Protein AF-A0A928IM70-F1 (afdb_monomer_lite)

Radius of gyration: 22.25 Å; chains: 1; bounding box: 72×56×54 Å

Structure (mmCIF, N/CA/C/O backbone):
data_AF-A0A928IM70-F1
#
_entry.id   AF-A0A928IM70-F1
#
loop_
_atom_site.group_PDB
_atom_site.id
_atom_site.type_symbol
_atom_site.label_atom_id
_atom_site.label_alt_id
_atom_site.label_comp_id
_atom_site.label_asym_id
_atom_site.label_entity_id
_atom_site.label_seq_id
_atom_site.pdbx_PDB_ins_code
_atom_site.Cartn_x
_atom_site.Cartn_y
_atom_site.Cartn_z
_atom_site.occupancy
_atom_site.B_iso_or_equiv
_atom_site.auth_seq_id
_atom_site.auth_comp_id
_atom_site.auth_asym_id
_atom_site.auth_atom_id
_atom_site.pdbx_PDB_model_num
ATOM 1 N N . MET A 1 1 ? -35.679 28.538 5.643 1.00 30.27 1 MET A N 1
ATOM 2 C CA . MET A 1 1 ? -35.697 27.102 5.989 1.00 30.27 1 MET A CA 1
ATOM 3 C C . MET A 1 1 ? -34.311 26.761 6.494 1.00 30.27 1 MET A C 1
ATOM 5 O O . MET A 1 1 ? -33.347 27.099 5.824 1.00 30.27 1 MET A O 1
ATOM 9 N N . ASN A 1 2 ? -34.247 26.247 7.717 1.00 27.86 2 ASN A N 1
ATOM 10 C CA . ASN A 1 2 ? -33.052 26.092 8.543 1.00 27.86 2 ASN A CA 1
ATOM 11 C C . ASN A 1 2 ? -32.069 25.070 7.953 1.00 27.86 2 ASN A C 1
ATOM 13 O O . ASN A 1 2 ? -32.433 23.909 7.793 1.00 27.86 2 ASN A O 1
ATOM 17 N N . THR A 1 3 ? -30.831 25.484 7.684 1.00 31.94 3 THR A N 1
ATOM 18 C CA . THR A 1 3 ? -29.690 24.596 7.419 1.00 31.94 3 THR A CA 1
ATOM 19 C C . THR A 1 3 ? -29.041 24.243 8.753 1.00 31.94 3 THR A C 1
ATOM 21 O O . THR A 1 3 ? -28.098 24.892 9.196 1.00 31.94 3 THR A O 1
ATOM 24 N N . ILE A 1 4 ? -29.623 23.268 9.443 1.00 38.72 4 ILE A N 1
ATOM 25 C CA . ILE A 1 4 ? -28.907 22.513 10.470 1.00 38.72 4 ILE A CA 1
ATOM 26 C C . ILE A 1 4 ? -28.136 21.431 9.695 1.00 38.72 4 ILE A C 1
ATOM 28 O O . ILE A 1 4 ? -28.721 20.829 8.796 1.00 38.72 4 ILE A O 1
ATOM 32 N N . TYR A 1 5 ? -26.862 21.229 10.047 1.00 39.22 5 TYR A N 1
ATOM 33 C CA . TYR A 1 5 ? -25.934 20.180 9.586 1.00 39.22 5 TYR A CA 1
ATOM 34 C C . TYR A 1 5 ? -25.003 20.525 8.410 1.00 39.22 5 TYR A C 1
ATOM 36 O O . TYR A 1 5 ? -25.273 20.204 7.261 1.00 39.22 5 TYR A O 1
ATOM 44 N N . ASP A 1 6 ? -23.885 21.159 8.774 1.00 45.22 6 ASP A N 1
ATOM 45 C CA . ASP A 1 6 ? -22.523 20.893 8.278 1.00 45.22 6 ASP A CA 1
ATOM 46 C C . ASP A 1 6 ? -21.587 21.240 9.456 1.00 45.22 6 ASP A C 1
ATOM 48 O O . ASP A 1 6 ? -20.946 22.289 9.507 1.00 45.22 6 ASP A O 1
ATOM 52 N N . VAL A 1 7 ? -21.641 20.424 10.513 1.00 50.62 7 VAL A N 1
ATOM 53 C CA . VAL A 1 7 ? -20.823 20.617 11.720 1.00 50.62 7 VAL A CA 1
ATOM 54 C C . VAL A 1 7 ? -19.464 19.982 11.437 1.00 50.62 7 VAL A C 1
ATOM 56 O O . VAL A 1 7 ? -19.356 18.761 11.356 1.00 50.62 7 VAL A O 1
ATOM 59 N N . CYS A 1 8 ? -18.429 20.806 11.264 1.00 55.56 8 CYS A N 1
ATOM 60 C CA . CYS A 1 8 ? -17.052 20.339 11.081 1.00 55.56 8 CYS A CA 1
ATOM 61 C C . CYS A 1 8 ? -16.620 19.449 12.268 1.00 55.56 8 CYS A C 1
ATOM 63 O O . CYS A 1 8 ? -17.068 19.666 13.397 1.00 55.56 8 CYS A O 1
ATOM 65 N N . ALA A 1 9 ? -15.705 18.493 12.059 1.00 53.28 9 ALA A N 1
ATOM 66 C CA . ALA A 1 9 ? -15.124 17.664 13.126 1.00 53.28 9 ALA A CA 1
ATOM 67 C C . ALA A 1 9 ? -14.612 18.505 14.315 1.00 53.28 9 ALA A C 1
ATOM 69 O O . ALA A 1 9 ? -14.701 18.076 15.460 1.00 53.28 9 ALA A O 1
ATOM 70 N N . ILE A 1 10 ? -14.178 19.747 14.062 1.00 53.50 10 ILE A N 1
ATOM 71 C CA . ILE A 1 10 ? -13.784 20.752 15.064 1.00 53.50 10 ILE A CA 1
ATOM 72 C C . ILE A 1 10 ? -14.963 21.213 15.945 1.00 53.50 10 ILE A C 1
ATOM 74 O O . ILE A 1 10 ? -14.792 21.500 17.129 1.00 53.50 10 ILE A O 1
ATOM 78 N N . GLU A 1 11 ? -16.176 21.316 15.411 1.00 59.09 11 GLU A N 1
ATOM 79 C CA . GLU A 1 11 ? -17.363 21.649 16.204 1.00 59.09 11 GLU A CA 1
ATOM 80 C C . GLU A 1 11 ? -17.896 20.441 16.987 1.00 59.09 11 GLU A C 1
ATOM 82 O O . GLU A 1 11 ? -18.350 20.618 18.121 1.00 59.09 11 GLU A O 1
ATOM 87 N N . LEU A 1 12 ? -17.753 19.217 16.458 1.00 59.53 12 LEU A N 1
ATOM 88 C CA . LEU A 1 12 ? -17.909 17.989 17.252 1.00 59.53 12 LEU A CA 1
ATOM 89 C C . LEU A 1 12 ? -16.850 17.915 18.371 1.00 59.53 12 LEU A C 1
ATOM 91 O O . LEU A 1 12 ? -17.194 17.634 19.517 1.00 59.53 12 LEU A O 1
ATOM 95 N N . ALA A 1 13 ? -15.594 18.275 18.076 1.00 54.09 13 ALA A N 1
ATOM 96 C CA . ALA A 1 13 ? -14.476 18.352 19.024 1.00 54.09 13 ALA A CA 1
ATOM 97 C C . ALA A 1 13 ? -14.800 19.218 20.237 1.00 54.09 13 ALA A C 1
ATOM 99 O O . ALA A 1 13 ? -14.597 18.825 21.384 1.00 54.09 13 ALA A O 1
ATOM 100 N N . ARG A 1 14 ? -15.323 20.421 19.971 1.00 59.44 14 ARG A N 1
ATOM 101 C CA . ARG A 1 14 ? -15.643 21.421 20.994 1.00 59.44 14 ARG A CA 1
ATOM 102 C C . ARG A 1 14 ? -16.715 20.935 21.966 1.00 59.44 14 ARG A C 1
ATOM 104 O O . ARG A 1 14 ? -16.721 21.382 23.108 1.00 59.44 14 ARG A O 1
ATOM 111 N N . LYS A 1 15 ? -17.593 20.018 21.544 1.00 58.72 15 LYS A N 1
ATOM 112 C CA . LYS A 1 15 ? -18.607 19.407 22.417 1.00 58.72 15 LYS A CA 1
ATOM 113 C C . LYS A 1 15 ? -18.029 18.347 23.365 1.00 58.72 15 LYS A C 1
ATOM 115 O O . LYS A 1 15 ? -18.625 18.117 24.410 1.00 58.72 15 LYS A O 1
ATOM 120 N N . LEU A 1 16 ? -16.878 17.742 23.045 1.00 58.94 16 LEU A N 1
ATOM 121 C CA . LEU A 1 16 ? -16.280 16.632 23.809 1.00 58.94 16 LEU A CA 1
ATOM 122 C C . LEU A 1 16 ? -15.350 17.064 24.965 1.00 58.94 16 LEU A C 1
ATOM 124 O O . LEU A 1 16 ? -14.901 16.217 25.730 1.00 58.94 16 LEU A O 1
ATOM 128 N N . ASN A 1 17 ? -15.104 18.369 25.149 1.00 54.19 17 ASN A N 1
ATOM 129 C CA . ASN A 1 17 ? -14.401 18.964 26.303 1.00 54.19 17 ASN A CA 1
ATOM 130 C C . ASN A 1 17 ? -13.014 18.351 26.635 1.00 54.19 17 ASN A C 1
ATOM 132 O O . ASN A 1 17 ? -12.580 18.366 27.788 1.00 54.19 17 ASN A O 1
ATOM 136 N N . SER A 1 18 ? -12.320 17.805 25.633 1.00 56.41 18 SER A N 1
ATOM 137 C CA . SER A 1 18 ? -11.076 17.041 25.782 1.00 56.41 18 SER A CA 1
ATOM 138 C C . SER A 1 18 ? -9.861 17.752 25.172 1.00 56.41 18 SER A C 1
ATOM 140 O O . SER A 1 18 ? -9.968 18.676 24.358 1.00 56.41 18 SER A O 1
ATOM 142 N N . PHE A 1 19 ? -8.665 17.332 25.599 1.00 52.84 19 PHE A N 1
ATOM 143 C CA . PHE A 1 19 ? -7.401 17.814 25.043 1.00 52.84 19 PHE A CA 1
ATOM 144 C C . PHE A 1 19 ? -7.369 17.536 23.537 1.00 52.84 19 PHE A C 1
ATOM 146 O O . PHE A 1 19 ? -7.465 16.386 23.121 1.00 52.84 19 PHE A O 1
ATOM 153 N N . THR A 1 20 ? -7.257 18.600 22.744 1.00 62.41 20 THR A N 1
ATOM 154 C CA . THR A 1 20 ? -7.363 18.550 21.286 1.00 62.41 20 THR A CA 1
ATOM 155 C C . THR A 1 20 ? -6.048 19.015 20.678 1.00 62.41 20 THR A C 1
ATOM 157 O O . THR A 1 20 ? -5.579 20.119 20.963 1.00 62.41 20 THR A O 1
ATOM 160 N N . LYS A 1 21 ? -5.462 18.187 19.817 1.00 63.62 21 LYS A N 1
ATOM 161 C CA . LYS A 1 21 ? -4.366 18.579 18.927 1.00 63.62 21 LYS A CA 1
ATOM 162 C C . LYS A 1 21 ? -4.854 18.498 17.488 1.00 63.62 21 LYS A C 1
ATOM 164 O O . LYS A 1 21 ? -5.477 17.503 17.138 1.00 63.62 21 LYS A O 1
ATOM 169 N N . VAL A 1 22 ? -4.575 19.534 16.700 1.00 64.19 22 VAL A N 1
ATOM 170 C CA . VAL A 1 22 ? -4.977 19.647 15.293 1.00 64.19 22 VAL A CA 1
ATOM 171 C C . VAL A 1 22 ? -3.730 19.886 14.457 1.00 64.19 22 VAL A C 1
ATOM 173 O O . VAL A 1 22 ? -3.010 20.851 14.721 1.00 64.19 22 VAL A O 1
ATOM 176 N N . PHE A 1 23 ? -3.472 19.026 13.473 1.00 64.62 23 PHE A N 1
ATOM 177 C CA . PHE A 1 23 ? -2.356 19.202 12.542 1.00 64.62 23 PHE A CA 1
ATOM 178 C C . PHE A 1 23 ? -2.742 18.757 11.127 1.00 64.62 23 PHE A C 1
ATOM 180 O O . PHE A 1 23 ? -3.503 17.801 10.983 1.00 64.62 23 PHE A O 1
ATOM 187 N N . PRO A 1 24 ? -2.219 19.403 10.075 1.00 62.62 24 PRO A N 1
ATOM 188 C CA . PRO A 1 24 ? -2.416 18.948 8.700 1.00 62.62 24 PRO A CA 1
ATOM 189 C C . PRO A 1 24 ? -1.733 17.589 8.472 1.00 62.62 24 PRO A C 1
ATOM 191 O O . PRO A 1 24 ? -0.537 17.463 8.721 1.00 62.62 24 PRO A O 1
ATOM 194 N N . CYS A 1 25 ? -2.474 16.588 7.982 1.00 62.06 25 CYS A N 1
ATOM 195 C CA . CYS A 1 25 ? -1.949 15.233 7.760 1.00 62.06 25 CYS A CA 1
ATOM 196 C C . CYS A 1 25 ? -1.484 14.963 6.316 1.00 62.06 25 CYS A C 1
ATOM 198 O O . CYS A 1 25 ? -0.612 14.127 6.112 1.00 62.06 25 CYS A O 1
ATOM 200 N N . SER A 1 26 ? -2.010 15.664 5.298 1.00 62.00 26 SER A N 1
ATOM 201 C CA . SER A 1 26 ? -1.509 15.588 3.908 1.00 62.00 26 SER A CA 1
ATOM 202 C C . SER A 1 26 ? -2.062 16.711 3.009 1.00 62.00 26 SER A C 1
ATOM 204 O O . SER A 1 26 ? -2.938 17.477 3.418 1.00 62.00 26 SER A O 1
ATOM 206 N N . LYS A 1 27 ? -1.584 16.810 1.756 1.00 58.75 27 LYS A N 1
ATOM 207 C CA . LYS A 1 27 ? -2.119 17.735 0.738 1.00 58.75 27 LYS A CA 1
ATOM 208 C C . LYS A 1 27 ? -3.564 17.335 0.391 1.00 58.75 27 LYS A C 1
ATOM 210 O O . LYS A 1 27 ? -3.809 16.409 -0.373 1.00 58.75 27 LYS A O 1
ATOM 215 N N . GLY A 1 28 ? -4.535 18.049 0.959 1.00 54.88 28 GLY A N 1
ATOM 216 C CA . GLY A 1 28 ? -5.961 17.904 0.648 1.00 54.88 28 GLY A CA 1
ATOM 217 C C . GLY A 1 28 ? -6.759 16.959 1.553 1.00 54.88 28 GLY A C 1
ATOM 218 O O . GLY A 1 28 ? -7.961 16.826 1.321 1.00 54.88 28 GLY A O 1
ATOM 219 N N . ALA A 1 29 ? -6.145 16.303 2.544 1.00 59.19 29 ALA A N 1
ATOM 220 C CA . ALA A 1 29 ? -6.876 15.771 3.698 1.00 59.19 29 ALA A CA 1
ATOM 221 C C . ALA A 1 29 ? -6.851 16.842 4.794 1.00 59.19 29 ALA A C 1
ATOM 223 O O . ALA A 1 29 ? -5.792 17.352 5.171 1.00 59.19 29 ALA A O 1
ATOM 224 N N . ASN A 1 30 ? -8.037 17.249 5.225 1.00 59.88 30 ASN A N 1
ATOM 225 C CA . ASN A 1 30 ? -8.221 18.356 6.139 1.00 59.88 30 ASN A CA 1
ATOM 226 C C . ASN A 1 30 ? -8.028 17.805 7.548 1.00 59.88 30 ASN A C 1
ATOM 228 O O . ASN A 1 30 ? -8.908 17.139 8.060 1.00 59.88 30 ASN A O 1
ATOM 232 N N . GLU A 1 31 ? -6.846 18.061 8.104 1.00 64.31 31 GLU A N 1
ATOM 233 C CA . GLU A 1 31 ? -6.504 18.010 9.528 1.00 64.31 31 GLU A CA 1
ATOM 234 C C . GLU A 1 31 ? -6.800 16.700 10.292 1.00 64.31 31 GLU A C 1
ATOM 236 O O . GLU A 1 31 ? -7.907 16.187 10.374 1.00 64.31 31 GLU A O 1
ATOM 241 N N . MET A 1 32 ? -5.789 16.175 10.976 1.00 67.69 32 MET A N 1
ATOM 242 C CA . MET A 1 32 ? -6.006 15.170 12.005 1.00 67.69 32 MET A CA 1
ATOM 243 C C . MET A 1 32 ? -6.336 15.855 13.323 1.00 67.69 32 MET A C 1
ATOM 245 O O . MET A 1 32 ? -5.569 16.702 13.789 1.00 67.69 32 MET A O 1
ATOM 249 N N . ILE A 1 33 ? -7.412 15.411 13.972 1.00 66.56 33 ILE A N 1
ATOM 250 C CA . ILE A 1 33 ? -7.712 15.774 15.355 1.00 66.56 33 ILE A CA 1
ATOM 251 C C . ILE A 1 33 ? -7.528 14.560 16.257 1.00 66.56 33 ILE A C 1
ATOM 253 O O . ILE A 1 33 ? -8.067 13.499 15.966 1.00 66.56 33 ILE A O 1
ATOM 257 N N . THR A 1 34 ? -6.779 14.717 17.349 1.00 66.50 34 THR A N 1
ATOM 258 C CA . THR A 1 34 ? -6.523 13.648 18.330 1.00 66.50 34 THR A CA 1
ATOM 259 C C . THR A 1 34 ? -7.086 14.000 19.705 1.00 66.50 34 THR A C 1
ATOM 261 O O . THR A 1 34 ? -6.861 15.118 20.183 1.00 66.50 34 THR A O 1
ATOM 264 N N . TYR A 1 35 ? -7.739 13.029 20.351 1.00 67.38 35 TYR A N 1
ATOM 265 C CA . TYR A 1 35 ? -8.263 13.123 21.715 1.00 67.38 35 TYR A CA 1
ATOM 266 C C . TYR A 1 35 ? -7.916 11.890 22.545 1.00 67.38 35 TYR A C 1
ATOM 268 O O . TYR A 1 35 ? -7.945 10.773 22.038 1.00 67.38 35 TYR A O 1
ATOM 276 N N . LEU A 1 36 ? -7.721 12.092 23.847 1.00 69.06 36 LEU A N 1
ATOM 277 C CA . LEU A 1 36 ? -7.758 11.014 24.836 1.00 69.06 36 LEU A CA 1
ATOM 278 C C . LEU A 1 36 ? -9.191 10.881 25.348 1.00 69.06 36 LEU A C 1
ATOM 280 O O . LEU A 1 36 ? -9.691 11.787 26.022 1.00 69.06 36 LEU A O 1
ATOM 284 N N . VAL A 1 37 ? -9.871 9.803 24.967 1.00 70.81 37 VAL A N 1
ATOM 285 C CA . VAL A 1 37 ? -11.292 9.586 25.247 1.00 70.81 37 VAL A CA 1
ATOM 286 C C . VAL A 1 37 ? -11.602 8.114 25.514 1.00 70.81 37 VAL A C 1
ATOM 288 O O . VAL A 1 37 ? -11.059 7.208 24.886 1.00 70.81 37 VAL A O 1
ATOM 291 N N . SER A 1 38 ? -12.542 7.872 26.426 1.00 70.75 38 SER A N 1
ATOM 292 C CA . SER A 1 38 ? -13.060 6.524 26.679 1.00 70.75 38 SER A CA 1
ATOM 293 C C . SER A 1 38 ? -13.900 6.009 25.504 1.00 70.75 38 SER A C 1
ATOM 295 O O . SER A 1 38 ? -14.447 6.798 24.731 1.00 70.75 38 SER A O 1
ATOM 297 N N . GLU A 1 39 ? -14.099 4.695 25.417 1.00 72.56 39 GLU A N 1
ATOM 298 C CA . GLU A 1 39 ? -14.941 4.079 24.380 1.00 72.56 39 GLU A CA 1
ATOM 299 C C . GLU A 1 39 ? -16.400 4.580 24.426 1.00 72.56 39 GLU A C 1
ATOM 301 O O . GLU A 1 39 ? -17.028 4.771 23.387 1.00 72.56 39 GLU A O 1
ATOM 306 N N . ASN A 1 40 ? -16.928 4.916 25.610 1.00 73.12 40 ASN A N 1
ATOM 307 C CA . ASN A 1 40 ? -18.264 5.519 25.739 1.00 73.12 40 ASN A CA 1
ATOM 308 C C . ASN A 1 40 ? -18.369 6.854 24.982 1.00 73.12 40 ASN A C 1
ATOM 310 O O . ASN A 1 40 ? -19.382 7.148 24.353 1.00 73.12 40 ASN A O 1
ATOM 314 N N . THR A 1 41 ? -17.292 7.637 24.993 1.00 74.44 41 THR A N 1
ATOM 315 C CA . THR A 1 41 ? -17.210 8.932 24.311 1.00 74.44 41 THR A CA 1
ATOM 316 C C . THR A 1 41 ? -17.196 8.778 22.785 1.00 74.44 41 THR A C 1
ATOM 318 O O . THR A 1 41 ? -17.692 9.653 22.076 1.00 74.44 41 THR A O 1
ATOM 321 N N . LEU A 1 42 ? -16.684 7.654 22.263 1.00 79.56 42 LEU A N 1
ATOM 322 C CA . LEU A 1 42 ? -16.789 7.317 20.840 1.00 79.56 42 LEU A CA 1
ATOM 323 C C . LEU A 1 42 ? -18.253 7.088 20.432 1.00 79.56 42 LEU A C 1
ATOM 325 O O . LEU A 1 42 ? -18.668 7.550 19.373 1.00 79.56 42 LEU A O 1
ATOM 329 N N . GLY A 1 43 ? -19.051 6.426 21.275 1.00 81.81 43 GLY A N 1
ATOM 330 C CA . GLY A 1 43 ? -20.484 6.236 21.028 1.00 81.81 43 GLY A CA 1
ATOM 331 C C . GLY A 1 43 ? -21.240 7.562 20.880 1.00 81.81 43 GLY A C 1
ATOM 332 O O . GLY A 1 43 ? -21.973 7.754 19.906 1.00 81.81 43 GLY A O 1
ATOM 333 N N . ASP A 1 44 ? -20.995 8.506 21.791 1.00 79.62 44 ASP A N 1
ATOM 334 C CA . ASP A 1 44 ? -21.584 9.853 21.747 1.00 79.62 44 ASP A CA 1
ATOM 335 C C . ASP A 1 44 ? -21.156 10.629 20.490 1.00 79.62 44 ASP A C 1
ATOM 337 O O . ASP A 1 44 ? -21.967 11.311 19.849 1.00 79.62 44 ASP A O 1
ATOM 341 N N . PHE A 1 45 ? -19.885 10.490 20.101 1.00 81.44 45 PHE A N 1
ATOM 342 C CA . PHE A 1 45 ? -19.354 11.072 18.873 1.00 81.44 45 PHE A CA 1
ATOM 343 C C . PHE A 1 45 ? -20.073 10.530 17.631 1.00 81.44 45 PHE A C 1
ATOM 345 O O . PHE A 1 45 ? -20.542 11.316 16.810 1.00 81.44 45 PHE A O 1
ATOM 352 N N . LEU A 1 46 ? -20.209 9.207 17.504 1.00 84.75 46 LEU A N 1
ATOM 353 C CA . LEU A 1 46 ? -20.859 8.576 16.350 1.00 84.75 46 LEU A CA 1
ATOM 354 C C . LEU A 1 46 ? -22.340 8.946 16.252 1.00 84.75 46 LEU A C 1
ATOM 356 O O . LEU A 1 46 ? -22.837 9.184 15.152 1.00 84.75 46 LEU A O 1
ATOM 360 N N . CYS A 1 47 ? -23.033 9.044 17.391 1.00 84.25 47 CYS A N 1
ATOM 361 C CA . CYS A 1 47 ? -24.410 9.532 17.440 1.00 84.25 47 CYS A CA 1
ATOM 362 C C . CYS A 1 47 ? -24.498 10.961 16.883 1.00 84.25 47 CYS A C 1
ATOM 364 O O . CYS A 1 47 ? -25.271 11.235 15.966 1.00 84.25 47 CYS A O 1
ATOM 366 N N . THR A 1 48 ? -23.618 11.847 17.359 1.00 80.62 48 THR A N 1
ATOM 367 C CA . THR A 1 48 ? -23.553 13.242 16.901 1.00 80.62 48 THR A CA 1
ATOM 368 C C . THR A 1 48 ? -23.187 13.343 15.414 1.00 80.62 48 THR A C 1
ATOM 370 O O . THR A 1 48 ? -23.756 14.164 14.696 1.00 80.62 48 THR A O 1
ATOM 373 N N . ALA A 1 49 ? -22.264 12.512 14.920 1.00 82.62 49 ALA A N 1
ATOM 374 C CA . ALA A 1 49 ? -21.901 12.467 13.503 1.00 82.62 49 ALA A CA 1
ATOM 375 C C . ALA A 1 49 ? -23.099 12.042 12.634 1.00 82.62 49 ALA A C 1
ATOM 377 O O . ALA A 1 49 ? -23.357 12.657 11.597 1.00 82.62 49 ALA A O 1
ATOM 378 N N . GLY A 1 50 ? -23.877 11.059 13.100 1.00 85.19 50 GLY A N 1
ATOM 379 C CA . GLY A 1 50 ? -25.129 10.633 12.474 1.00 85.19 50 GLY A CA 1
ATOM 380 C C . GLY A 1 50 ? -26.178 11.743 12.412 1.00 85.19 50 GLY A C 1
ATOM 381 O O . GLY A 1 50 ? -26.776 11.965 11.359 1.00 85.19 50 GLY A O 1
ATOM 382 N N . GLU A 1 51 ? -26.352 12.505 13.498 1.00 83.00 51 GLU A N 1
ATOM 383 C CA . GLU A 1 51 ? -27.203 13.705 13.493 1.00 83.00 51 GLU A CA 1
ATOM 384 C C . GLU A 1 51 ? -26.733 14.718 12.442 1.00 83.00 51 GLU A C 1
ATOM 386 O O . GLU A 1 51 ? -27.559 15.342 11.784 1.00 83.00 51 GLU A O 1
ATOM 391 N N . CYS A 1 52 ? -25.418 14.824 12.226 1.00 77.94 52 CYS A N 1
ATOM 392 C CA . CYS A 1 52 ? -24.802 15.702 11.230 1.00 77.94 52 CYS A CA 1
ATOM 393 C C . CYS A 1 52 ? -24.846 15.179 9.788 1.00 77.94 52 CYS A C 1
ATOM 395 O O . CYS A 1 52 ? -24.279 15.811 8.899 1.00 77.94 52 CYS A O 1
ATOM 397 N N . GLY A 1 53 ? -25.542 14.070 9.531 1.00 84.75 53 GLY A N 1
ATOM 398 C CA . GLY A 1 53 ? -25.745 13.542 8.183 1.00 84.75 53 GLY A CA 1
ATOM 399 C C . GLY A 1 53 ? -24.602 12.674 7.661 1.00 84.75 53 GLY A C 1
ATOM 400 O O . GLY A 1 53 ? -24.604 12.344 6.473 1.00 84.75 53 GLY A O 1
ATOM 401 N N . PHE A 1 54 ? -23.658 12.285 8.521 1.00 86.44 54 PHE A N 1
ATOM 402 C CA . PHE A 1 54 ? -22.697 11.238 8.196 1.00 86.44 54 PHE A CA 1
ATOM 403 C C . PHE A 1 54 ? -23.339 9.857 8.356 1.00 86.44 54 PHE A C 1
ATOM 405 O O . PHE A 1 54 ? -24.022 9.576 9.339 1.00 86.44 54 PHE A O 1
ATOM 412 N N . ILE A 1 55 ? -23.079 8.970 7.403 1.00 89.62 55 ILE A N 1
ATOM 413 C CA . ILE A 1 55 ? -23.453 7.559 7.457 1.00 89.62 55 ILE A CA 1
ATOM 414 C C . ILE A 1 55 ? -22.197 6.703 7.542 1.00 89.62 55 ILE A C 1
ATOM 416 O O . ILE A 1 55 ? -21.194 6.994 6.901 1.00 89.62 55 ILE A O 1
ATOM 420 N N . LYS A 1 56 ? -22.239 5.629 8.327 1.00 90.81 56 LYS A N 1
ATOM 421 C CA . LYS A 1 56 ? -21.143 4.661 8.374 1.00 90.81 56 LYS A CA 1
ATOM 422 C C . LYS A 1 56 ? -21.159 3.810 7.105 1.00 90.81 56 LYS A C 1
ATOM 424 O O . LYS A 1 56 ? -22.162 3.152 6.838 1.00 90.81 56 LYS A O 1
ATOM 429 N N . VAL A 1 57 ? -20.061 3.826 6.353 1.00 88.44 57 VAL A N 1
ATOM 430 C CA . VAL A 1 57 ? -19.910 3.071 5.095 1.00 88.44 57 VAL A CA 1
ATOM 431 C C . VAL A 1 57 ? -18.938 1.899 5.212 1.00 88.44 57 VAL A C 1
ATOM 433 O O . VAL A 1 57 ? -19.036 0.955 4.436 1.00 88.44 57 VAL A O 1
ATOM 436 N N . SER A 1 58 ? -18.030 1.933 6.191 1.00 86.94 58 SER A N 1
ATOM 437 C CA . SER A 1 58 ? -17.120 0.828 6.499 1.00 86.94 58 SER A CA 1
ATOM 438 C C . SER A 1 58 ? -16.815 0.777 7.995 1.00 86.94 58 SER A C 1
ATOM 440 O O . SER A 1 58 ? -16.817 1.813 8.671 1.00 86.94 58 SER A O 1
ATOM 442 N N . GLU A 1 59 ? -16.550 -0.425 8.499 1.00 90.56 59 GLU A N 1
ATOM 443 C CA . GLU A 1 59 ? -16.075 -0.671 9.856 1.00 90.56 59 GLU A CA 1
ATOM 444 C C . GLU A 1 59 ? -15.038 -1.786 9.903 1.00 90.56 59 GLU A C 1
ATOM 446 O O . GLU A 1 59 ? -15.095 -2.747 9.138 1.00 90.56 59 GLU A O 1
ATOM 451 N N . ASP A 1 60 ? -14.110 -1.647 10.838 1.00 87.75 60 ASP A N 1
ATOM 452 C CA . ASP A 1 60 ? -13.055 -2.602 11.126 1.00 87.75 60 ASP A CA 1
ATOM 453 C C . ASP A 1 60 ? -12.821 -2.574 12.636 1.00 87.75 60 ASP A C 1
ATOM 455 O O . ASP A 1 60 ? -12.382 -1.576 13.210 1.00 87.75 60 ASP A O 1
ATOM 459 N N . ILE A 1 61 ? -13.284 -3.630 13.297 1.00 88.19 61 ILE A N 1
ATOM 460 C CA . ILE A 1 61 ? -13.375 -3.705 14.751 1.00 88.19 61 ILE A CA 1
ATOM 461 C C . ILE A 1 61 ? -12.634 -4.951 15.203 1.00 88.19 61 ILE A C 1
ATOM 463 O O . ILE A 1 61 ? -12.963 -6.066 14.803 1.00 88.19 61 ILE A O 1
ATOM 467 N N . ASP A 1 62 ? -11.678 -4.745 16.097 1.00 83.25 62 ASP A N 1
ATOM 468 C CA . ASP A 1 62 ? -10.881 -5.793 16.724 1.00 83.25 62 ASP A CA 1
ATOM 469 C C . ASP A 1 62 ? -10.888 -5.566 18.253 1.00 83.25 62 ASP A C 1
ATOM 471 O O . ASP A 1 62 ? -11.409 -4.577 18.790 1.00 83.25 62 ASP A O 1
ATOM 475 N N . GLU A 1 63 ? -10.299 -6.485 19.005 1.00 85.19 63 GLU A N 1
ATOM 476 C CA . GLU A 1 63 ? -10.097 -6.379 20.446 1.00 85.19 63 GLU A CA 1
ATOM 477 C C . GLU A 1 63 ? -9.234 -5.162 20.824 1.00 85.19 63 GLU A C 1
ATOM 479 O O . GLU A 1 63 ? -9.368 -4.640 21.931 1.00 85.19 63 GLU A O 1
ATOM 484 N N . LYS A 1 64 ? -8.403 -4.668 19.893 1.00 88.12 64 LYS A N 1
ATOM 485 C CA . LYS A 1 64 ? -7.444 -3.571 20.108 1.00 88.12 64 LYS A CA 1
ATOM 486 C C . LYS A 1 64 ? -7.810 -2.237 19.449 1.00 88.12 64 LYS A C 1
ATOM 488 O O . LYS A 1 64 ? -7.318 -1.199 19.898 1.00 88.12 64 LYS A O 1
ATOM 493 N N . HIS A 1 65 ? -8.676 -2.225 18.438 1.00 88.88 65 HIS A N 1
ATOM 494 C CA . HIS A 1 65 ? -9.050 -0.996 17.734 1.00 88.88 65 HIS A CA 1
ATOM 495 C C . HIS A 1 65 ? -10.521 -0.971 17.313 1.00 88.88 65 HIS A C 1
ATOM 497 O O . HIS A 1 65 ? -11.197 -1.998 17.266 1.00 88.88 65 HIS A O 1
ATOM 503 N N . ILE A 1 66 ? -11.006 0.230 17.007 1.00 90.56 66 ILE A N 1
ATOM 504 C CA . ILE A 1 66 ? -12.291 0.468 16.353 1.00 90.56 66 ILE A CA 1
ATOM 505 C C . ILE A 1 66 ? -12.055 1.509 15.270 1.00 90.56 66 ILE A C 1
ATOM 507 O O . ILE A 1 66 ? -11.803 2.674 15.580 1.00 90.56 66 ILE A O 1
ATOM 511 N N . PHE A 1 67 ? -12.138 1.093 14.014 1.00 90.94 67 PHE A N 1
ATOM 512 C CA . PHE A 1 67 ? -11.999 1.967 12.863 1.00 90.94 67 PHE A CA 1
ATOM 513 C C . PHE A 1 67 ? -13.320 2.069 12.111 1.00 90.94 67 PHE A C 1
ATOM 515 O O . PHE A 1 67 ? -13.972 1.065 11.826 1.00 90.94 67 PHE A O 1
ATOM 522 N N . TYR A 1 68 ? -13.715 3.295 11.783 1.00 90.31 68 TYR A N 1
ATOM 523 C CA . TYR A 1 68 ? -14.880 3.563 10.950 1.00 90.31 68 TYR A CA 1
ATOM 524 C C . TYR A 1 68 ? -14.524 4.487 9.801 1.00 90.31 68 TYR A C 1
ATOM 526 O O . TYR A 1 68 ? -13.763 5.438 9.959 1.00 90.31 68 TYR A O 1
ATOM 534 N N . THR A 1 69 ? -15.169 4.250 8.665 1.00 88.62 69 THR A N 1
ATOM 535 C CA . THR A 1 69 ? -15.295 5.254 7.612 1.00 88.62 69 THR A CA 1
ATOM 536 C C . THR A 1 69 ? -16.729 5.754 7.602 1.00 88.62 69 THR A C 1
ATOM 538 O O . THR A 1 69 ? -17.672 4.969 7.462 1.00 88.62 69 THR A O 1
ATOM 541 N N . LEU A 1 70 ? -16.890 7.061 7.766 1.00 88.31 70 LEU A N 1
ATOM 542 C CA . LEU A 1 70 ? -18.165 7.755 7.697 1.00 88.31 70 LEU A CA 1
ATOM 543 C C . LEU A 1 70 ? -18.192 8.646 6.455 1.00 88.31 70 LEU A C 1
ATOM 545 O O . LEU A 1 70 ? -17.186 9.262 6.123 1.00 88.31 70 LEU A O 1
ATOM 549 N N . GLU A 1 71 ? -19.333 8.767 5.791 1.00 88.31 71 GLU A N 1
ATOM 550 C CA . GLU A 1 71 ? -19.499 9.629 4.620 1.00 88.31 71 GLU A CA 1
ATOM 551 C C . GLU A 1 71 ? -20.728 10.519 4.751 1.00 88.31 71 GLU A C 1
ATOM 553 O O . GLU A 1 71 ? -21.787 10.084 5.196 1.00 88.31 71 GLU A O 1
ATOM 558 N N . SER A 1 72 ? -20.588 11.772 4.336 1.00 85.62 72 SER A N 1
ATOM 559 C CA . SER A 1 72 ? -21.688 12.687 4.053 1.00 85.62 72 SER A CA 1
ATOM 560 C C . SER A 1 72 ? -21.853 12.825 2.532 1.00 85.62 72 SER A C 1
ATOM 562 O O . SER A 1 72 ? -21.252 12.099 1.743 1.00 85.62 72 SER A O 1
ATOM 564 N N . LYS A 1 73 ? -22.652 13.793 2.069 1.00 81.19 73 LYS A N 1
ATOM 565 C CA . LYS A 1 73 ? -22.803 14.062 0.625 1.00 81.19 73 LYS A CA 1
ATOM 566 C C . LYS A 1 73 ? -21.522 14.557 -0.057 1.00 81.19 73 LYS A C 1
ATOM 568 O O . LYS A 1 73 ? -21.476 14.569 -1.283 1.00 81.19 73 LYS A O 1
ATOM 573 N N . ARG A 1 74 ? -20.554 15.072 0.704 1.00 79.25 74 ARG A N 1
ATOM 574 C CA . ARG A 1 74 ? -19.354 15.744 0.169 1.00 79.25 74 ARG A CA 1
ATOM 575 C C . ARG A 1 74 ? -18.066 15.271 0.819 1.00 79.25 74 ARG A C 1
ATOM 577 O O . ARG A 1 74 ? -17.024 15.294 0.171 1.00 79.25 74 ARG A O 1
ATOM 584 N N . GLU A 1 75 ? -18.147 14.845 2.071 1.00 82.19 75 GLU A N 1
ATOM 585 C CA . GLU A 1 75 ? -16.986 14.558 2.898 1.00 82.19 75 GLU A CA 1
ATOM 586 C C . GLU A 1 75 ? -16.965 13.094 3.319 1.00 82.19 75 GLU A C 1
ATOM 588 O O . GLU A 1 75 ? -18.003 12.465 3.512 1.00 82.19 75 GLU A O 1
ATOM 593 N N . ARG A 1 76 ? -15.760 12.579 3.514 1.00 86.06 76 ARG A N 1
ATOM 594 C CA . ARG A 1 76 ? -15.480 11.326 4.193 1.00 86.06 76 ARG A CA 1
ATOM 595 C C . ARG A 1 76 ? -14.706 11.628 5.463 1.00 86.06 76 ARG A C 1
ATOM 597 O O . ARG A 1 76 ? -13.839 12.494 5.458 1.00 86.06 76 ARG A O 1
ATOM 604 N N . MET A 1 77 ? -15.001 10.891 6.522 1.00 86.06 77 MET A N 1
ATOM 605 C CA . MET A 1 77 ? -14.317 10.953 7.799 1.00 86.06 77 MET A CA 1
ATOM 606 C C . MET A 1 77 ? -13.837 9.562 8.208 1.00 86.06 77 MET A C 1
ATOM 608 O O . MET A 1 77 ? -14.632 8.630 8.314 1.00 86.06 77 MET A O 1
ATOM 612 N N . TYR A 1 78 ? -12.543 9.438 8.471 1.00 87.06 78 TYR A N 1
ATOM 613 C CA . TYR A 1 78 ? -11.921 8.267 9.068 1.00 87.06 78 TYR A CA 1
ATOM 614 C C . TYR A 1 78 ? -11.850 8.472 10.578 1.00 87.06 78 TYR A C 1
ATOM 616 O O . TYR A 1 78 ? -11.305 9.465 11.065 1.00 87.06 78 TYR A O 1
ATOM 624 N N . VAL A 1 79 ? -12.436 7.535 11.312 1.00 88.06 79 VAL A N 1
ATOM 625 C CA . VAL A 1 79 ? -12.511 7.530 12.771 1.00 88.06 79 VAL A CA 1
ATOM 626 C C . VAL A 1 79 ? -11.634 6.393 13.255 1.00 88.06 79 VAL A C 1
ATOM 628 O O . VAL A 1 79 ? -11.965 5.235 13.020 1.00 88.06 79 VAL A O 1
ATOM 631 N N . LEU A 1 80 ? -10.515 6.711 13.900 1.00 88.19 80 LEU A N 1
ATOM 632 C CA . LEU A 1 80 ? -9.559 5.724 14.377 1.00 88.19 80 LEU A CA 1
ATOM 633 C C . LEU A 1 80 ? -9.536 5.723 15.899 1.00 88.19 80 LEU A C 1
ATOM 635 O O . LEU A 1 80 ? -9.071 6.687 16.498 1.00 88.19 80 LEU A O 1
ATOM 639 N N . TYR A 1 81 ? -10.004 4.651 16.529 1.00 87.81 81 TYR A N 1
ATOM 640 C CA . TYR A 1 81 ? -9.924 4.490 17.975 1.00 87.81 81 TYR A CA 1
ATOM 641 C C . TYR A 1 81 ? -8.973 3.357 18.349 1.00 87.81 81 TYR A C 1
ATOM 643 O O . TYR A 1 81 ? -9.204 2.203 17.986 1.00 87.81 81 TYR A O 1
ATOM 651 N N . LEU A 1 82 ? -7.914 3.674 19.092 1.00 85.38 82 LEU A N 1
ATOM 652 C CA . LEU A 1 82 ? -6.975 2.693 19.635 1.00 85.38 82 LEU A CA 1
ATOM 653 C C . LEU A 1 82 ? -7.288 2.454 21.112 1.00 85.38 82 LEU A C 1
ATOM 655 O O . LEU A 1 82 ? -7.075 3.329 21.954 1.00 85.38 82 LEU A O 1
ATOM 659 N N . LYS A 1 83 ? -7.757 1.245 21.438 1.00 85.62 83 LYS A N 1
ATOM 660 C CA . LYS A 1 83 ? -8.186 0.882 22.799 1.00 85.62 83 LYS A CA 1
ATOM 661 C C . LYS A 1 83 ? -7.021 0.866 23.785 1.00 85.62 83 LYS A C 1
ATOM 663 O O . LYS A 1 83 ? -7.186 1.250 24.935 1.00 85.62 83 LYS A O 1
ATOM 668 N N . SER A 1 84 ? -5.825 0.474 23.337 1.00 78.81 84 SER A N 1
ATOM 669 C CA . SER A 1 84 ? -4.631 0.364 24.190 1.00 78.81 84 SER A CA 1
ATOM 670 C C . SER A 1 84 ? -4.196 1.684 24.829 1.00 78.81 84 SER A C 1
ATOM 672 O O . SER A 1 84 ? -3.535 1.672 25.865 1.00 78.81 84 SER A O 1
ATOM 674 N N . CYS A 1 85 ? -4.514 2.811 24.191 1.00 76.31 85 CYS A N 1
ATOM 675 C CA . CYS A 1 85 ? -4.155 4.148 24.658 1.00 76.31 85 CYS A CA 1
ATOM 676 C C . CYS A 1 85 ? -5.367 5.074 24.818 1.00 76.31 85 CYS A C 1
ATOM 678 O O . CYS A 1 85 ? -5.167 6.267 25.029 1.00 76.31 85 CYS A O 1
ATOM 680 N N . GLU A 1 86 ? -6.590 4.533 24.730 1.00 81.44 86 GLU A N 1
ATOM 681 C CA . GLU A 1 86 ? -7.852 5.284 24.792 1.00 81.44 86 GLU A CA 1
ATOM 682 C C . GLU A 1 86 ? -7.824 6.544 23.913 1.00 81.44 86 GLU A C 1
ATOM 684 O O . GLU A 1 86 ? -8.151 7.649 24.345 1.00 81.44 86 GLU A O 1
ATOM 689 N N . GLU A 1 87 ? -7.370 6.390 22.669 1.00 80.25 87 GLU A N 1
ATOM 690 C CA . GLU A 1 87 ? -7.130 7.526 21.785 1.00 80.25 87 GLU A CA 1
ATOM 691 C C . GLU A 1 87 ? -8.029 7.479 20.553 1.00 80.25 87 GLU A C 1
ATOM 693 O O . GLU A 1 87 ? -8.056 6.480 19.836 1.00 80.25 87 GLU A O 1
ATOM 698 N N . LEU A 1 88 ? -8.736 8.584 20.304 1.00 82.12 88 LEU A N 1
ATOM 699 C CA . LEU A 1 88 ? -9.569 8.807 19.127 1.00 82.12 88 LEU A CA 1
ATOM 700 C C . LEU A 1 88 ? -8.885 9.780 18.174 1.00 82.12 88 LEU A C 1
ATOM 702 O O . LEU A 1 88 ? -8.523 10.890 18.574 1.00 82.12 88 LEU A O 1
ATOM 706 N N . LYS A 1 89 ? -8.806 9.402 16.900 1.00 81.50 89 LYS A N 1
ATOM 707 C CA . LYS A 1 89 ? -8.382 10.271 15.809 1.00 81.50 89 LYS A CA 1
ATOM 708 C C . LYS A 1 89 ? -9.457 10.415 14.766 1.00 81.50 89 LYS A C 1
ATOM 710 O O . LYS A 1 89 ? -10.101 9.441 14.390 1.00 81.50 89 LYS A O 1
ATOM 715 N N . LEU A 1 90 ? -9.600 11.638 14.286 1.00 82.06 90 LEU A N 1
ATOM 716 C CA . LEU A 1 90 ? -10.510 11.989 13.213 1.00 82.06 90 LEU A CA 1
ATOM 717 C C . LEU A 1 90 ? -9.696 12.595 12.084 1.00 82.06 90 LEU A C 1
ATOM 719 O O . LEU A 1 90 ? -8.919 13.519 12.324 1.00 82.06 90 LEU A O 1
ATOM 723 N N . ILE A 1 91 ? -9.883 12.075 10.879 1.00 82.12 91 ILE A N 1
ATOM 724 C CA . ILE A 1 91 ? -9.299 12.598 9.644 1.00 82.12 91 ILE A CA 1
ATOM 725 C C . ILE A 1 91 ? -10.447 12.768 8.660 1.00 82.12 91 ILE A C 1
ATOM 727 O O . ILE A 1 91 ? -11.289 11.877 8.579 1.00 82.12 91 ILE A O 1
ATOM 731 N N . TRP A 1 92 ? -10.516 13.867 7.911 1.00 80.06 92 TRP A N 1
ATOM 732 C CA . TRP A 1 92 ? -11.570 14.031 6.911 1.00 80.06 92 TRP A CA 1
ATOM 733 C C . TRP A 1 92 ? -11.069 14.610 5.593 1.00 80.06 92 TRP A C 1
ATOM 735 O O . TRP A 1 92 ? -10.063 15.312 5.513 1.00 80.06 92 TRP A O 1
ATOM 745 N N . GLU A 1 93 ? -11.785 14.296 4.522 1.00 79.56 93 GLU A N 1
ATOM 746 C CA . GLU A 1 93 ? -11.464 14.733 3.169 1.00 79.56 93 GLU A CA 1
ATOM 747 C C . GLU A 1 93 ? -12.700 14.754 2.263 1.00 79.56 93 GLU A C 1
ATOM 749 O O . GLU A 1 93 ? -13.767 14.279 2.639 1.00 79.56 93 GLU A O 1
ATOM 754 N N . ASN A 1 94 ? -12.561 15.277 1.043 1.00 78.00 94 ASN A N 1
ATOM 755 C CA . ASN A 1 94 ? -13.624 15.222 0.037 1.00 78.00 94 ASN A CA 1
ATOM 756 C C . ASN A 1 94 ? -13.746 13.819 -0.585 1.00 78.00 94 ASN A C 1
ATOM 758 O O . ASN A 1 94 ? -12.741 13.174 -0.886 1.00 78.00 94 ASN A O 1
ATOM 762 N N . ILE A 1 95 ? -14.979 13.383 -0.856 1.00 73.38 95 ILE A N 1
ATOM 763 C CA . ILE A 1 95 ? -15.305 12.000 -1.256 1.00 73.38 95 ILE A CA 1
ATOM 764 C C . ILE A 1 95 ? -14.724 11.552 -2.618 1.00 73.38 95 ILE A C 1
ATOM 766 O O . ILE A 1 95 ? -14.539 10.359 -2.852 1.00 73.38 95 ILE A O 1
ATOM 770 N N . GLU A 1 96 ? -14.399 12.485 -3.518 1.00 69.38 96 GLU A N 1
ATOM 771 C CA . GLU A 1 96 ? -14.093 12.221 -4.941 1.00 69.38 96 GLU A CA 1
ATOM 772 C C . GLU A 1 96 ? -12.762 11.478 -5.207 1.00 69.38 96 GLU A C 1
ATOM 774 O O . GLU A 1 96 ? -12.482 11.051 -6.336 1.00 69.38 96 GLU A O 1
ATOM 779 N N . LYS A 1 97 ? -11.930 11.299 -4.176 1.00 64.88 97 LYS A N 1
ATOM 780 C CA . LYS A 1 97 ? -10.534 10.874 -4.336 1.00 64.88 97 LYS A CA 1
ATOM 781 C C . LYS A 1 97 ? -10.287 9.373 -4.473 1.00 64.88 97 LYS A C 1
ATOM 783 O O . LYS A 1 97 ? -9.210 9.013 -4.928 1.00 64.88 97 LYS A O 1
ATOM 788 N N . LEU A 1 98 ? -11.222 8.489 -4.118 1.00 67.12 98 LEU A N 1
ATOM 789 C CA . LEU A 1 98 ? -10.957 7.041 -4.195 1.00 67.12 98 LEU A CA 1
ATOM 790 C C . LEU A 1 98 ? -10.933 6.527 -5.639 1.00 67.12 98 LEU A C 1
ATOM 792 O O . LEU A 1 98 ? -11.622 7.088 -6.504 1.00 67.12 98 LEU A O 1
ATOM 796 N N . PRO A 1 99 ? -10.154 5.468 -5.925 1.00 65.38 99 PRO A N 1
ATOM 797 C CA . PRO A 1 99 ? -10.194 4.841 -7.231 1.00 65.38 99 PRO A CA 1
ATOM 798 C C . PRO A 1 99 ? -11.527 4.098 -7.393 1.00 65.38 99 PRO A C 1
ATOM 800 O O . PRO A 1 99 ? -12.219 3.792 -6.417 1.00 65.38 99 PRO A O 1
ATOM 803 N N . ALA A 1 100 ? -11.911 3.833 -8.641 1.00 65.31 100 ALA A N 1
ATOM 804 C CA . ALA A 1 100 ? -13.030 2.939 -8.898 1.00 65.31 100 ALA A CA 1
ATOM 805 C C . ALA A 1 100 ? -12.691 1.541 -8.359 1.00 65.31 100 ALA A C 1
ATOM 807 O O . ALA A 1 100 ? -11.545 1.108 -8.428 1.00 65.31 100 ALA A O 1
ATOM 808 N N . THR A 1 101 ? -13.689 0.851 -7.813 1.00 73.12 101 THR A N 1
ATOM 809 C CA . THR A 1 101 ? -13.545 -0.562 -7.4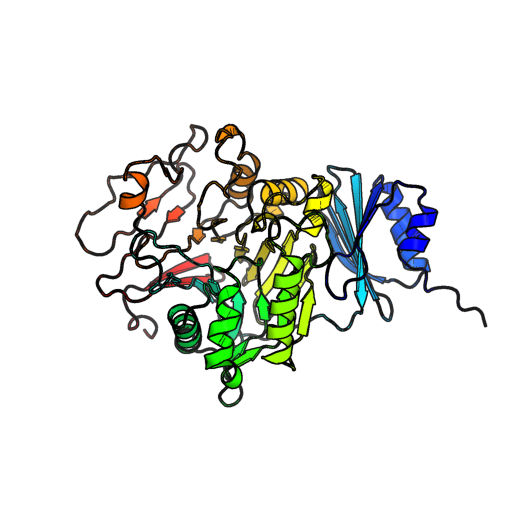60 1.00 73.12 101 THR A CA 1
ATOM 810 C C . THR A 1 101 ? -13.648 -1.393 -8.730 1.00 73.12 101 THR A C 1
ATOM 812 O O . THR A 1 101 ? -14.650 -1.291 -9.436 1.00 73.12 101 THR A O 1
ATOM 815 N N . ASP A 1 102 ? -12.635 -2.211 -8.995 1.00 72.75 102 ASP A N 1
ATOM 816 C CA . ASP A 1 102 ? -12.693 -3.273 -9.996 1.00 72.75 102 ASP A CA 1
ATOM 817 C C . ASP A 1 102 ? -12.604 -4.613 -9.265 1.00 72.75 102 ASP A C 1
ATOM 819 O O . ASP A 1 102 ? -11.763 -4.791 -8.390 1.00 72.75 102 ASP A O 1
ATOM 823 N N . THR A 1 103 ? -13.497 -5.542 -9.577 1.00 71.00 103 THR A N 1
ATOM 824 C CA . THR A 1 103 ? -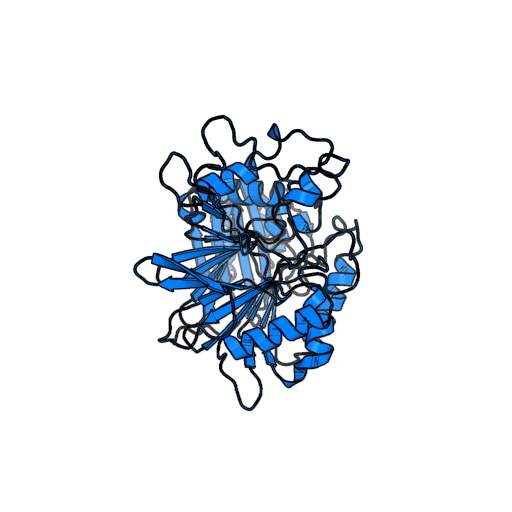13.493 -6.902 -9.017 1.00 71.00 103 THR A CA 1
ATOM 825 C C . THR A 1 103 ? -13.456 -7.968 -10.104 1.00 71.00 103 THR A C 1
ATOM 827 O O . THR A 1 103 ? -13.419 -9.157 -9.785 1.00 71.00 103 THR A O 1
ATOM 830 N N . ASP A 1 104 ? -13.461 -7.570 -11.377 1.00 68.12 104 ASP A N 1
ATOM 831 C CA . ASP A 1 104 ? -13.558 -8.489 -12.500 1.00 68.12 104 ASP A CA 1
ATOM 832 C C . ASP A 1 104 ? -12.168 -8.998 -12.888 1.00 68.12 104 ASP A C 1
ATOM 834 O O . ASP A 1 104 ? -11.295 -8.262 -13.335 1.00 68.12 104 ASP A O 1
ATOM 838 N N . GLY A 1 105 ? -11.951 -10.303 -12.744 1.00 67.44 105 GLY A N 1
ATOM 839 C CA . GLY A 1 105 ? -10.702 -10.941 -13.137 1.00 67.44 105 GLY A CA 1
ATOM 840 C C . GLY A 1 105 ? -10.800 -12.461 -13.104 1.00 67.44 105 GLY A C 1
ATOM 841 O O . GLY A 1 105 ? -11.581 -13.028 -12.341 1.00 67.44 105 GLY A O 1
ATOM 842 N N . GLN A 1 106 ? -10.033 -13.127 -13.967 1.00 66.50 106 GLN A N 1
ATOM 843 C CA . GLN A 1 106 ? -10.056 -14.592 -14.112 1.00 66.50 106 GLN A CA 1
ATOM 844 C C . GLN A 1 106 ? -8.677 -15.239 -13.938 1.00 66.50 106 GLN A C 1
ATOM 846 O O . GLN A 1 106 ? -8.596 -16.454 -13.758 1.00 66.50 106 GLN A O 1
ATOM 851 N N . SER A 1 107 ? -7.607 -14.442 -13.982 1.00 76.81 107 SER A N 1
ATOM 852 C CA . SER A 1 107 ? -6.232 -14.918 -13.850 1.00 76.81 107 SER A CA 1
ATOM 853 C C . SER A 1 107 ? -5.752 -14.915 -12.400 1.00 76.81 107 SER A C 1
ATOM 855 O O . SER A 1 107 ? -6.294 -14.232 -11.535 1.00 76.81 107 SER A O 1
ATOM 857 N N . GLU A 1 108 ? -4.700 -15.682 -12.134 1.00 84.25 108 GLU A N 1
ATOM 858 C CA . GLU A 1 108 ? -4.006 -15.662 -10.849 1.00 84.25 108 GLU A CA 1
ATOM 859 C C . GLU A 1 108 ? -3.254 -14.337 -10.645 1.00 84.25 108 GLU A C 1
ATOM 861 O O . GLU A 1 108 ? -2.611 -13.834 -11.571 1.00 84.25 108 GLU A O 1
ATOM 866 N N . VAL A 1 109 ? -3.305 -13.803 -9.421 1.00 90.44 109 VAL A N 1
ATOM 867 C CA . VAL A 1 109 ? -2.501 -12.648 -9.011 1.00 90.44 109 VAL A CA 1
ATOM 868 C C . VAL A 1 109 ? -1.066 -13.090 -8.733 1.00 90.44 109 VAL A C 1
ATOM 870 O O . VAL A 1 109 ? -0.825 -14.056 -8.002 1.00 90.44 109 VAL A O 1
ATOM 873 N N . LYS A 1 110 ? -0.101 -12.359 -9.296 1.00 90.25 110 LYS A N 1
ATOM 874 C CA . LYS A 1 110 ? 1.334 -12.619 -9.113 1.00 90.25 110 LYS A CA 1
ATOM 875 C C . LYS A 1 110 ? 2.035 -11.382 -8.583 1.00 90.25 110 LYS A C 1
ATOM 877 O O . LYS A 1 110 ? 1.785 -10.289 -9.075 1.00 90.25 110 LYS A O 1
ATOM 882 N N . VAL A 1 111 ? 2.948 -11.559 -7.635 1.00 90.81 111 VAL A N 1
ATOM 883 C CA . VAL A 1 111 ? 3.804 -10.488 -7.116 1.00 90.81 111 VAL A CA 1
ATOM 884 C C . VAL A 1 111 ? 5.237 -10.755 -7.548 1.00 90.81 111 VAL A C 1
ATOM 886 O O . VAL A 1 111 ? 5.841 -11.740 -7.136 1.00 90.81 111 VAL A O 1
ATOM 889 N N . LEU A 1 112 ? 5.780 -9.876 -8.378 1.00 87.75 112 LEU A N 1
ATOM 890 C CA . LEU A 1 112 ? 7.185 -9.841 -8.756 1.00 87.75 112 LEU A CA 1
ATOM 891 C C . LEU A 1 112 ? 7.916 -8.868 -7.834 1.00 87.75 112 LEU A C 1
ATOM 893 O O . LEU A 1 112 ? 7.604 -7.681 -7.825 1.00 87.75 112 LEU A O 1
ATOM 897 N N . GLN A 1 113 ? 8.914 -9.352 -7.109 1.00 83.00 113 GLN A N 1
ATOM 898 C CA . GLN A 1 113 ? 9.901 -8.508 -6.449 1.00 83.00 113 GLN A CA 1
ATOM 899 C C . GLN A 1 113 ? 10.993 -8.121 -7.449 1.00 83.00 113 GLN A C 1
ATOM 901 O O . GLN A 1 113 ? 11.603 -8.995 -8.069 1.00 83.00 113 GLN A O 1
ATOM 906 N N . LEU A 1 114 ? 11.238 -6.821 -7.603 1.00 78.00 114 LEU A N 1
ATOM 907 C CA . LEU A 1 114 ? 12.212 -6.293 -8.552 1.00 78.00 114 LEU A CA 1
ATOM 908 C C . LEU A 1 114 ? 13.639 -6.392 -7.991 1.00 78.00 114 LEU A C 1
ATOM 910 O O . LEU A 1 114 ? 13.905 -5.973 -6.866 1.00 78.00 114 LEU A O 1
ATOM 914 N N . GLY A 1 115 ? 14.576 -6.875 -8.808 1.00 69.00 115 GLY A N 1
ATOM 915 C CA . GLY A 1 115 ? 16.012 -6.757 -8.544 1.00 69.00 115 GLY A CA 1
ATOM 916 C C . GLY A 1 115 ? 16.501 -5.333 -8.807 1.00 69.00 115 GLY A C 1
ATOM 917 O O . GLY A 1 115 ? 16.789 -4.964 -9.949 1.00 69.00 115 GLY A O 1
ATOM 918 N N . ILE A 1 116 ? 16.570 -4.508 -7.765 1.00 64.56 116 ILE A N 1
ATOM 919 C CA . ILE A 1 116 ? 16.889 -3.079 -7.878 1.00 64.56 116 ILE A CA 1
ATOM 920 C C . ILE A 1 116 ? 18.247 -2.821 -7.228 1.00 64.56 116 ILE A C 1
ATOM 922 O O . ILE A 1 116 ? 18.357 -2.626 -6.020 1.00 64.56 116 ILE A O 1
ATOM 926 N N . GLY A 1 117 ? 19.303 -2.819 -8.039 1.00 61.62 117 GLY A N 1
ATOM 927 C CA . GLY A 1 117 ? 20.626 -2.366 -7.618 1.00 61.62 117 GLY A CA 1
ATOM 928 C C . GLY A 1 117 ? 20.828 -0.871 -7.865 1.00 61.62 117 GLY A C 1
ATOM 929 O O . GLY A 1 117 ? 20.262 -0.291 -8.791 1.00 61.62 117 GLY A O 1
ATOM 930 N N . ASN A 1 118 ? 21.704 -0.234 -7.089 1.00 53.81 118 ASN A N 1
ATOM 931 C CA . ASN A 1 118 ? 22.255 1.068 -7.463 1.00 53.81 118 ASN A CA 1
ATOM 932 C C . ASN A 1 118 ? 23.266 0.902 -8.618 1.00 53.81 118 ASN A C 1
ATOM 934 O O . ASN A 1 118 ? 24.483 0.879 -8.415 1.00 53.81 118 ASN A O 1
ATOM 938 N N . TYR A 1 119 ? 22.749 0.738 -9.839 1.00 50.72 119 TYR A N 1
ATOM 939 C CA . TYR A 1 119 ? 23.537 0.593 -11.061 1.00 50.72 119 TYR A CA 1
ATOM 940 C C . TYR A 1 119 ? 24.374 1.863 -11.310 1.00 50.72 119 TYR A C 1
ATOM 942 O O . TYR A 1 119 ? 23.896 2.853 -11.859 1.00 50.72 119 TYR A O 1
ATOM 950 N N . GLY A 1 120 ? 25.646 1.844 -10.895 1.00 43.88 120 GLY A N 1
ATOM 951 C CA . GLY A 1 120 ? 26.674 2.764 -11.397 1.00 43.88 120 GLY A CA 1
ATOM 952 C C . GLY A 1 120 ? 27.166 3.896 -10.485 1.00 43.88 120 GLY A C 1
ATOM 953 O O . GLY A 1 120 ? 28.058 4.618 -10.924 1.00 43.88 120 GLY A O 1
ATOM 954 N N . LYS A 1 121 ? 26.682 4.074 -9.243 1.00 40.72 121 LYS A N 1
ATOM 955 C CA . LYS A 1 121 ? 27.180 5.167 -8.362 1.00 40.72 121 LYS A CA 1
ATOM 956 C C . LYS A 1 121 ? 27.995 4.744 -7.138 1.00 40.72 121 LYS A C 1
ATOM 958 O O . LYS A 1 121 ? 28.783 5.554 -6.655 1.00 40.72 121 LYS A O 1
ATOM 963 N N . HIS A 1 122 ? 27.903 3.494 -6.686 1.00 41.50 122 HIS A N 1
ATOM 964 C CA . HIS A 1 122 ? 28.681 2.998 -5.545 1.00 41.50 122 HIS A CA 1
ATOM 965 C C . HIS A 1 122 ? 29.147 1.557 -5.780 1.00 41.50 122 HIS A C 1
ATOM 967 O O . HIS A 1 122 ? 28.529 0.610 -5.309 1.00 41.50 122 HIS A O 1
ATOM 973 N N . THR A 1 123 ? 30.268 1.378 -6.486 1.00 43.94 123 THR A N 1
ATOM 974 C CA . THR A 1 123 ? 30.914 0.057 -6.644 1.00 43.94 123 THR A CA 1
ATOM 975 C C . THR A 1 123 ? 31.429 -0.525 -5.324 1.00 43.94 123 THR A C 1
ATOM 977 O O . THR A 1 123 ? 31.743 -1.711 -5.262 1.00 43.94 123 THR A O 1
ATOM 980 N N . ASP A 1 124 ? 31.495 0.304 -4.278 1.00 40.97 124 ASP A N 1
ATOM 981 C CA . ASP A 1 124 ? 32.107 -0.031 -2.992 1.00 40.97 124 ASP A CA 1
ATOM 982 C C . ASP A 1 124 ? 31.075 -0.209 -1.861 1.00 40.97 124 ASP A C 1
ATOM 984 O O . ASP A 1 124 ? 31.432 -0.680 -0.786 1.00 40.97 124 ASP A O 1
ATOM 988 N N . ASN A 1 125 ? 29.808 0.168 -2.084 1.00 41.44 125 ASN A N 1
ATOM 989 C CA . ASN A 1 125 ? 28.704 -0.049 -1.143 1.00 41.44 125 ASN A CA 1
ATOM 990 C C . ASN A 1 125 ? 27.397 -0.237 -1.931 1.00 41.44 125 ASN A C 1
ATOM 992 O O . ASN A 1 125 ? 26.700 0.743 -2.217 1.00 41.44 125 ASN A O 1
ATOM 996 N N . PRO A 1 126 ? 27.101 -1.468 -2.358 1.00 49.09 126 PRO A N 1
ATOM 997 C CA . PRO A 1 126 ? 25.955 -1.747 -3.198 1.00 49.09 1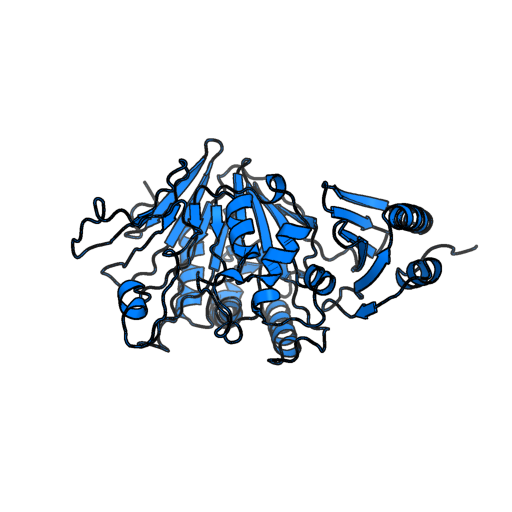26 PRO A CA 1
ATOM 998 C C . PRO A 1 126 ? 24.668 -1.617 -2.394 1.00 49.09 126 PRO A C 1
ATOM 1000 O O . PRO A 1 126 ? 24.319 -2.487 -1.601 1.00 49.09 126 PRO A O 1
ATOM 1003 N N . MET A 1 127 ? 23.976 -0.496 -2.582 1.00 55.34 127 MET A N 1
ATOM 1004 C CA . MET A 1 127 ? 22.670 -0.284 -1.973 1.00 55.34 127 MET A CA 1
ATOM 1005 C C . MET A 1 127 ? 21.582 -0.920 -2.841 1.00 55.34 127 MET A C 1
ATOM 1007 O O . MET A 1 127 ? 21.629 -0.838 -4.075 1.00 55.34 127 MET A O 1
ATOM 1011 N N . VAL A 1 128 ? 20.635 -1.575 -2.177 1.00 68.56 128 VAL A N 1
ATOM 1012 C CA . VAL A 1 128 ? 19.497 -2.262 -2.785 1.00 68.56 128 VAL A CA 1
ATOM 1013 C C . VAL A 1 128 ? 18.278 -1.365 -2.619 1.00 68.56 128 VAL A C 1
ATOM 1015 O O . VAL A 1 128 ? 18.090 -0.821 -1.540 1.00 68.56 128 VAL A O 1
ATOM 1018 N N . GLY A 1 129 ? 17.502 -1.170 -3.682 1.00 76.50 129 GLY A N 1
ATOM 1019 C CA . GLY A 1 129 ? 16.224 -0.466 -3.589 1.00 76.50 129 GLY A CA 1
ATOM 1020 C C . GLY A 1 129 ? 15.051 -1.421 -3.410 1.00 76.50 129 GLY A C 1
ATOM 1021 O O . GLY A 1 129 ? 15.188 -2.637 -3.564 1.00 76.50 129 GLY A O 1
ATOM 1022 N N . MET A 1 130 ? 13.877 -0.866 -3.120 1.00 85.12 130 MET A N 1
ATOM 1023 C CA . MET A 1 130 ? 12.651 -1.641 -2.945 1.00 85.12 130 MET A CA 1
ATOM 1024 C C . MET A 1 130 ? 11.680 -1.393 -4.092 1.00 85.12 130 MET A C 1
ATOM 1026 O O . MET A 1 130 ? 11.469 -0.259 -4.524 1.00 85.12 130 MET A O 1
ATOM 1030 N N . GLY A 1 131 ? 11.067 -2.465 -4.586 1.00 90.56 131 GLY A N 1
ATOM 1031 C CA . GLY A 1 131 ? 10.068 -2.357 -5.634 1.00 90.56 131 GLY A CA 1
ATOM 1032 C C . GLY A 1 131 ? 9.397 -3.681 -5.960 1.00 90.56 131 GLY A C 1
ATOM 1033 O O . GLY A 1 131 ? 10.042 -4.732 -5.975 1.00 90.56 131 GLY A O 1
ATOM 1034 N N . TYR A 1 132 ? 8.098 -3.620 -6.240 1.00 94.06 132 TYR A N 1
ATOM 1035 C CA . TYR A 1 132 ? 7.289 -4.777 -6.603 1.00 94.06 132 TYR A CA 1
ATOM 1036 C C . TYR A 1 132 ? 6.302 -4.437 -7.718 1.00 94.06 132 TYR A C 1
ATOM 1038 O O . TYR A 1 132 ? 5.784 -3.323 -7.781 1.00 94.06 132 TYR A O 1
ATOM 1046 N N . ILE A 1 133 ? 5.988 -5.427 -8.551 1.00 96.12 133 ILE A N 1
ATOM 1047 C CA . ILE A 1 133 ? 4.845 -5.392 -9.468 1.00 96.12 133 ILE A CA 1
ATOM 1048 C C . ILE A 1 133 ? 3.868 -6.482 -9.050 1.00 96.12 133 ILE A C 1
ATOM 1050 O O . ILE A 1 133 ? 4.223 -7.656 -8.992 1.00 96.12 133 ILE A O 1
ATOM 1054 N N . ILE A 1 134 ? 2.620 -6.107 -8.811 1.00 97.44 134 ILE A N 1
ATOM 1055 C CA . ILE A 1 134 ? 1.510 -7.025 -8.595 1.00 97.44 134 ILE A CA 1
ATOM 1056 C C . ILE A 1 134 ? 0.729 -7.095 -9.910 1.00 97.44 134 ILE A C 1
ATOM 1058 O O . ILE A 1 134 ? 0.037 -6.145 -10.273 1.00 97.44 134 ILE A O 1
ATOM 1062 N N . LYS A 1 135 ? 0.838 -8.206 -10.641 1.00 95.75 135 LYS A N 1
ATOM 1063 C CA . LYS A 1 135 ? -0.026 -8.491 -11.793 1.00 95.75 135 LYS A CA 1
ATOM 1064 C C . LYS A 1 135 ? -1.395 -8.921 -11.276 1.00 95.75 135 LYS A C 1
ATOM 1066 O O . LYS A 1 135 ? -1.500 -9.942 -10.599 1.00 95.75 135 LYS A O 1
ATOM 1071 N N . LEU A 1 136 ? -2.422 -8.151 -11.613 1.00 95.94 136 LEU A N 1
ATOM 1072 C CA . LEU A 1 136 ? -3.813 -8.389 -11.240 1.00 95.94 136 LEU A CA 1
ATOM 1073 C C . LEU A 1 136 ? -4.484 -9.440 -12.134 1.00 95.94 136 LEU A C 1
ATOM 1075 O O . LEU A 1 136 ? -3.986 -9.803 -13.203 1.00 95.94 136 LEU A O 1
ATOM 1079 N N . ALA A 1 137 ? -5.661 -9.907 -11.719 1.00 93.25 137 ALA A N 1
ATOM 1080 C CA . ALA A 1 137 ? -6.405 -10.959 -12.414 1.00 93.25 137 ALA A CA 1
ATOM 1081 C C . ALA A 1 137 ? -6.975 -10.535 -13.787 1.00 93.25 137 ALA A C 1
ATOM 1083 O O . ALA A 1 137 ? -7.337 -11.397 -14.593 1.00 93.25 137 ALA A O 1
ATOM 1084 N N . ASN A 1 138 ? -7.038 -9.229 -14.067 1.00 93.50 138 ASN A N 1
ATOM 1085 C CA . ASN A 1 138 ? -7.352 -8.625 -15.372 1.00 93.50 138 ASN A CA 1
ATOM 1086 C C . ASN A 1 138 ? -6.080 -8.316 -16.203 1.00 93.50 138 ASN A C 1
ATOM 1088 O O . ASN A 1 138 ? -6.157 -7.718 -17.272 1.00 93.50 138 ASN A O 1
ATOM 1092 N N . SER A 1 139 ? -4.904 -8.752 -15.734 1.00 94.56 139 SER A N 1
ATOM 1093 C CA . SER A 1 139 ? -3.574 -8.446 -16.283 1.00 94.56 139 SER A CA 1
ATOM 1094 C C . SER A 1 139 ? -3.156 -6.974 -16.214 1.00 94.56 139 SER A C 1
ATOM 1096 O O . SER A 1 139 ? -2.166 -6.613 -16.841 1.00 94.56 139 SER A O 1
ATOM 1098 N N . HIS A 1 140 ? -3.839 -6.120 -15.451 1.00 96.44 140 HIS A N 1
ATOM 1099 C CA . HIS A 1 140 ? -3.306 -4.805 -15.087 1.00 96.44 140 HIS A CA 1
ATOM 1100 C C . HIS A 1 140 ? -2.217 -4.947 -14.014 1.00 96.44 140 HIS A C 1
ATOM 1102 O O . HIS A 1 140 ? -2.014 -6.026 -13.448 1.00 96.44 140 HIS A O 1
ATOM 1108 N N . ALA A 1 141 ? -1.507 -3.857 -13.731 1.00 97.81 141 ALA A N 1
ATOM 1109 C CA . ALA A 1 141 ? -0.488 -3.817 -12.691 1.00 97.81 141 ALA A CA 1
ATOM 1110 C C . ALA A 1 141 ? -0.891 -2.924 -11.512 1.00 97.81 141 ALA A C 1
ATOM 1112 O O . ALA A 1 141 ? -1.465 -1.852 -11.694 1.00 97.81 141 ALA A O 1
ATOM 1113 N N . ILE A 1 142 ? -0.482 -3.326 -10.311 1.00 98.44 142 ILE A N 1
ATOM 1114 C CA . ILE A 1 142 ? -0.186 -2.402 -9.214 1.00 98.44 142 ILE A CA 1
ATOM 1115 C C . ILE A 1 142 ? 1.329 -2.372 -9.050 1.00 98.44 142 ILE A C 1
ATOM 1117 O O . ILE A 1 142 ? 1.970 -3.422 -9.066 1.00 98.44 142 ILE A O 1
ATOM 1121 N N . ILE A 1 143 ? 1.907 -1.189 -8.879 1.00 98.50 143 ILE A N 1
ATOM 1122 C CA . ILE A 1 143 ? 3.329 -1.041 -8.553 1.00 98.50 143 ILE A CA 1
ATOM 1123 C C . ILE A 1 143 ? 3.446 -0.600 -7.095 1.00 98.50 143 ILE A C 1
ATOM 1125 O O . ILE A 1 143 ? 2.663 0.230 -6.641 1.00 98.50 143 ILE A O 1
ATOM 1129 N N . VAL A 1 144 ? 4.401 -1.162 -6.359 1.00 98.38 144 VAL A N 1
ATOM 1130 C CA . VAL A 1 144 ? 4.762 -0.728 -5.002 1.00 98.38 144 VAL A CA 1
ATOM 1131 C C . VAL A 1 144 ? 6.210 -0.268 -5.041 1.00 98.38 144 VAL A C 1
ATOM 1133 O O . VAL A 1 144 ? 7.077 -1.071 -5.383 1.00 98.38 144 VAL A O 1
ATOM 1136 N N . ASP A 1 145 ? 6.464 0.997 -4.707 1.00 96.94 145 ASP A N 1
ATOM 1137 C CA . ASP A 1 145 ? 7.772 1.651 -4.829 1.00 96.94 145 ASP A CA 1
ATOM 1138 C C . ASP A 1 145 ? 8.375 1.445 -6.232 1.00 96.94 145 ASP A C 1
ATOM 1140 O O . ASP A 1 145 ? 7.658 1.546 -7.227 1.00 96.94 145 ASP A O 1
ATOM 1144 N N . GLY A 1 146 ? 9.670 1.171 -6.362 1.00 88.31 146 GLY A N 1
ATOM 1145 C CA . GLY A 1 146 ? 10.277 0.851 -7.657 1.00 88.31 146 GLY A CA 1
ATOM 1146 C C . GLY A 1 146 ? 11.752 1.205 -7.774 1.00 88.31 146 GLY A C 1
ATOM 1147 O O . GLY A 1 146 ? 12.353 0.922 -8.811 1.00 88.31 146 GLY A O 1
ATOM 1148 N N . GLY A 1 147 ? 12.357 1.772 -6.729 1.00 88.75 147 GLY A N 1
ATOM 1149 C CA . GLY A 1 147 ? 13.805 1.848 -6.617 1.00 88.75 147 GLY A CA 1
ATOM 1150 C C . GLY A 1 147 ? 14.400 3.243 -6.705 1.00 88.75 147 GLY A C 1
ATOM 1151 O O . GLY A 1 147 ? 13.735 4.264 -6.534 1.00 88.75 147 GLY A O 1
ATOM 1152 N N . TYR A 1 148 ? 15.696 3.263 -7.015 1.00 88.69 148 TYR A N 1
ATOM 1153 C CA . TYR A 1 148 ? 16.480 4.480 -7.187 1.00 88.69 148 TYR A CA 1
ATOM 1154 C C . TYR A 1 148 ? 16.128 5.263 -8.455 1.00 88.69 148 TYR A C 1
ATOM 1156 O O . TYR A 1 148 ? 15.667 4.715 -9.454 1.00 88.69 148 TYR A O 1
ATOM 1164 N N . ASP A 1 149 ? 16.465 6.555 -8.442 1.00 92.06 149 ASP A N 1
ATOM 1165 C CA . ASP A 1 149 ? 16.488 7.421 -9.626 1.00 92.06 149 ASP A CA 1
ATOM 1166 C C . ASP A 1 149 ? 17.668 7.060 -10.554 1.00 92.06 149 ASP A C 1
ATOM 1168 O O . ASP A 1 149 ? 18.703 7.737 -10.584 1.00 92.06 149 ASP A O 1
ATOM 1172 N N . THR A 1 150 ? 17.554 5.931 -11.258 1.00 86.12 150 THR A N 1
ATOM 1173 C CA . THR A 1 150 ? 18.534 5.469 -12.251 1.00 86.12 150 THR A CA 1
ATOM 1174 C C . THR A 1 150 ? 17.845 4.862 -13.469 1.00 86.12 150 THR A C 1
ATOM 1176 O O . THR A 1 150 ? 16.796 4.228 -13.365 1.00 86.12 150 THR A O 1
ATOM 1179 N N . GLU A 1 151 ? 18.476 4.994 -14.638 1.00 85.31 151 GLU A N 1
ATOM 1180 C CA . GLU A 1 151 ? 17.978 4.379 -15.876 1.00 85.31 151 GLU A CA 1
ATOM 1181 C C . GLU A 1 151 ? 17.845 2.857 -15.752 1.00 85.31 151 GLU A C 1
ATOM 1183 O O . GLU A 1 151 ? 16.874 2.295 -16.240 1.00 85.31 151 GLU A O 1
ATOM 1188 N N . GLY A 1 152 ? 18.765 2.194 -15.040 1.00 80.62 152 GLY A N 1
ATOM 1189 C CA . GLY A 1 152 ? 18.712 0.746 -14.827 1.00 80.62 152 GLY A CA 1
ATOM 1190 C C . GLY A 1 152 ? 17.473 0.299 -14.046 1.00 80.62 152 GLY A C 1
ATOM 1191 O O . GLY A 1 152 ? 16.852 -0.697 -14.411 1.00 80.62 152 GLY A O 1
ATOM 1192 N N . CYS A 1 153 ? 17.060 1.048 -13.016 1.00 83.44 153 CYS A N 1
ATOM 1193 C CA . CYS A 1 153 ? 15.817 0.743 -12.303 1.00 83.44 153 CYS A CA 1
ATOM 1194 C C . CYS A 1 153 ? 14.597 0.980 -13.205 1.00 83.44 153 CYS A C 1
ATOM 1196 O O . CYS A 1 153 ? 13.705 0.133 -13.255 1.00 83.44 153 CYS A O 1
ATOM 1198 N N . ALA A 1 154 ? 14.581 2.087 -13.959 1.00 90.12 154 ALA A N 1
ATOM 1199 C CA . ALA A 1 154 ? 13.493 2.405 -14.886 1.00 90.12 154 ALA A CA 1
ATOM 1200 C C . ALA A 1 154 ? 13.332 1.339 -15.981 1.00 90.12 154 ALA A C 1
ATOM 1202 O O . ALA A 1 154 ? 12.220 0.880 -16.245 1.00 90.12 154 ALA A O 1
ATOM 1203 N N . ASP A 1 155 ? 14.443 0.912 -16.577 1.00 86.00 155 ASP A N 1
ATOM 1204 C CA . ASP A 1 155 ? 14.478 -0.103 -17.629 1.00 86.00 155 ASP A CA 1
ATOM 1205 C C . ASP A 1 155 ? 14.080 -1.471 -17.093 1.00 86.00 155 ASP A C 1
ATOM 1207 O O . ASP A 1 155 ? 13.306 -2.182 -17.736 1.00 86.00 155 ASP A O 1
ATOM 1211 N N . ASN A 1 156 ? 14.537 -1.823 -15.889 1.00 83.06 156 ASN A N 1
ATOM 1212 C CA . ASN A 1 156 ? 14.142 -3.071 -15.256 1.00 83.06 156 ASN A CA 1
ATOM 1213 C C . ASN A 1 156 ? 12.638 -3.104 -14.956 1.00 83.06 156 ASN A C 1
ATOM 1215 O O . ASN A 1 156 ? 11.982 -4.107 -15.244 1.00 83.06 156 ASN A O 1
ATOM 1219 N N . LEU A 1 157 ? 12.072 -2.012 -14.428 1.00 90.50 157 LEU A N 1
ATOM 1220 C CA . LEU A 1 157 ? 10.634 -1.910 -14.183 1.00 90.50 157 LEU A CA 1
ATOM 1221 C C . LEU A 1 157 ? 9.844 -2.044 -15.493 1.00 90.50 157 LEU A C 1
ATOM 1223 O O . LEU A 1 157 ? 8.924 -2.857 -15.570 1.00 90.50 157 LEU A O 1
ATOM 1227 N N . PHE A 1 158 ? 10.235 -1.315 -16.543 1.00 93.94 158 PHE A N 1
ATOM 1228 C CA . PHE A 1 158 ? 9.566 -1.373 -17.845 1.00 93.94 158 PHE A CA 1
ATOM 1229 C C . PHE A 1 158 ? 9.624 -2.775 -18.471 1.00 93.94 158 PHE A C 1
ATOM 1231 O O . PHE A 1 158 ? 8.591 -3.342 -18.833 1.00 93.94 158 PHE A O 1
ATOM 1238 N N . ALA A 1 159 ? 10.814 -3.377 -18.522 1.00 88.06 159 ALA A N 1
ATOM 1239 C CA . ALA A 1 159 ? 11.005 -4.734 -19.029 1.00 88.06 159 ALA A CA 1
ATOM 1240 C C . ALA A 1 159 ? 10.266 -5.779 -18.177 1.00 88.06 159 ALA A C 1
ATOM 1242 O O . ALA A 1 159 ? 9.903 -6.847 -18.666 1.00 88.06 159 ALA A O 1
ATOM 1243 N N . SER A 1 160 ? 10.045 -5.510 -16.890 1.00 88.19 160 SER A N 1
ATOM 1244 C CA . SER A 1 160 ? 9.265 -6.387 -16.015 1.00 88.19 160 SER A CA 1
ATOM 1245 C C . SER A 1 160 ? 7.763 -6.315 -16.308 1.00 88.19 160 SER A C 1
ATOM 1247 O O . SER A 1 160 ? 7.099 -7.349 -16.262 1.00 88.19 160 SER A O 1
ATOM 1249 N N . LEU A 1 161 ? 7.228 -5.148 -16.692 1.00 94.38 161 LEU A N 1
ATOM 1250 C CA . LEU A 1 161 ? 5.847 -5.027 -17.187 1.00 94.38 161 LEU A CA 1
ATOM 1251 C C . LEU A 1 161 ? 5.644 -5.825 -18.489 1.00 94.38 161 LEU A C 1
ATOM 1253 O O . LEU A 1 161 ? 4.619 -6.488 -18.650 1.00 94.38 161 LEU A O 1
ATOM 1257 N N . GLU A 1 162 ? 6.633 -5.818 -19.391 1.00 91.56 162 GLU A N 1
ATOM 1258 C CA . GLU A 1 162 ? 6.629 -6.650 -20.607 1.00 91.56 162 GLU A CA 1
ATOM 1259 C C . GLU A 1 162 ? 6.664 -8.141 -20.275 1.00 91.56 162 GLU A C 1
ATOM 1261 O O . GLU A 1 162 ? 5.828 -8.898 -20.763 1.00 91.56 162 GLU A O 1
ATOM 1266 N N . ARG A 1 163 ? 7.588 -8.555 -19.400 1.00 84.75 163 ARG A N 1
ATOM 1267 C CA . ARG A 1 163 ? 7.747 -9.954 -18.970 1.00 84.75 163 ARG A CA 1
ATOM 1268 C C . ARG A 1 163 ? 6.518 -10.510 -18.262 1.00 84.75 163 ARG A C 1
ATOM 1270 O O . ARG A 1 163 ? 6.203 -11.685 -18.410 1.00 84.75 163 ARG A O 1
ATOM 1277 N N . LEU A 1 164 ? 5.830 -9.675 -17.490 1.00 87.12 164 LEU A N 1
ATOM 1278 C CA . LEU A 1 164 ? 4.579 -10.043 -16.842 1.00 87.12 164 LEU A CA 1
ATOM 1279 C C . LEU A 1 164 ? 3.384 -9.980 -17.793 1.00 87.12 164 LEU A C 1
ATOM 1281 O O . LEU A 1 164 ? 2.284 -10.301 -17.357 1.00 87.12 164 LEU A O 1
ATOM 1285 N N . GLU A 1 165 ? 3.561 -9.604 -19.061 1.00 92.25 165 GLU A N 1
ATOM 1286 C CA . GLU A 1 165 ? 2.478 -9.456 -20.038 1.00 92.25 165 GLU A CA 1
ATOM 1287 C C . GLU A 1 165 ? 1.348 -8.570 -19.492 1.00 92.25 165 GLU A C 1
ATOM 1289 O O . GLU A 1 165 ? 0.168 -8.935 -19.527 1.00 92.25 165 GLU A O 1
ATOM 1294 N N . ILE A 1 166 ? 1.717 -7.427 -18.904 1.00 95.50 166 ILE A N 1
ATOM 1295 C CA . ILE A 1 166 ? 0.732 -6.465 -18.415 1.00 95.50 166 ILE A CA 1
ATOM 1296 C C . ILE A 1 166 ? -0.088 -5.953 -19.602 1.00 95.50 166 ILE A C 1
ATOM 1298 O O . ILE A 1 166 ? 0.446 -5.636 -20.669 1.00 95.50 166 ILE A O 1
ATOM 1302 N N . ALA A 1 167 ? -1.404 -5.895 -19.421 1.00 94.81 167 ALA A N 1
ATOM 1303 C CA . ALA A 1 167 ? -2.332 -5.458 -20.445 1.00 94.81 167 ALA A CA 1
ATOM 1304 C C . ALA A 1 167 ? -2.013 -4.027 -20.881 1.00 94.81 167 ALA A C 1
ATOM 1306 O O . ALA A 1 167 ? -1.594 -3.176 -20.089 1.00 94.81 167 ALA A O 1
ATOM 1307 N N . ARG A 1 168 ? -2.254 -3.759 -22.163 1.00 95.12 168 ARG A N 1
ATOM 1308 C CA . ARG A 1 168 ? -2.081 -2.436 -22.748 1.00 95.12 168 ARG A CA 1
ATOM 1309 C C . ARG A 1 168 ? -3.409 -1.887 -23.245 1.00 95.12 168 ARG A C 1
ATOM 1311 O O . ARG A 1 168 ? -4.210 -2.609 -23.835 1.00 95.12 168 ARG A O 1
ATOM 1318 N N . ASN A 1 169 ? -3.608 -0.586 -23.068 1.00 91.88 169 ASN A N 1
ATOM 1319 C CA . ASN A 1 169 ? -4.593 0.178 -23.822 1.00 91.88 169 ASN A CA 1
ATOM 1320 C C . ASN A 1 169 ? -3.840 1.010 -24.861 1.00 91.88 169 ASN A C 1
ATOM 1322 O O . ASN A 1 169 ? -3.073 1.911 -24.510 1.00 91.88 169 ASN A O 1
ATOM 1326 N N . LYS A 1 170 ? -4.044 0.690 -26.145 1.00 89.75 170 LYS A N 1
ATOM 1327 C CA . LYS A 1 170 ? -3.148 1.108 -27.235 1.00 89.75 170 LYS A CA 1
ATOM 1328 C C . LYS A 1 170 ? -1.731 0.595 -26.931 1.00 89.75 170 LYS A C 1
ATOM 1330 O O . LYS A 1 170 ? -1.567 -0.591 -26.685 1.00 89.75 170 LYS A O 1
ATOM 1335 N N . GLU A 1 171 ? -0.744 1.482 -26.865 1.00 92.38 171 GLU A N 1
ATOM 1336 C CA . GLU A 1 171 ? 0.652 1.144 -26.558 1.00 92.38 171 GLU A CA 1
ATOM 1337 C C . GLU A 1 171 ? 1.011 1.330 -25.073 1.00 92.38 171 GLU A C 1
ATOM 1339 O O . GLU A 1 171 ? 2.159 1.121 -24.679 1.00 92.38 171 GLU A O 1
ATOM 1344 N N . ARG A 1 172 ? 0.048 1.718 -24.226 1.00 97.38 172 ARG A N 1
ATOM 1345 C CA . ARG A 1 172 ? 0.296 2.058 -22.819 1.00 97.38 172 ARG A CA 1
ATOM 1346 C C . ARG A 1 172 ? -0.038 0.896 -21.902 1.00 97.38 172 ARG A C 1
ATOM 1348 O O . ARG A 1 172 ? -1.185 0.457 -21.901 1.00 97.38 172 ARG A O 1
ATOM 1355 N N . PHE A 1 173 ? 0.921 0.440 -21.100 1.00 98.25 173 PHE A N 1
ATOM 1356 C CA . PHE A 1 173 ? 0.639 -0.488 -20.003 1.00 98.25 173 PHE A CA 1
ATOM 1357 C C . PHE A 1 173 ? -0.356 0.115 -19.022 1.00 98.25 173 PHE A C 1
ATOM 1359 O O . PHE A 1 173 ? -0.247 1.295 -18.689 1.00 98.25 173 PHE A O 1
ATOM 1366 N N . ILE A 1 174 ? -1.309 -0.685 -18.555 1.00 97.62 174 ILE A N 1
ATOM 1367 C CA . ILE A 1 174 ? -2.323 -0.233 -17.605 1.00 97.62 174 ILE A CA 1
ATOM 1368 C C . ILE A 1 174 ? -1.839 -0.522 -16.182 1.00 97.62 174 ILE A C 1
ATOM 1370 O O . ILE A 1 174 ? -1.663 -1.679 -15.793 1.00 97.62 174 ILE A O 1
ATOM 1374 N N . ILE A 1 175 ? -1.616 0.547 -15.418 1.00 98.00 175 ILE A N 1
ATOM 1375 C CA . ILE A 1 175 ? -1.250 0.507 -14.002 1.00 98.00 175 ILE A CA 1
ATOM 1376 C C . ILE A 1 175 ? -2.439 1.068 -13.220 1.00 98.00 175 ILE A C 1
ATOM 1378 O O . ILE A 1 175 ? -2.675 2.275 -13.239 1.00 98.00 175 ILE A O 1
ATOM 1382 N N . ASP A 1 176 ? -3.196 0.215 -12.534 1.00 97.31 176 ASP A N 1
ATOM 1383 C CA . ASP A 1 176 ? -4.378 0.645 -11.773 1.00 97.31 176 ASP A CA 1
ATOM 1384 C C . ASP A 1 176 ? -3.976 1.552 -10.600 1.00 97.31 176 ASP A C 1
ATOM 1386 O O . ASP A 1 176 ? -4.620 2.574 -10.330 1.00 97.31 176 ASP A O 1
ATOM 1390 N N . ALA A 1 177 ? -2.865 1.217 -9.939 1.00 97.69 177 ALA A N 1
ATOM 1391 C CA . ALA A 1 177 ? -2.325 1.998 -8.839 1.00 97.69 177 ALA A CA 1
ATOM 1392 C C . ALA A 1 177 ? -0.800 1.893 -8.721 1.00 97.69 177 ALA A C 1
ATOM 1394 O O . ALA A 1 177 ? -0.209 0.842 -8.963 1.00 97.69 177 ALA A O 1
ATOM 1395 N N . TRP A 1 178 ? -0.171 2.977 -8.280 1.00 98.50 178 TRP A N 1
ATOM 1396 C CA . TRP A 1 178 ? 1.225 3.009 -7.860 1.00 98.50 178 TRP A CA 1
ATOM 1397 C C . TRP A 1 178 ? 1.299 3.449 -6.395 1.00 98.50 178 TRP A C 1
ATOM 1399 O O . TRP A 1 178 ? 1.065 4.611 -6.063 1.00 98.50 178 TRP A O 1
ATOM 1409 N N . TYR A 1 179 ? 1.574 2.498 -5.509 1.00 98.38 179 TYR A N 1
ATOM 1410 C CA . TYR A 1 179 ? 1.731 2.711 -4.076 1.00 98.38 179 TYR A CA 1
ATOM 1411 C C . TYR A 1 179 ? 3.153 3.158 -3.776 1.00 98.38 179 TYR A C 1
ATOM 1413 O O . TYR A 1 179 ? 4.103 2.514 -4.215 1.00 98.38 179 TYR A O 1
ATOM 1421 N N . ILE A 1 180 ? 3.290 4.226 -2.998 1.00 97.19 180 ILE A N 1
ATOM 1422 C CA . ILE A 1 180 ? 4.582 4.707 -2.520 1.00 97.19 180 ILE A CA 1
ATOM 1423 C C . ILE A 1 180 ? 4.608 4.605 -1.001 1.00 97.19 180 ILE A C 1
ATOM 1425 O O . ILE A 1 180 ? 3.758 5.190 -0.322 1.00 97.19 180 ILE A O 1
ATOM 1429 N N . THR A 1 181 ? 5.575 3.855 -0.474 1.00 95.31 181 THR A N 1
ATOM 1430 C CA . THR A 1 181 ? 5.685 3.606 0.963 1.00 95.31 181 THR A CA 1
ATOM 1431 C C . THR A 1 181 ? 6.148 4.854 1.698 1.00 95.31 181 THR A C 1
ATOM 1433 O O . THR A 1 181 ? 5.476 5.287 2.629 1.00 95.31 181 THR A O 1
ATOM 1436 N N . HIS A 1 182 ? 7.251 5.462 1.267 1.00 91.38 182 HIS A N 1
ATOM 1437 C CA . HIS A 1 182 ? 7.806 6.681 1.852 1.00 91.38 182 HIS A CA 1
ATOM 1438 C C . HIS A 1 182 ? 8.749 7.396 0.868 1.00 91.38 182 HIS A C 1
ATOM 1440 O O . HIS A 1 182 ? 8.800 7.064 -0.316 1.00 91.38 182 HIS A O 1
ATOM 1446 N N . LEU A 1 183 ? 9.431 8.447 1.334 1.00 89.94 183 LEU A N 1
ATOM 1447 C CA . LEU A 1 183 ? 10.128 9.409 0.475 1.00 89.94 183 LEU A CA 1
ATOM 1448 C C . LEU A 1 183 ? 11.619 9.109 0.245 1.00 89.94 183 LEU A C 1
ATOM 1450 O O . LEU A 1 183 ? 12.290 9.913 -0.413 1.00 89.94 183 LEU A O 1
ATOM 1454 N N . ASP A 1 184 ? 12.134 7.978 0.727 1.00 87.69 184 ASP A N 1
ATOM 1455 C CA . ASP A 1 184 ? 13.548 7.651 0.556 1.00 87.69 184 ASP A CA 1
ATOM 1456 C C . ASP A 1 184 ? 13.855 7.289 -0.897 1.00 87.69 184 ASP A C 1
ATOM 1458 O O . ASP A 1 184 ? 13.054 6.712 -1.643 1.00 87.69 184 ASP A O 1
ATOM 1462 N N . GLY A 1 185 ? 15.034 7.723 -1.340 1.00 89.00 185 GLY A N 1
ATOM 1463 C CA . GLY A 1 185 ? 15.394 7.744 -2.754 1.00 89.00 185 GLY A CA 1
ATOM 1464 C C . GLY A 1 185 ? 15.465 6.364 -3.399 1.00 89.00 185 GLY A C 1
ATOM 1465 O O . GLY A 1 185 ? 15.367 6.281 -4.615 1.00 89.00 185 GLY A O 1
ATOM 1466 N N . ASP A 1 186 ? 15.625 5.311 -2.612 1.00 86.06 186 ASP A N 1
ATOM 1467 C CA . ASP A 1 186 ? 15.659 3.903 -3.003 1.00 86.06 186 ASP A CA 1
ATOM 1468 C C . ASP A 1 186 ? 14.276 3.247 -3.103 1.00 86.06 186 ASP A C 1
ATOM 1470 O O . ASP A 1 186 ? 14.178 2.079 -3.481 1.00 86.06 186 ASP A O 1
ATOM 1474 N N . HIS A 1 187 ? 13.222 4.020 -2.836 1.00 92.88 187 HIS A N 1
ATOM 1475 C CA . HIS A 1 187 ? 11.822 3.648 -3.010 1.00 92.88 187 HIS A CA 1
ATOM 1476 C C . HIS A 1 187 ? 11.171 4.503 -4.098 1.00 92.88 187 HIS A C 1
ATOM 1478 O O . HIS A 1 187 ? 10.760 3.993 -5.142 1.00 92.88 187 HIS A O 1
ATOM 1484 N N . ILE A 1 188 ? 11.105 5.819 -3.863 1.00 94.56 188 ILE A N 1
ATOM 1485 C CA . ILE A 1 188 ? 10.376 6.771 -4.714 1.00 94.56 188 ILE A CA 1
ATOM 1486 C C . ILE A 1 188 ? 11.228 7.332 -5.861 1.00 94.56 188 ILE A C 1
ATOM 1488 O O . ILE A 1 188 ? 10.688 7.876 -6.829 1.00 94.56 188 ILE A O 1
ATOM 1492 N N . GLY A 1 189 ? 12.561 7.222 -5.780 1.00 94.06 189 GLY A N 1
ATOM 1493 C CA . GLY A 1 189 ? 13.481 7.829 -6.749 1.00 94.06 189 GLY A CA 1
ATOM 1494 C C . GLY A 1 189 ? 13.185 7.429 -8.192 1.00 94.06 189 GLY A C 1
ATOM 1495 O O . GLY A 1 189 ? 13.286 8.259 -9.099 1.00 94.06 189 GLY A O 1
ATOM 1496 N N . ILE A 1 190 ? 12.725 6.194 -8.386 1.00 94.62 190 ILE A N 1
ATOM 1497 C CA . ILE A 1 190 ? 12.299 5.630 -9.664 1.00 94.62 190 ILE A CA 1
ATOM 1498 C C . ILE A 1 190 ? 11.353 6.532 -10.455 1.00 94.62 190 ILE A C 1
ATOM 1500 O O . ILE A 1 190 ? 11.474 6.592 -11.674 1.00 94.62 190 ILE A O 1
ATOM 1504 N N . LEU A 1 191 ? 10.448 7.276 -9.803 1.00 97.88 191 LEU A N 1
ATOM 1505 C CA . LEU A 1 191 ? 9.433 8.066 -10.505 1.00 97.88 191 LEU A CA 1
ATOM 1506 C C . LEU A 1 191 ? 10.066 9.110 -11.435 1.00 97.88 191 LEU A C 1
ATOM 1508 O O . LEU A 1 191 ? 9.531 9.381 -12.508 1.00 97.88 191 LEU A O 1
ATOM 1512 N N . LYS A 1 192 ? 11.227 9.667 -11.062 1.00 97.25 192 LYS A N 1
ATOM 1513 C CA . LYS A 1 192 ? 11.957 10.649 -11.879 1.00 97.25 192 LYS A CA 1
ATOM 1514 C C . LYS A 1 192 ? 12.482 10.016 -13.164 1.00 97.25 192 LYS A C 1
ATOM 1516 O O . LYS A 1 192 ? 12.074 10.411 -14.256 1.00 97.25 192 LYS A O 1
ATOM 1521 N N . SER A 1 193 ? 13.362 9.025 -13.035 1.00 95.38 193 SER A N 1
ATOM 1522 C CA . SER A 1 193 ? 13.935 8.304 -14.177 1.00 95.38 193 SER A CA 1
ATOM 1523 C C . SER A 1 193 ? 12.874 7.612 -15.040 1.00 95.38 193 SER A C 1
ATOM 1525 O O . SER A 1 193 ? 12.925 7.717 -16.267 1.00 95.38 193 SER A O 1
ATOM 1527 N N . PHE A 1 194 ? 11.874 6.971 -14.427 1.00 97.62 194 PHE A N 1
ATOM 1528 C CA . PHE A 1 194 ? 10.834 6.244 -15.146 1.00 97.62 194 PHE A CA 1
ATOM 1529 C C . PHE A 1 194 ? 9.940 7.179 -15.957 1.00 97.62 194 PHE A C 1
ATOM 1531 O O . PHE A 1 194 ? 9.790 6.960 -17.154 1.00 97.62 194 PHE A O 1
ATOM 1538 N N . PHE A 1 195 ? 9.391 8.253 -15.379 1.00 98.19 195 PHE A N 1
ATOM 1539 C CA . PHE A 1 195 ? 8.520 9.154 -16.146 1.00 98.19 195 PHE A CA 1
ATOM 1540 C C . PHE A 1 195 ? 9.273 10.048 -17.131 1.00 98.19 195 PHE A C 1
ATOM 1542 O O . PHE A 1 195 ? 8.694 10.446 -18.142 1.00 98.19 195 PHE A O 1
ATOM 1549 N N . SER A 1 196 ? 10.565 10.297 -16.907 1.00 97.31 196 SER A N 1
ATOM 1550 C CA . SER A 1 196 ? 11.428 10.920 -17.916 1.00 97.31 196 SER A CA 1
ATOM 1551 C C . SER A 1 196 ? 11.533 10.070 -19.193 1.00 97.31 196 SER A C 1
ATOM 1553 O O . SER A 1 196 ? 11.623 10.618 -20.290 1.00 97.31 196 SER A O 1
ATOM 1555 N N . LYS A 1 197 ? 11.495 8.733 -19.068 1.00 97.06 197 LYS A N 1
ATOM 1556 C CA . LYS A 1 197 ? 11.729 7.798 -20.182 1.00 97.06 197 LYS A CA 1
ATOM 1557 C C . LYS A 1 197 ? 10.463 7.136 -20.742 1.00 97.06 197 LYS A C 1
ATOM 1559 O O . LYS A 1 197 ? 10.386 6.923 -21.946 1.00 97.06 197 LYS A O 1
ATOM 1564 N N . TYR A 1 198 ? 9.491 6.818 -19.888 1.00 97.50 198 TYR A N 1
ATOM 1565 C CA . TYR A 1 198 ? 8.376 5.907 -20.183 1.00 97.50 198 TYR A CA 1
ATOM 1566 C C . TYR A 1 198 ? 6.985 6.472 -19.851 1.00 97.50 198 TYR A C 1
ATOM 1568 O O . TYR A 1 198 ? 6.009 5.720 -19.842 1.00 97.50 198 TYR A O 1
ATOM 1576 N N . SER A 1 199 ? 6.852 7.777 -19.583 1.00 95.69 199 SER A N 1
ATOM 1577 C CA . SER A 1 199 ? 5.549 8.404 -19.276 1.00 95.69 199 SER A CA 1
ATOM 1578 C C . SER A 1 199 ? 4.493 8.165 -20.363 1.00 95.69 199 SER A C 1
ATOM 1580 O O . SER A 1 199 ? 3.355 7.816 -20.049 1.00 95.69 199 SER A O 1
ATOM 1582 N N . ASP A 1 200 ? 4.882 8.229 -21.637 1.00 95.94 200 ASP A N 1
ATOM 1583 C CA . ASP A 1 200 ? 3.993 7.960 -22.777 1.00 95.94 200 ASP A CA 1
ATOM 1584 C C . ASP A 1 200 ? 3.662 6.469 -22.974 1.00 95.94 200 ASP A C 1
ATOM 1586 O O . ASP A 1 200 ? 2.785 6.127 -23.772 1.00 95.94 200 ASP A O 1
ATOM 1590 N N . ASN A 1 201 ? 4.332 5.564 -22.253 1.00 97.75 201 ASN A N 1
ATOM 1591 C CA . ASN A 1 201 ? 4.181 4.114 -22.388 1.00 97.75 201 ASN A CA 1
ATOM 1592 C C . ASN A 1 201 ? 3.371 3.468 -21.260 1.00 97.75 201 ASN A C 1
ATOM 1594 O O . ASN A 1 201 ? 3.161 2.253 -21.279 1.00 97.75 201 ASN A O 1
ATOM 1598 N N . VAL A 1 202 ? 2.896 4.250 -20.293 1.00 97.88 202 VAL A N 1
ATOM 1599 C CA . VAL A 1 202 ? 2.064 3.755 -19.193 1.00 97.88 202 VAL A CA 1
ATOM 1600 C C . VAL A 1 202 ? 0.856 4.650 -18.981 1.00 97.88 202 VAL A C 1
ATOM 1602 O O . VAL A 1 202 ? 0.920 5.853 -19.212 1.00 97.88 202 VAL A O 1
ATOM 1605 N N . ALA A 1 203 ? -0.259 4.073 -18.555 1.00 97.12 203 ALA A N 1
ATOM 1606 C CA . ALA A 1 203 ? -1.438 4.778 -18.083 1.00 97.12 203 ALA A CA 1
ATOM 1607 C C . ALA A 1 203 ? -1.630 4.427 -16.608 1.00 97.12 203 ALA A C 1
ATOM 1609 O O . ALA A 1 203 ? -1.972 3.290 -16.289 1.00 97.12 203 ALA A O 1
ATOM 1610 N N . VAL A 1 204 ? -1.374 5.397 -15.728 1.00 97.50 204 VAL A N 1
ATOM 1611 C CA . VAL A 1 204 ? -1.538 5.242 -14.279 1.00 97.50 204 VAL A CA 1
ATOM 1612 C C . VAL A 1 204 ? -2.928 5.734 -13.883 1.00 97.50 204 VAL A C 1
ATOM 1614 O O . VAL A 1 204 ? -3.284 6.870 -14.189 1.00 97.50 204 VAL A O 1
ATOM 1617 N N . GLY A 1 205 ? -3.716 4.890 -13.219 1.00 95.75 205 GLY A N 1
ATOM 1618 C CA . GLY A 1 205 ? -5.038 5.250 -12.705 1.00 95.75 205 GLY A CA 1
ATOM 1619 C C . GLY A 1 205 ? -4.960 6.050 -11.405 1.00 95.75 205 GLY A C 1
ATOM 1620 O O . GLY A 1 205 ? -5.675 7.041 -11.226 1.00 95.75 205 GLY A O 1
ATOM 1621 N N . SER A 1 206 ? -4.070 5.648 -10.497 1.00 95.75 206 SER A N 1
ATOM 1622 C CA . SER A 1 206 ? -3.866 6.344 -9.228 1.00 95.75 206 SER A CA 1
ATOM 1623 C C . SER A 1 206 ? -2.448 6.210 -8.674 1.00 95.75 206 SER A C 1
ATOM 1625 O O . SER A 1 206 ? -1.772 5.210 -8.890 1.00 95.75 206 SER A O 1
ATOM 1627 N N . PHE A 1 207 ? -2.018 7.213 -7.918 1.00 96.38 207 PHE A N 1
ATOM 1628 C CA . PHE A 1 207 ? -0.899 7.124 -6.989 1.00 96.38 207 PHE A CA 1
ATOM 1629 C C . PHE A 1 207 ? -1.452 7.095 -5.573 1.00 96.38 207 PHE A C 1
ATOM 1631 O O . PHE A 1 207 ? -2.301 7.918 -5.226 1.00 96.38 207 PHE A O 1
ATOM 1638 N N . VAL A 1 208 ? -0.970 6.170 -4.751 1.00 94.69 208 VAL A N 1
ATOM 1639 C CA . VAL A 1 208 ? -1.430 5.996 -3.372 1.00 94.69 208 VAL A CA 1
ATOM 1640 C C . VAL A 1 208 ? -0.260 6.239 -2.431 1.00 94.69 208 VAL A C 1
ATOM 1642 O O . VAL A 1 208 ? 0.762 5.564 -2.513 1.00 94.69 208 VAL A O 1
ATOM 1645 N N . GLN A 1 209 ? -0.399 7.222 -1.548 1.00 93.00 209 GLN A N 1
ATOM 1646 C CA . GLN A 1 209 ? 0.670 7.667 -0.653 1.00 93.00 209 GLN A CA 1
ATOM 1647 C C . GLN A 1 209 ? 0.108 8.181 0.677 1.00 93.00 209 GLN A C 1
ATOM 1649 O O . GLN A 1 209 ? -1.094 8.392 0.807 1.00 93.00 209 GLN A O 1
ATOM 1654 N N . ASN A 1 210 ? 0.965 8.403 1.673 1.00 88.19 210 ASN A N 1
ATOM 1655 C CA . ASN A 1 210 ? 0.636 9.202 2.859 1.00 88.19 210 ASN A CA 1
ATOM 1656 C C . ASN A 1 210 ? 1.859 10.045 3.264 1.00 88.19 210 ASN A C 1
ATOM 1658 O O . ASN A 1 210 ? 2.479 9.860 4.308 1.00 88.19 210 ASN A O 1
ATOM 1662 N N . PHE A 1 211 ? 2.255 10.959 2.383 1.00 81.56 211 PHE A N 1
ATOM 1663 C CA . PHE A 1 211 ? 3.312 11.922 2.637 1.00 81.56 211 PHE A CA 1
ATOM 1664 C C . PHE A 1 211 ? 2.767 12.959 3.616 1.00 81.56 211 PHE A C 1
ATOM 1666 O O . PHE A 1 211 ? 1.886 13.757 3.285 1.00 81.56 211 PHE A O 1
ATOM 1673 N N . GLN A 1 212 ? 3.294 12.948 4.836 1.00 67.06 212 GLN A N 1
ATOM 1674 C CA . GLN A 1 212 ? 2.944 13.888 5.900 1.00 67.06 212 GLN A CA 1
ATOM 1675 C C . GLN A 1 212 ? 3.524 15.286 5.619 1.00 67.06 212 GLN A C 1
ATOM 1677 O O . GLN A 1 212 ? 4.326 15.831 6.372 1.00 67.06 212 GLN A O 1
ATOM 1682 N N . VAL A 1 213 ? 3.116 15.904 4.510 1.00 54.94 213 VAL A N 1
ATOM 1683 C CA . VAL A 1 213 ? 3.601 17.211 4.037 1.00 54.94 213 VAL A CA 1
ATOM 1684 C C . VAL A 1 213 ? 3.244 18.371 4.980 1.00 54.94 213 VAL A C 1
ATOM 1686 O O . VAL A 1 213 ? 3.600 19.511 4.714 1.00 54.94 213 VAL A O 1
ATOM 1689 N N . GLY A 1 214 ? 2.526 18.132 6.076 1.00 50.00 214 GLY A N 1
ATOM 1690 C CA . GLY A 1 214 ? 2.042 19.168 6.986 1.00 50.00 214 GLY A CA 1
ATOM 1691 C C . GLY A 1 214 ? 2.789 19.305 8.315 1.00 50.00 214 GLY A C 1
ATOM 1692 O O . GLY A 1 214 ? 2.657 20.346 8.961 1.00 50.00 214 GLY A O 1
ATOM 1693 N N . ASP A 1 215 ? 3.561 18.302 8.743 1.00 54.72 215 ASP A N 1
ATOM 1694 C CA . ASP A 1 215 ? 4.049 18.256 10.124 1.00 54.72 215 ASP A CA 1
ATOM 1695 C C . ASP A 1 215 ? 5.450 18.888 10.300 1.00 54.72 215 ASP A C 1
ATOM 1697 O O . ASP A 1 215 ? 6.448 18.365 9.791 1.00 54.72 215 ASP A O 1
ATOM 1701 N N . PRO A 1 216 ? 5.574 19.984 11.078 1.00 49.19 216 PRO A N 1
ATOM 1702 C CA . PRO A 1 216 ? 6.858 20.611 11.388 1.00 49.19 216 PRO A CA 1
ATOM 1703 C C . PRO A 1 216 ? 7.802 19.742 12.238 1.00 49.19 216 PRO A C 1
ATOM 1705 O O . PRO A 1 216 ? 8.953 20.134 12.435 1.00 49.19 216 PRO A O 1
ATOM 1708 N N . ALA A 1 217 ? 7.366 18.593 12.765 1.00 49.72 217 ALA A N 1
ATOM 1709 C CA . ALA A 1 217 ? 8.241 17.637 13.442 1.00 49.72 217 ALA A CA 1
ATOM 1710 C C . ALA A 1 217 ? 9.045 16.742 12.478 1.00 49.72 217 ALA A C 1
ATOM 1712 O O . ALA A 1 217 ? 10.068 16.214 12.900 1.00 49.72 217 ALA A O 1
ATOM 1713 N N . ILE A 1 218 ? 8.668 16.646 11.195 1.00 54.56 218 ILE A N 1
ATOM 1714 C CA . ILE A 1 218 ? 9.363 15.852 10.148 1.00 54.56 218 ILE A CA 1
ATOM 1715 C C . ILE A 1 218 ? 10.521 16.653 9.516 1.00 54.56 218 ILE A C 1
ATOM 1717 O O . ILE A 1 218 ? 10.979 16.423 8.397 1.00 54.56 218 ILE A O 1
ATOM 1721 N N . ASN A 1 219 ? 11.012 17.663 10.231 1.00 51.75 219 ASN A N 1
ATOM 1722 C CA . ASN A 1 219 ? 11.916 18.673 9.690 1.00 51.75 219 ASN A CA 1
ATOM 1723 C C . ASN A 1 219 ? 13.380 18.212 9.593 1.00 51.75 219 ASN A C 1
ATOM 1725 O O . ASN A 1 219 ? 14.260 19.035 9.357 1.00 51.75 219 ASN A O 1
ATOM 1729 N N . GLU A 1 220 ? 13.663 16.922 9.790 1.00 52.62 220 GLU A N 1
ATOM 1730 C CA . GLU A 1 220 ? 15.040 16.427 9.791 1.00 52.62 220 GLU A CA 1
ATOM 1731 C C . GLU A 1 220 ? 15.664 16.448 8.377 1.00 52.62 220 GLU A C 1
ATOM 1733 O O . GLU A 1 220 ? 16.876 16.603 8.267 1.00 52.62 220 GLU A O 1
ATOM 1738 N N . TYR A 1 221 ? 14.860 16.444 7.293 1.00 56.72 221 TYR A N 1
ATOM 1739 C CA . TYR A 1 221 ? 15.380 16.462 5.906 1.00 56.72 221 TYR A CA 1
ATOM 1740 C C . TYR A 1 221 ? 14.496 17.153 4.844 1.00 56.72 221 TYR A C 1
ATOM 1742 O O . TYR A 1 221 ? 14.546 16.796 3.670 1.00 56.72 221 TYR A O 1
ATOM 1750 N N . ASN A 1 222 ? 13.680 18.150 5.203 1.00 67.81 222 ASN A N 1
ATOM 1751 C CA . ASN A 1 222 ? 12.802 18.847 4.240 1.00 67.81 222 ASN A CA 1
ATOM 1752 C C . ASN A 1 222 ? 11.788 17.916 3.521 1.00 67.81 222 ASN A C 1
ATOM 1754 O O . ASN A 1 222 ? 11.380 18.185 2.390 1.00 67.81 222 ASN A O 1
ATOM 1758 N N . TYR A 1 223 ? 11.356 16.836 4.190 1.00 73.94 223 TYR A N 1
ATOM 1759 C CA . TYR A 1 223 ? 10.412 15.829 3.671 1.00 73.94 223 TYR A CA 1
ATOM 1760 C C . TYR A 1 223 ? 9.134 16.444 3.099 1.00 73.94 223 TYR A C 1
ATOM 1762 O O . TYR A 1 223 ? 8.614 15.957 2.101 1.00 73.94 223 TYR A O 1
ATOM 1770 N N . LYS A 1 224 ? 8.654 17.550 3.683 1.00 76.50 224 LYS A N 1
ATOM 1771 C CA . LYS A 1 224 ? 7.525 18.306 3.134 1.00 76.50 224 LYS A CA 1
ATOM 1772 C C . LYS A 1 224 ? 7.768 18.721 1.682 1.00 76.50 224 LYS A C 1
ATOM 1774 O O . LYS A 1 224 ? 6.944 18.420 0.826 1.00 76.50 224 LYS A O 1
ATOM 1779 N N . GLN A 1 225 ? 8.875 19.415 1.413 1.00 81.38 225 GLN A N 1
ATOM 1780 C CA . GLN A 1 225 ? 9.179 19.892 0.065 1.00 81.38 225 GLN A CA 1
ATOM 1781 C C . GLN A 1 225 ? 9.399 18.720 -0.886 1.00 81.38 225 GLN A C 1
ATOM 1783 O O . GLN A 1 225 ? 8.877 18.735 -1.991 1.00 81.38 225 GLN A O 1
ATOM 1788 N N . VAL A 1 226 ? 10.120 17.687 -0.440 1.00 85.88 226 VAL A N 1
ATOM 1789 C CA . VAL A 1 226 ? 10.359 16.483 -1.245 1.00 85.88 226 VAL A CA 1
ATOM 1790 C C . VAL A 1 226 ? 9.034 15.818 -1.630 1.00 85.88 226 VAL A C 1
ATOM 1792 O O . VAL A 1 226 ? 8.823 15.505 -2.799 1.00 85.88 226 VAL A O 1
ATOM 1795 N N . GLY A 1 227 ? 8.117 15.653 -0.674 1.00 87.38 227 GLY A N 1
ATOM 1796 C CA . GLY A 1 227 ? 6.781 15.119 -0.926 1.00 87.38 227 GLY A CA 1
ATOM 1797 C C . GLY A 1 227 ? 5.976 15.982 -1.898 1.00 87.38 227 GLY A C 1
ATOM 1798 O O . GLY A 1 227 ? 5.411 15.451 -2.850 1.00 87.38 227 GLY A O 1
ATOM 1799 N N . ASP A 1 228 ? 5.967 17.305 -1.711 1.00 86.75 228 ASP A N 1
ATOM 1800 C CA . ASP A 1 228 ? 5.286 18.244 -2.614 1.00 86.75 228 ASP A CA 1
ATOM 1801 C C . ASP A 1 228 ? 5.867 18.203 -4.045 1.00 86.75 228 ASP A C 1
ATOM 1803 O O . ASP A 1 228 ? 5.113 18.247 -5.025 1.00 86.75 228 ASP A O 1
ATOM 1807 N N . ASP A 1 229 ? 7.189 18.064 -4.181 1.00 91.19 229 ASP A N 1
ATOM 1808 C CA . ASP A 1 229 ? 7.882 17.945 -5.469 1.00 91.19 229 ASP A CA 1
ATOM 1809 C C . ASP A 1 229 ? 7.495 16.646 -6.189 1.00 91.19 229 ASP A C 1
ATOM 1811 O O . ASP A 1 229 ? 7.185 16.668 -7.382 1.00 91.19 229 ASP A O 1
ATOM 1815 N N . TYR A 1 230 ? 7.452 15.516 -5.474 1.00 93.81 230 TYR A N 1
ATOM 1816 C CA . TYR A 1 230 ? 7.008 14.247 -6.057 1.00 93.81 230 TYR A CA 1
ATOM 1817 C C . TYR A 1 230 ? 5.517 14.244 -6.384 1.00 93.81 230 TYR A C 1
ATOM 1819 O O . TYR A 1 230 ? 5.136 13.704 -7.419 1.00 93.81 230 TYR A O 1
ATOM 1827 N N . ILE A 1 231 ? 4.668 14.882 -5.573 1.00 92.25 231 ILE A N 1
ATOM 1828 C CA . ILE A 1 231 ? 3.253 15.064 -5.923 1.00 92.25 231 ILE A CA 1
ATOM 1829 C C . ILE A 1 231 ? 3.125 15.866 -7.218 1.00 92.25 231 ILE A C 1
ATOM 1831 O O . ILE A 1 231 ? 2.393 15.459 -8.116 1.00 92.25 231 ILE A O 1
ATOM 1835 N N . THR A 1 232 ? 3.882 16.953 -7.354 1.00 94.19 232 THR A N 1
ATOM 1836 C CA . THR A 1 232 ? 3.899 17.760 -8.583 1.00 94.19 232 THR A CA 1
ATOM 1837 C C . THR A 1 232 ? 4.397 16.946 -9.784 1.00 94.19 232 THR A C 1
ATOM 1839 O O . THR A 1 232 ? 3.850 17.057 -10.883 1.00 94.19 232 THR A O 1
ATOM 1842 N N . LEU A 1 233 ? 5.405 16.089 -9.594 1.00 96.25 233 LEU A N 1
ATOM 1843 C CA . LEU A 1 233 ? 5.870 15.161 -10.627 1.00 96.25 233 LEU A CA 1
ATOM 1844 C C . LEU A 1 233 ? 4.765 14.177 -11.043 1.00 96.25 233 LEU A C 1
ATOM 1846 O O . LEU A 1 233 ? 4.529 14.017 -12.234 1.00 96.25 233 LEU A O 1
ATOM 1850 N N . MET A 1 234 ? 4.067 13.559 -10.087 1.00 95.69 234 MET A N 1
ATOM 1851 C CA . MET A 1 234 ? 2.968 12.622 -10.358 1.00 95.69 234 MET A CA 1
ATOM 1852 C C . MET A 1 234 ? 1.821 13.302 -11.122 1.00 95.69 234 MET A C 1
ATOM 1854 O O . MET A 1 234 ? 1.392 12.800 -12.159 1.00 95.69 234 MET A O 1
ATOM 1858 N N . GLU A 1 235 ? 1.383 14.477 -10.657 1.00 94.00 235 GLU A N 1
ATOM 1859 C CA . GLU A 1 235 ? 0.321 15.280 -11.285 1.00 94.00 235 GLU A CA 1
ATOM 1860 C C . GLU A 1 235 ? 0.708 15.744 -12.705 1.00 94.00 235 GLU A C 1
ATOM 1862 O O . GLU A 1 235 ? -0.141 15.801 -13.592 1.00 94.00 235 GLU A O 1
ATOM 1867 N N . SER A 1 236 ? 1.984 16.067 -12.947 1.00 95.75 236 SER A N 1
ATOM 1868 C CA . SER A 1 236 ? 2.453 16.531 -14.263 1.00 95.75 236 SER A CA 1
ATOM 1869 C C . SER A 1 236 ? 2.721 15.398 -15.255 1.00 95.75 236 SER A C 1
ATOM 1871 O O . SER A 1 236 ? 2.384 15.534 -16.430 1.00 95.75 236 SER A O 1
ATOM 1873 N N . ALA A 1 237 ? 3.300 14.283 -14.804 1.00 96.19 237 ALA A N 1
ATOM 1874 C CA . ALA A 1 237 ? 3.597 13.130 -15.651 1.00 96.19 237 ALA A CA 1
ATOM 1875 C C . ALA A 1 237 ? 2.340 12.322 -16.006 1.00 96.19 237 ALA A C 1
ATOM 1877 O O . ALA A 1 237 ? 2.285 11.694 -17.061 1.00 96.19 237 ALA A O 1
ATOM 1878 N N . CYS A 1 238 ? 1.339 12.316 -15.124 1.00 95.69 238 CYS A N 1
ATOM 1879 C CA . CYS A 1 238 ? 0.107 11.545 -15.268 1.00 95.69 238 CYS A CA 1
ATOM 1880 C C . CYS A 1 238 ? -1.113 12.406 -14.878 1.00 95.69 238 CYS A C 1
ATOM 1882 O O . CYS A 1 238 ? -1.720 12.165 -13.836 1.00 95.69 238 CYS A O 1
ATOM 1884 N N . PRO A 1 239 ? -1.513 13.391 -15.704 1.00 93.12 239 PRO A N 1
ATOM 1885 C CA . PRO A 1 239 ? -2.564 14.357 -15.355 1.00 93.12 239 PRO A CA 1
ATOM 1886 C C . PRO A 1 239 ? -3.958 13.743 -15.161 1.00 93.12 239 PRO A C 1
ATOM 1888 O O . PRO A 1 239 ? -4.798 14.335 -14.489 1.00 93.12 239 PRO A O 1
ATOM 1891 N N . ASP A 1 240 ? -4.203 12.562 -15.734 1.00 91.56 240 ASP A N 1
ATOM 1892 C CA . ASP A 1 240 ? -5.458 11.822 -15.566 1.00 91.56 240 ASP A CA 1
ATOM 1893 C C . ASP A 1 240 ? -5.467 10.939 -14.299 1.00 91.56 240 ASP A C 1
ATOM 1895 O O . ASP A 1 240 ? -6.517 10.412 -13.924 1.00 91.56 240 ASP A O 1
ATOM 1899 N N . ALA A 1 241 ? -4.313 10.752 -13.642 1.00 93.38 241 ALA A N 1
ATOM 1900 C CA . ALA A 1 241 ? -4.197 9.914 -12.454 1.00 93.38 241 ALA A CA 1
ATOM 1901 C C . ALA A 1 241 ? -4.712 10.640 -11.207 1.00 93.38 241 ALA A C 1
ATOM 1903 O O . ALA A 1 241 ? -4.469 11.830 -10.998 1.00 93.38 241 ALA A O 1
ATOM 1904 N N . LYS A 1 242 ? -5.365 9.898 -10.310 1.00 91.75 242 LYS A N 1
ATOM 1905 C CA . LYS A 1 242 ? -5.711 10.412 -8.978 1.00 91.75 242 LYS A CA 1
ATOM 1906 C C . LYS A 1 242 ? -4.508 10.316 -8.044 1.00 91.75 242 LYS A C 1
ATOM 1908 O O . LYS A 1 242 ? -3.913 9.251 -7.940 1.00 91.75 242 LYS A O 1
ATOM 1913 N N . VAL A 1 243 ? -4.199 11.371 -7.294 1.00 90.69 243 VAL A N 1
ATOM 1914 C CA . VAL A 1 243 ? -3.252 11.296 -6.167 1.00 90.69 243 VAL A CA 1
ATOM 1915 C C . VAL A 1 243 ? -4.046 11.145 -4.874 1.00 90.69 243 VAL A C 1
ATOM 1917 O O . VAL A 1 243 ? -4.802 12.035 -4.483 1.00 90.69 243 VAL A O 1
ATOM 1920 N N . ILE A 1 244 ? -3.903 9.990 -4.234 1.00 88.81 244 ILE A N 1
ATOM 1921 C CA . ILE A 1 244 ? -4.727 9.547 -3.111 1.00 88.81 244 ILE A CA 1
ATOM 1922 C C . ILE A 1 244 ? -3.885 9.553 -1.845 1.00 88.81 244 ILE A C 1
ATOM 1924 O O . ILE A 1 244 ? -2.783 9.001 -1.826 1.00 88.81 244 ILE A O 1
ATOM 1928 N N . THR A 1 245 ? -4.419 10.155 -0.782 1.00 88.19 245 THR A N 1
ATOM 1929 C CA . THR A 1 245 ? -3.887 9.963 0.566 1.00 88.19 245 THR A CA 1
ATOM 1930 C C . THR A 1 245 ? -4.557 8.736 1.178 1.00 88.19 245 THR A C 1
ATOM 1932 O O . THR A 1 245 ? -5.766 8.722 1.386 1.00 88.19 245 THR A O 1
ATOM 1935 N N . ALA A 1 246 ? -3.788 7.681 1.430 1.00 89.12 246 ALA A N 1
ATOM 1936 C CA . ALA A 1 246 ? -4.272 6.475 2.092 1.00 89.12 246 ALA A CA 1
ATOM 1937 C C . ALA A 1 246 ? -4.301 6.662 3.611 1.00 89.12 246 ALA A C 1
ATOM 1939 O O . ALA A 1 246 ? -3.356 7.208 4.166 1.00 89.12 246 ALA A O 1
ATOM 1940 N N . HIS A 1 247 ? -5.334 6.156 4.281 1.00 87.38 247 HIS A N 1
ATOM 1941 C CA . HIS A 1 247 ? -5.493 6.209 5.737 1.00 87.38 247 HIS A CA 1
ATOM 1942 C C . HIS A 1 247 ? -5.641 4.787 6.304 1.00 87.38 247 HIS A C 1
ATOM 1944 O O . HIS A 1 247 ? -6.052 3.886 5.566 1.00 87.38 247 HIS A O 1
ATOM 1950 N N . PRO A 1 248 ? -5.324 4.535 7.586 1.00 86.50 248 PRO A N 1
ATOM 1951 C CA . PRO A 1 248 ? -5.553 3.234 8.208 1.00 86.50 248 PRO A CA 1
ATOM 1952 C C . PRO A 1 248 ? -7.017 2.815 8.065 1.00 86.50 248 PRO A C 1
ATOM 1954 O O . PRO A 1 248 ? -7.908 3.662 8.125 1.00 86.50 248 PRO A O 1
ATOM 1957 N N . SER A 1 249 ? -7.254 1.515 7.879 1.00 79.25 249 SER A N 1
ATOM 1958 C CA . SER A 1 249 ? -8.551 0.895 7.547 1.00 79.25 249 SER A CA 1
ATOM 1959 C C . SER A 1 249 ? -9.078 1.129 6.126 1.00 79.25 249 SER A C 1
ATOM 1961 O O . SER A 1 249 ? -10.046 0.470 5.743 1.00 79.25 249 SER A O 1
ATOM 1963 N N . CYS A 1 250 ? -8.446 1.981 5.304 1.00 86.31 250 CYS A N 1
ATOM 1964 C CA . CYS A 1 250 ? -8.796 2.050 3.884 1.00 86.31 250 CYS A CA 1
ATOM 1965 C C . CYS A 1 250 ? -8.610 0.676 3.230 1.00 86.31 250 CYS A C 1
ATOM 1967 O O . CYS A 1 250 ? -7.553 0.055 3.367 1.00 86.31 250 CYS A O 1
ATOM 1969 N N . VAL A 1 251 ? -9.621 0.234 2.481 1.00 89.44 251 VAL A N 1
ATOM 1970 C CA . VAL A 1 251 ? -9.564 -0.975 1.655 1.00 89.44 251 VAL A CA 1
ATOM 1971 C C . VAL A 1 251 ? -9.759 -0.577 0.200 1.00 89.44 251 VAL A C 1
ATOM 1973 O O . VAL A 1 251 ? -10.789 -0.012 -0.168 1.00 89.44 251 VAL A O 1
ATOM 1976 N N . PHE A 1 252 ? -8.761 -0.876 -0.624 1.00 91.69 252 PHE A N 1
ATOM 1977 C CA . PHE A 1 252 ? -8.790 -0.679 -2.067 1.00 91.69 252 PHE A CA 1
ATOM 1978 C C . PHE A 1 252 ? -8.979 -2.033 -2.745 1.00 91.69 252 PHE A C 1
ATOM 1980 O O . PHE A 1 252 ? -8.200 -2.955 -2.506 1.00 91.69 252 PHE A O 1
ATOM 1987 N N . ASN A 1 253 ? -10.016 -2.156 -3.568 1.00 92.62 253 ASN A N 1
ATOM 1988 C CA . ASN A 1 253 ? -10.370 -3.401 -4.244 1.00 92.62 253 ASN A CA 1
ATOM 1989 C C . ASN A 1 253 ? -10.018 -3.313 -5.730 1.00 92.62 253 ASN A C 1
ATOM 1991 O O . ASN A 1 253 ? -10.389 -2.348 -6.403 1.00 92.62 253 ASN A O 1
ATOM 1995 N N . TYR A 1 254 ? -9.322 -4.341 -6.201 1.00 94.06 254 TYR A N 1
ATOM 1996 C CA . TYR A 1 254 ? -8.819 -4.507 -7.557 1.00 94.06 254 TYR A CA 1
ATOM 1997 C C . TYR A 1 254 ? -9.187 -5.899 -8.086 1.00 94.06 254 TYR A C 1
ATOM 1999 O O . TYR A 1 254 ? -9.587 -6.794 -7.334 1.00 94.06 254 TYR A O 1
ATOM 2007 N N . ALA A 1 255 ? -9.009 -6.117 -9.389 1.00 93.88 255 ALA A N 1
ATOM 2008 C CA . ALA A 1 255 ? -9.294 -7.397 -10.025 1.00 93.88 255 ALA A CA 1
ATOM 2009 C C . ALA A 1 255 ? -8.533 -8.559 -9.353 1.00 93.88 255 ALA A C 1
ATOM 2011 O O . ALA A 1 255 ? -7.324 -8.733 -9.532 1.00 93.88 255 ALA A O 1
ATOM 2012 N N . GLY A 1 256 ? -9.263 -9.377 -8.587 1.00 92.62 256 GLY A N 1
ATOM 2013 C CA . GLY A 1 256 ? -8.734 -10.537 -7.864 1.00 92.62 256 GLY A CA 1
ATOM 2014 C C . GLY A 1 256 ? -7.870 -10.220 -6.635 1.00 92.62 256 GLY A C 1
ATOM 2015 O O . GLY A 1 256 ? -7.272 -11.146 -6.082 1.00 92.62 256 GLY A O 1
ATOM 2016 N N . ALA A 1 257 ? -7.788 -8.961 -6.196 1.00 94.31 257 ALA A N 1
ATOM 2017 C CA . ALA A 1 257 ? -6.965 -8.549 -5.060 1.00 94.31 257 ALA A CA 1
ATOM 2018 C C . ALA A 1 257 ? -7.609 -7.417 -4.250 1.00 94.31 257 ALA A C 1
ATOM 2020 O O . ALA A 1 257 ? -8.274 -6.540 -4.791 1.00 94.31 257 ALA A O 1
ATOM 2021 N N . SER A 1 258 ? -7.339 -7.379 -2.951 1.00 94.88 258 SER A N 1
ATOM 2022 C CA . SER A 1 258 ? -7.666 -6.242 -2.090 1.00 94.88 258 SER A CA 1
ATOM 2023 C C . SER A 1 258 ? -6.434 -5.795 -1.318 1.00 94.88 258 SER A C 1
ATOM 2025 O O . SER A 1 258 ? -5.679 -6.633 -0.831 1.00 94.88 258 SER A O 1
ATOM 2027 N N . ILE A 1 259 ? -6.244 -4.487 -1.174 1.00 96.62 259 ILE A N 1
ATOM 2028 C CA . ILE A 1 259 ? -5.187 -3.900 -0.354 1.00 96.62 259 ILE A CA 1
ATOM 2029 C C . ILE A 1 259 ? -5.827 -3.160 0.815 1.00 96.62 259 ILE A C 1
ATOM 2031 O O . ILE A 1 259 ? -6.536 -2.173 0.616 1.00 96.62 259 ILE A O 1
ATOM 2035 N N . ARG A 1 260 ? -5.547 -3.619 2.037 1.00 94.31 260 ARG A N 1
ATOM 2036 C CA . ARG A 1 260 ? -5.955 -2.961 3.283 1.00 94.31 260 ARG A CA 1
ATOM 2037 C C . ARG A 1 260 ? -4.780 -2.205 3.885 1.00 94.31 260 ARG A C 1
ATOM 2039 O O . ARG A 1 260 ? -3.752 -2.802 4.199 1.00 94.31 260 ARG A O 1
ATOM 2046 N N . ILE A 1 261 ? -4.951 -0.908 4.102 1.00 94.12 261 ILE A N 1
ATOM 2047 C CA . ILE A 1 261 ? -3.958 -0.063 4.766 1.00 94.12 261 ILE A CA 1
ATOM 2048 C C . ILE A 1 261 ? -3.995 -0.341 6.266 1.00 94.12 261 ILE A C 1
ATOM 2050 O O . ILE A 1 261 ? -5.021 -0.142 6.921 1.00 94.12 261 ILE A O 1
ATOM 2054 N N . LEU A 1 262 ? -2.873 -0.810 6.806 1.00 93.38 262 LEU A N 1
ATOM 2055 C CA . LEU A 1 262 ? -2.747 -1.153 8.219 1.00 93.38 262 LEU A CA 1
ATOM 2056 C C . LEU A 1 262 ? -2.108 -0.029 9.017 1.00 93.38 262 LEU A C 1
ATOM 2058 O O . LEU A 1 262 ? -2.527 0.222 10.143 1.00 93.38 262 LEU A O 1
ATOM 2062 N N . TYR A 1 263 ? -1.105 0.642 8.459 1.00 91.19 263 TYR A N 1
ATOM 2063 C CA . TYR A 1 263 ? -0.426 1.729 9.142 1.00 91.19 263 TYR A CA 1
ATOM 2064 C C . TYR A 1 263 ? -0.024 2.843 8.183 1.00 91.19 263 TYR A C 1
ATOM 2066 O O . TYR A 1 263 ? 0.376 2.622 7.041 1.00 91.19 263 TYR A O 1
ATOM 2074 N N . THR A 1 264 ? -0.134 4.052 8.713 1.00 88.25 264 THR A N 1
ATOM 2075 C CA . THR A 1 264 ? 0.417 5.294 8.185 1.00 88.25 264 THR A CA 1
ATOM 2076 C C . THR A 1 264 ? 1.060 6.027 9.358 1.00 88.25 264 THR A C 1
ATOM 2078 O O . THR A 1 264 ? 0.751 5.751 10.526 1.00 88.25 264 THR A O 1
ATOM 2081 N N . ALA A 1 265 ? 1.872 7.043 9.067 1.00 79.81 265 ALA A N 1
ATOM 2082 C CA . ALA A 1 265 ? 2.363 7.978 10.079 1.00 79.81 265 ALA A CA 1
ATOM 2083 C C . ALA A 1 265 ? 1.239 8.604 10.930 1.00 79.81 265 ALA A C 1
ATOM 2085 O O . ALA A 1 265 ? 1.481 9.124 12.012 1.00 79.81 265 ALA A O 1
ATOM 2086 N N . GLU A 1 266 ? -0.021 8.517 10.515 1.00 79.56 266 GLU A N 1
ATOM 2087 C CA . GLU A 1 266 ? -1.134 9.024 11.301 1.00 79.56 266 GLU A CA 1
ATOM 2088 C C . GLU A 1 266 ? -1.338 8.268 12.620 1.00 79.56 266 GLU A C 1
ATOM 2090 O O . GLU A 1 266 ? -1.737 8.857 13.627 1.00 79.56 266 GLU A O 1
ATOM 2095 N N . MET A 1 267 ? -1.010 6.975 12.651 1.00 79.06 267 MET A N 1
ATOM 2096 C CA . MET A 1 267 ? -1.044 6.159 13.870 1.00 79.06 267 MET A CA 1
ATOM 2097 C C . MET A 1 267 ? 0.160 6.430 14.774 1.00 79.06 267 MET A C 1
ATOM 2099 O O . MET A 1 267 ? 0.071 6.283 15.989 1.00 79.06 267 MET A O 1
ATOM 2103 N N . TYR A 1 268 ? 1.274 6.887 14.202 1.00 71.88 268 TYR A N 1
ATOM 2104 C CA . TYR A 1 268 ? 2.499 7.219 14.929 1.00 71.88 268 TYR A CA 1
ATOM 2105 C C . TYR A 1 268 ? 2.259 8.232 16.055 1.00 71.88 268 TYR A C 1
ATOM 2107 O O . TYR A 1 268 ? 2.716 8.050 17.189 1.00 71.88 268 TYR A O 1
ATOM 2115 N N . TYR A 1 269 ? 1.495 9.290 15.755 1.00 59.78 269 TYR A N 1
ATOM 2116 C CA . TYR A 1 269 ? 1.237 10.399 16.681 1.00 59.78 269 TYR A CA 1
ATOM 2117 C C . TYR A 1 269 ? 0.541 9.977 17.982 1.00 59.78 269 TYR A C 1
ATOM 2119 O O . TYR A 1 269 ? 0.483 10.771 18.917 1.00 59.78 269 TYR A O 1
ATOM 2127 N N . SER A 1 270 ? 0.033 8.741 18.047 1.00 53.31 270 SER A N 1
ATOM 2128 C CA . SER A 1 270 ? -0.589 8.156 19.238 1.00 53.31 270 SER A CA 1
ATOM 2129 C C . SER A 1 270 ? 0.396 7.880 20.363 1.00 53.31 270 SER A C 1
ATOM 2131 O O . SER A 1 270 ? 0.039 7.848 21.537 1.00 53.31 270 SER A O 1
ATOM 2133 N N . LEU A 1 271 ? 1.653 7.613 20.008 1.00 50.84 271 LEU A N 1
ATOM 2134 C CA . LEU A 1 271 ? 2.600 6.975 20.915 1.00 50.84 271 LEU A CA 1
ATOM 2135 C C . LEU A 1 271 ? 3.895 7.777 21.097 1.00 50.84 271 LEU A C 1
ATOM 2137 O O . LEU A 1 271 ? 4.696 7.448 21.978 1.00 50.84 271 LEU A O 1
ATOM 2141 N N . PHE A 1 272 ? 4.122 8.809 20.281 1.00 52.22 272 PHE A N 1
ATOM 2142 C CA . PHE A 1 272 ? 5.380 9.553 20.237 1.00 52.22 272 PHE A CA 1
ATOM 2143 C C . PHE A 1 272 ? 5.164 11.031 19.890 1.00 52.22 272 PHE A C 1
ATOM 2145 O O . PHE A 1 272 ? 4.186 11.412 19.255 1.00 52.22 272 PHE A O 1
ATOM 2152 N N . SER A 1 273 ? 6.090 11.889 20.327 1.00 48.66 273 SER A N 1
ATOM 2153 C CA . SER A 1 273 ? 5.968 13.347 20.209 1.00 48.66 273 SER A CA 1
ATOM 2154 C C . SER A 1 273 ? 6.552 13.948 18.925 1.00 48.66 273 SER A C 1
ATOM 2156 O O . SER A 1 273 ? 6.308 15.132 18.691 1.00 48.66 273 SER A O 1
ATOM 2158 N N . ARG A 1 274 ? 7.314 13.185 18.125 1.00 50.72 274 ARG A N 1
ATOM 2159 C CA . ARG A 1 274 ? 7.896 13.567 16.819 1.00 50.72 274 ARG A CA 1
ATOM 2160 C C . ARG A 1 274 ? 8.274 12.313 16.040 1.00 50.72 274 ARG A C 1
ATOM 2162 O O . ARG A 1 274 ? 8.774 11.406 16.692 1.00 50.72 274 ARG A O 1
ATOM 2169 N N . LEU A 1 275 ? 8.099 12.287 14.716 1.00 53.69 275 LEU A N 1
ATOM 2170 C CA . LEU A 1 275 ? 8.690 11.252 13.855 1.00 53.69 275 LEU A CA 1
ATOM 2171 C C . LEU A 1 275 ? 10.216 11.262 14.014 1.00 53.69 275 LEU A C 1
ATOM 2173 O O . LEU A 1 275 ? 10.819 12.334 14.070 1.00 53.69 275 LEU A O 1
ATOM 2177 N N . MET A 1 276 ? 10.808 10.079 14.181 1.00 56.62 276 MET A N 1
ATOM 2178 C CA . MET A 1 276 ? 12.233 9.916 14.502 1.00 56.62 276 MET A CA 1
ATOM 2179 C C . MET A 1 276 ? 13.083 9.588 13.273 1.00 56.62 276 MET A C 1
ATOM 2181 O O . MET A 1 276 ? 14.296 9.763 13.323 1.00 56.62 276 MET A O 1
ATOM 2185 N N . ASP A 1 277 ? 12.453 9.091 12.208 1.00 71.00 277 ASP A N 1
ATOM 2186 C CA . ASP A 1 277 ? 13.088 8.626 10.977 1.00 71.00 277 ASP A CA 1
ATOM 2187 C C . ASP A 1 277 ? 12.050 8.685 9.834 1.00 71.00 277 ASP A C 1
ATOM 2189 O O . ASP A 1 277 ? 10.858 8.474 10.077 1.00 71.00 277 ASP A O 1
ATOM 2193 N N . GLY A 1 278 ? 12.467 8.975 8.598 1.00 74.50 278 GLY A N 1
ATOM 2194 C CA . GLY A 1 278 ? 11.579 8.951 7.425 1.00 74.50 278 GLY A CA 1
ATOM 2195 C C . GLY A 1 278 ? 10.980 7.571 7.159 1.00 74.50 278 GLY A C 1
ATOM 2196 O O . GLY A 1 278 ? 9.838 7.462 6.714 1.00 74.50 278 GLY A O 1
ATOM 2197 N N . ASN A 1 279 ? 11.699 6.527 7.564 1.00 81.94 279 ASN A N 1
ATOM 2198 C CA . ASN A 1 279 ? 11.264 5.137 7.516 1.00 81.94 279 ASN A CA 1
ATOM 2199 C C . ASN A 1 279 ? 10.000 4.870 8.346 1.00 81.94 279 AS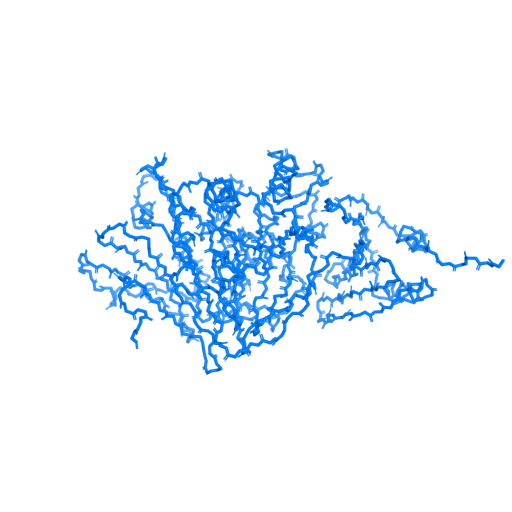N A C 1
ATOM 2201 O O . ASN A 1 279 ? 9.146 4.068 7.955 1.00 81.94 279 ASN A O 1
ATOM 2205 N N . ASP A 1 280 ? 9.822 5.588 9.463 1.00 79.62 280 ASP A N 1
ATOM 2206 C CA . ASP A 1 280 ? 8.623 5.480 10.305 1.00 79.62 280 ASP A CA 1
ATOM 2207 C C . ASP A 1 280 ? 7.367 6.016 9.599 1.00 79.62 280 ASP A C 1
ATOM 2209 O O . ASP A 1 280 ? 6.250 5.743 10.047 1.00 79.62 280 ASP A O 1
ATOM 2213 N N . ALA A 1 281 ? 7.521 6.754 8.495 1.00 82.19 281 ALA A N 1
ATOM 2214 C CA . ALA A 1 281 ? 6.414 7.210 7.664 1.00 82.19 281 ALA A CA 1
ATOM 2215 C C . ALA A 1 281 ? 5.981 6.191 6.596 1.00 82.19 281 ALA A C 1
ATOM 2217 O O . ALA A 1 281 ? 5.052 6.487 5.847 1.00 82.19 281 ALA A O 1
ATOM 2218 N N . SER A 1 282 ? 6.604 5.006 6.549 1.00 89.62 282 SER A N 1
ATOM 2219 C CA . SER A 1 282 ? 6.236 3.938 5.615 1.00 89.62 282 SER A CA 1
ATOM 2220 C C . SER A 1 282 ? 4.739 3.632 5.661 1.00 89.62 282 SER A C 1
ATOM 2222 O O . SER A 1 282 ? 4.177 3.333 6.717 1.00 89.62 282 SER A O 1
ATOM 2224 N N . LEU A 1 283 ? 4.096 3.669 4.497 1.00 93.75 283 LEU A N 1
ATOM 2225 C CA . LEU A 1 283 ? 2.772 3.102 4.287 1.00 93.75 283 LEU A CA 1
ATOM 2226 C C . LEU A 1 283 ? 2.872 1.576 4.387 1.00 93.75 283 LEU A C 1
ATOM 2228 O O . LEU A 1 283 ? 3.522 0.939 3.560 1.00 93.75 283 LEU A O 1
ATOM 2232 N N . ILE A 1 284 ? 2.207 0.992 5.382 1.00 96.00 284 ILE A N 1
ATOM 2233 C CA . ILE A 1 284 ? 2.198 -0.456 5.621 1.00 96.00 284 ILE A CA 1
ATOM 2234 C C . ILE A 1 284 ? 0.808 -0.989 5.318 1.00 96.00 284 ILE A C 1
ATOM 2236 O O . ILE A 1 284 ? -0.199 -0.475 5.820 1.00 96.00 284 ILE A O 1
ATOM 2240 N N . PHE A 1 285 ? 0.744 -2.045 4.518 1.00 97.75 285 PHE A N 1
ATOM 2241 C CA . PHE A 1 285 ? -0.520 -2.582 4.040 1.00 97.75 285 PHE A CA 1
ATOM 2242 C C . PHE A 1 285 ? -0.470 -4.087 3.801 1.00 97.75 285 PHE A C 1
ATOM 2244 O O . PHE A 1 285 ? 0.578 -4.679 3.546 1.00 97.75 285 PHE A O 1
ATOM 2251 N N . MET A 1 286 ? -1.646 -4.701 3.880 1.00 97.50 286 MET A N 1
ATOM 2252 C CA . MET A 1 286 ? -1.864 -6.106 3.574 1.00 97.50 286 MET A CA 1
ATOM 2253 C C . MET A 1 286 ? -2.468 -6.229 2.179 1.00 97.50 286 MET A C 1
ATOM 2255 O O . MET A 1 286 ? -3.554 -5.705 1.934 1.00 97.50 286 MET A O 1
ATOM 2259 N N . LEU A 1 287 ? -1.786 -6.944 1.289 1.00 97.69 287 LEU A N 1
ATOM 2260 C CA . LEU A 1 287 ? -2.371 -7.485 0.068 1.00 97.69 287 LEU A CA 1
ATOM 2261 C C . LEU A 1 287 ? -3.073 -8.799 0.413 1.00 97.69 287 LEU A C 1
ATOM 2263 O O . LEU A 1 287 ? -2.446 -9.693 0.973 1.00 97.69 287 LEU A O 1
ATOM 2267 N N . GLU A 1 288 ? -4.337 -8.940 0.035 1.00 95.81 288 GLU A N 1
ATOM 2268 C CA . GLU A 1 288 ? -5.076 -10.197 0.098 1.00 95.81 288 GLU A CA 1
ATOM 2269 C C . GLU A 1 288 ? -5.564 -10.597 -1.296 1.00 95.81 288 GLU A C 1
ATOM 2271 O O . GLU A 1 288 ? -6.131 -9.790 -2.033 1.00 95.81 288 GLU A O 1
ATOM 2276 N N . THR A 1 289 ? -5.337 -11.852 -1.670 1.00 93.06 289 THR A N 1
ATOM 2277 C CA . THR A 1 289 ? -5.793 -12.435 -2.935 1.00 93.06 289 THR A CA 1
ATOM 2278 C C . THR A 1 289 ? -5.955 -13.944 -2.775 1.00 93.06 289 THR A C 1
ATOM 2280 O O . THR A 1 289 ? -5.145 -14.592 -2.120 1.00 93.06 289 THR A O 1
ATOM 2283 N N . ASN A 1 290 ? -7.033 -14.524 -3.314 1.00 89.69 290 ASN A N 1
ATOM 2284 C CA . ASN A 1 290 ? -7.329 -15.962 -3.204 1.00 89.69 290 ASN A CA 1
ATOM 2285 C C . ASN A 1 290 ? -7.272 -16.530 -1.763 1.00 89.69 290 ASN A C 1
ATOM 2287 O O . ASN A 1 290 ? -6.929 -17.695 -1.565 1.00 89.69 290 ASN A O 1
ATOM 2291 N N . GLY A 1 291 ? -7.616 -15.717 -0.753 1.00 90.94 291 GLY A N 1
ATOM 2292 C CA . GLY A 1 291 ? -7.545 -16.095 0.666 1.00 90.94 291 GLY A CA 1
ATOM 2293 C C . GLY A 1 291 ? -6.121 -16.173 1.234 1.00 90.94 291 GLY A C 1
ATOM 2294 O O . GLY A 1 291 ? -5.922 -16.731 2.311 1.00 90.94 291 GLY A O 1
ATOM 2295 N N . ARG A 1 292 ? -5.139 -15.638 0.504 1.00 89.69 292 ARG A N 1
ATOM 2296 C CA . ARG A 1 292 ? -3.720 -15.564 0.856 1.00 89.69 292 ARG A CA 1
ATOM 2297 C C . ARG A 1 292 ? -3.295 -14.121 1.040 1.00 89.69 292 ARG A C 1
ATOM 2299 O O . ARG A 1 292 ? -3.882 -13.222 0.442 1.00 89.69 292 ARG A O 1
ATOM 2306 N N . LYS A 1 293 ? -2.273 -13.909 1.860 1.00 94.56 293 LYS A N 1
ATOM 2307 C CA . LYS A 1 293 ? -1.895 -12.591 2.361 1.00 94.56 293 LYS A CA 1
ATOM 2308 C C . LYS A 1 293 ? -0.409 -12.307 2.189 1.00 94.56 293 LYS A C 1
ATOM 2310 O O . LYS A 1 293 ? 0.428 -13.144 2.529 1.00 94.56 293 LYS A O 1
ATOM 2315 N N . MET A 1 294 ? -0.089 -11.100 1.732 1.00 94.56 294 MET A N 1
ATOM 2316 C CA . MET A 1 294 ? 1.261 -10.545 1.764 1.00 94.56 294 MET A CA 1
ATOM 2317 C C . MET A 1 294 ? 1.284 -9.216 2.517 1.00 94.56 294 MET A C 1
ATOM 2319 O O . MET A 1 294 ? 0.567 -8.285 2.153 1.00 94.56 294 MET A O 1
ATOM 2323 N N . LEU A 1 295 ? 2.125 -9.126 3.548 1.00 95.12 295 LEU A N 1
ATOM 2324 C CA . LEU A 1 295 ? 2.318 -7.912 4.336 1.00 95.12 295 LEU A CA 1
ATOM 2325 C C . LEU A 1 295 ? 3.500 -7.105 3.785 1.00 95.12 295 LEU A C 1
ATOM 2327 O O . LEU A 1 295 ? 4.639 -7.572 3.811 1.00 95.12 295 LEU A O 1
ATOM 2331 N N . PHE A 1 296 ? 3.221 -5.891 3.312 1.00 96.56 296 PHE A N 1
ATOM 2332 C CA . PHE A 1 296 ? 4.220 -4.908 2.895 1.00 96.56 296 PHE A CA 1
ATOM 2333 C C . PHE A 1 296 ? 4.506 -3.949 4.045 1.00 96.56 296 PHE A C 1
ATOM 2335 O O . PHE A 1 296 ? 3.592 -3.298 4.547 1.00 96.56 296 PHE A O 1
ATOM 2342 N N . MET A 1 297 ? 5.771 -3.870 4.450 1.00 91.12 297 MET A N 1
ATOM 2343 C CA . MET A 1 297 ? 6.253 -3.079 5.584 1.00 91.12 297 MET A CA 1
ATOM 2344 C C . MET A 1 297 ? 6.991 -1.797 5.160 1.00 91.12 297 MET A C 1
ATOM 2346 O O . MET A 1 297 ? 7.229 -0.937 6.006 1.00 91.12 297 MET A O 1
ATOM 2350 N N . GLY A 1 298 ? 7.369 -1.664 3.884 1.00 91.62 298 GLY A N 1
ATOM 2351 C CA . GLY A 1 298 ? 8.336 -0.670 3.424 1.00 91.62 298 GLY A CA 1
ATOM 2352 C C . GLY A 1 298 ? 9.611 -0.751 4.260 1.00 91.62 298 GLY A C 1
ATOM 2353 O O . GLY A 1 298 ? 10.108 -1.846 4.557 1.00 91.62 298 GLY A O 1
ATOM 2354 N N . ASP A 1 299 ? 10.043 0.404 4.750 1.00 86.75 299 ASP A N 1
ATOM 2355 C CA . ASP A 1 299 ? 11.164 0.514 5.684 1.00 86.75 299 ASP A CA 1
ATOM 2356 C C . ASP A 1 299 ? 10.708 0.677 7.138 1.00 86.75 299 ASP A C 1
ATOM 2358 O O . ASP A 1 299 ? 11.486 1.010 8.033 1.00 86.75 299 ASP A O 1
ATOM 2362 N N . GLY A 1 300 ? 9.437 0.360 7.404 1.00 83.38 300 GLY A N 1
ATOM 2363 C CA . GLY A 1 300 ? 8.816 0.426 8.716 1.00 83.38 300 GLY A CA 1
ATOM 2364 C C . GLY A 1 300 ? 9.640 -0.273 9.799 1.00 83.38 300 GLY A C 1
ATOM 2365 O O . GLY A 1 300 ? 9.752 -1.498 9.847 1.00 83.38 300 GLY A O 1
ATOM 2366 N N . GLY A 1 301 ? 10.192 0.528 10.710 1.00 77.06 301 GLY A N 1
ATOM 2367 C CA . GLY A 1 301 ? 11.029 0.056 11.806 1.00 77.06 301 GLY A CA 1
ATOM 2368 C C . GLY A 1 301 ? 10.256 -0.248 13.090 1.00 77.06 301 GLY A C 1
ATOM 2369 O O . GLY A 1 301 ? 9.036 -0.434 13.105 1.00 77.06 301 GLY A O 1
ATOM 2370 N N . GLU A 1 302 ? 10.984 -0.238 14.207 1.00 78.06 302 GLU A N 1
ATOM 2371 C CA . GLU A 1 302 ? 10.476 -0.542 15.553 1.00 78.06 302 GLU A CA 1
ATOM 2372 C C . GLU A 1 302 ? 9.240 0.276 15.942 1.00 78.06 302 GLU A C 1
ATOM 2374 O O . GLU A 1 302 ? 8.342 -0.222 16.624 1.00 78.06 302 GLU A O 1
ATOM 2379 N N . VAL A 1 303 ? 9.162 1.530 15.500 1.00 78.75 303 VAL A N 1
ATOM 2380 C CA . VAL A 1 303 ? 8.038 2.386 15.859 1.00 78.75 303 VAL A CA 1
ATOM 2381 C C . VAL A 1 303 ? 6.760 1.981 15.129 1.00 78.75 303 VAL A C 1
ATOM 2383 O O . VAL A 1 303 ? 5.720 1.798 15.771 1.00 78.75 303 VAL A O 1
ATOM 2386 N N . SER A 1 304 ? 6.826 1.819 13.808 1.00 84.50 304 SER A N 1
ATOM 2387 C CA . SER A 1 304 ? 5.681 1.343 13.028 1.00 84.50 304 SER A CA 1
ATOM 2388 C C . SER A 1 304 ? 5.221 -0.038 13.520 1.00 84.50 304 SER A C 1
ATOM 2390 O O . SER A 1 304 ? 4.032 -0.247 13.767 1.00 84.50 304 SER A O 1
ATOM 2392 N N . ALA A 1 305 ? 6.170 -0.928 13.836 1.00 83.94 305 ALA A N 1
ATOM 2393 C CA . ALA A 1 305 ? 5.914 -2.230 14.436 1.00 83.94 305 ALA A CA 1
ATOM 2394 C C . ALA A 1 305 ? 5.194 -2.122 15.790 1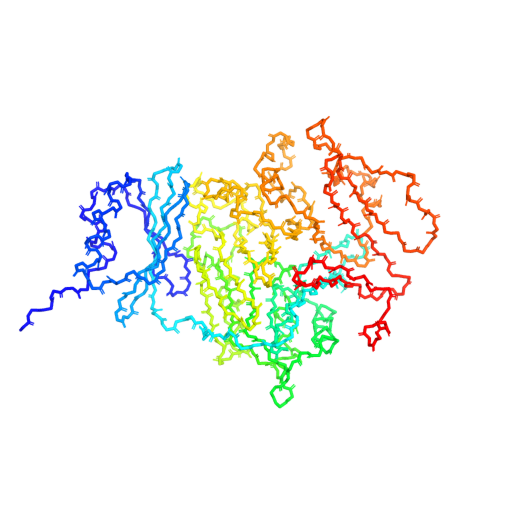.00 83.94 305 ALA A C 1
ATOM 2396 O O . ALA A 1 305 ? 4.238 -2.855 16.051 1.00 83.94 305 ALA A O 1
ATOM 2397 N N . ARG A 1 306 ? 5.585 -1.170 16.647 1.00 84.38 306 ARG A N 1
ATOM 2398 C CA . ARG A 1 306 ? 4.890 -0.907 17.915 1.00 84.38 306 ARG A CA 1
ATOM 2399 C C . ARG A 1 306 ? 3.449 -0.462 17.700 1.00 84.38 306 ARG A C 1
ATOM 2401 O O . ARG A 1 306 ? 2.563 -0.912 18.429 1.00 84.38 306 ARG A O 1
ATOM 2408 N N . CYS A 1 307 ? 3.215 0.412 16.724 1.00 86.19 307 CYS A N 1
ATOM 2409 C CA . CYS A 1 307 ? 1.874 0.887 16.395 1.00 86.19 307 CYS A CA 1
ATOM 2410 C C . CYS A 1 307 ? 1.002 -0.272 15.900 1.00 86.19 307 CYS A C 1
ATOM 2412 O O . CYS A 1 307 ? -0.086 -0.478 16.431 1.00 86.19 307 CYS A O 1
ATOM 2414 N N . LEU A 1 308 ? 1.514 -1.084 14.970 1.00 89.38 308 LEU A N 1
ATOM 2415 C CA . LEU A 1 308 ? 0.824 -2.272 14.462 1.00 89.38 308 LEU A CA 1
ATOM 2416 C C . LEU A 1 308 ? 0.496 -3.266 15.581 1.00 89.38 308 LEU A C 1
ATOM 2418 O O . LEU A 1 308 ? -0.645 -3.695 15.704 1.00 89.38 308 LEU A O 1
ATOM 2422 N N . TYR A 1 309 ? 1.466 -3.592 16.438 1.00 86.19 309 TYR A N 1
ATOM 2423 C CA . TYR A 1 309 ? 1.258 -4.508 17.562 1.00 86.19 309 TYR A CA 1
ATOM 2424 C C . TYR A 1 309 ? 0.217 -3.991 18.568 1.00 86.19 309 TYR A C 1
ATOM 2426 O O . TYR A 1 309 ? -0.530 -4.774 19.163 1.00 86.19 309 TYR A O 1
ATOM 2434 N N . SER A 1 310 ? 0.170 -2.673 18.773 1.00 84.19 310 SER A N 1
ATOM 2435 C CA . SER A 1 310 ? -0.798 -2.037 19.674 1.00 84.19 310 SER A CA 1
ATOM 2436 C C . SER A 1 310 ? -2.195 -1.973 19.063 1.00 84.19 310 SER A C 1
ATOM 2438 O O . SER A 1 310 ? -3.172 -2.063 19.797 1.00 84.19 310 SER A O 1
ATOM 2440 N N . ALA A 1 311 ? -2.292 -1.847 17.738 1.00 87.31 311 ALA A N 1
ATOM 2441 C CA . ALA A 1 311 ? -3.558 -1.715 17.029 1.00 87.31 311 ALA A CA 1
ATOM 2442 C C . ALA A 1 311 ? -4.179 -3.055 16.625 1.00 87.31 311 ALA A C 1
ATOM 2444 O O . ALA A 1 311 ? -5.400 -3.149 16.561 1.00 87.31 311 ALA A O 1
ATOM 2445 N N . TYR A 1 312 ? -3.380 -4.093 16.370 1.00 89.69 312 TYR A N 1
ATOM 2446 C CA . TYR A 1 312 ? -3.861 -5.316 15.726 1.00 89.69 312 TYR A CA 1
ATOM 2447 C C . TYR A 1 312 ? -3.526 -6.591 16.502 1.00 89.69 312 TYR A C 1
ATOM 2449 O O . TYR A 1 312 ? -2.468 -6.729 17.133 1.00 89.69 312 TYR A O 1
ATOM 2457 N N . GLY A 1 313 ? -4.468 -7.535 16.475 1.00 88.31 313 GLY A N 1
ATOM 2458 C CA . GLY A 1 313 ? -4.270 -8.900 16.948 1.00 88.31 313 GLY A CA 1
ATOM 2459 C C . GLY A 1 313 ? -3.440 -9.742 15.974 1.00 88.31 313 GLY A C 1
ATOM 2460 O O . GLY A 1 313 ? -3.134 -9.333 14.850 1.00 88.31 313 GLY A O 1
ATOM 2461 N N . LYS A 1 314 ? -3.086 -10.955 16.409 1.00 86.62 314 LYS A N 1
ATOM 2462 C CA . LYS A 1 314 ? -2.328 -11.915 15.592 1.00 86.62 314 LYS A CA 1
ATOM 2463 C C . LYS A 1 314 ? -3.070 -12.287 14.306 1.00 86.62 314 LYS A C 1
ATOM 2465 O O . LYS A 1 314 ? -2.453 -12.337 13.249 1.00 86.62 314 LYS A O 1
ATOM 2470 N N . ASP A 1 315 ? -4.381 -12.491 14.382 1.00 88.12 315 ASP A N 1
ATOM 2471 C CA . ASP A 1 315 ? -5.191 -12.924 13.236 1.00 88.12 315 ASP A CA 1
ATOM 2472 C C . ASP A 1 315 ? -5.237 -11.879 12.111 1.00 88.12 315 ASP A C 1
ATOM 2474 O O . ASP A 1 315 ? -5.257 -12.233 10.930 1.00 88.12 315 ASP A O 1
ATOM 2478 N N . THR A 1 316 ? -5.182 -10.595 12.473 1.00 88.50 316 THR A N 1
ATOM 2479 C CA . THR A 1 316 ? -5.156 -9.482 11.518 1.00 88.50 316 THR A CA 1
ATOM 2480 C C . THR A 1 316 ? -3.803 -9.372 10.809 1.00 88.50 316 THR A C 1
ATOM 2482 O O . THR A 1 316 ? -3.766 -9.147 9.600 1.00 88.50 316 THR A O 1
ATOM 2485 N N . LEU A 1 317 ? -2.692 -9.564 11.531 1.00 90.12 317 LEU A N 1
ATOM 2486 C CA . LEU A 1 317 ? -1.339 -9.430 10.972 1.00 90.12 317 LEU A CA 1
ATOM 2487 C C . LEU A 1 317 ? -0.811 -10.701 10.297 1.00 90.12 317 LEU A C 1
ATOM 2489 O O . LEU A 1 317 ? 0.149 -10.608 9.532 1.00 90.12 317 LEU A O 1
ATOM 2493 N N . LYS A 1 318 ? -1.416 -11.868 10.557 1.00 89.56 318 LYS A N 1
ATOM 2494 C CA . LYS A 1 318 ? -1.003 -13.142 9.960 1.00 89.56 318 LYS A CA 1
ATOM 2495 C C . LYS A 1 318 ? -0.985 -13.059 8.429 1.00 89.56 318 LYS A C 1
ATOM 2497 O O . LYS A 1 318 ? -1.981 -12.669 7.816 1.00 89.56 318 LYS A O 1
ATOM 2502 N N . CYS A 1 319 ? 0.119 -13.482 7.819 1.00 85.75 319 CYS A N 1
ATOM 2503 C CA . CYS A 1 319 ? 0.298 -13.498 6.368 1.00 85.75 319 CYS A CA 1
ATOM 2504 C C . CYS A 1 319 ? 1.046 -14.751 5.896 1.00 85.75 319 CYS A C 1
ATOM 2506 O O . CYS A 1 319 ? 1.667 -15.441 6.696 1.00 85.75 319 CYS A O 1
ATOM 2508 N N . ASP A 1 320 ? 0.970 -15.051 4.599 1.00 84.62 320 ASP A N 1
ATOM 2509 C CA . ASP A 1 320 ? 1.760 -16.111 3.967 1.00 84.62 320 ASP A CA 1
ATOM 2510 C C . ASP A 1 320 ? 3.147 -15.569 3.565 1.00 84.62 320 ASP A C 1
ATOM 2512 O O . ASP A 1 320 ? 4.150 -16.268 3.688 1.00 84.62 320 ASP A O 1
ATOM 2516 N N . VAL A 1 321 ? 3.219 -14.305 3.124 1.00 80.44 321 VAL A N 1
ATOM 2517 C CA . VAL A 1 321 ? 4.466 -13.632 2.722 1.00 80.44 321 VAL A CA 1
ATOM 2518 C C . VAL A 1 321 ? 4.645 -12.326 3.495 1.00 80.44 321 VAL A C 1
ATOM 2520 O O . VAL A 1 321 ? 3.742 -11.497 3.539 1.00 80.44 321 VAL A O 1
ATOM 2523 N N . LEU A 1 322 ? 5.828 -12.094 4.055 1.00 81.94 322 LEU A N 1
ATOM 2524 C CA . LEU A 1 322 ? 6.198 -10.825 4.684 1.00 81.94 322 LEU A CA 1
ATOM 2525 C C . LEU A 1 322 ? 7.328 -10.167 3.897 1.00 81.94 322 LEU A C 1
ATOM 2527 O O . LEU A 1 322 ? 8.398 -10.757 3.761 1.00 81.94 322 LEU A O 1
ATOM 2531 N N . GLN A 1 323 ? 7.139 -8.940 3.421 1.00 86.31 323 GLN A N 1
ATOM 2532 C CA . GLN A 1 323 ? 8.265 -8.138 2.953 1.00 86.31 323 GLN A CA 1
ATOM 2533 C C . GLN A 1 323 ? 9.139 -7.753 4.148 1.00 86.31 323 GLN A C 1
ATOM 2535 O O . GLN A 1 323 ? 8.661 -7.153 5.111 1.00 86.31 323 GLN A O 1
ATOM 2540 N N . VAL A 1 324 ? 10.417 -8.132 4.084 1.00 76.38 324 VAL A N 1
ATOM 2541 C CA . VAL A 1 324 ? 11.386 -7.873 5.151 1.00 76.38 324 VAL A CA 1
ATOM 2542 C C . VAL A 1 324 ? 11.580 -6.363 5.271 1.00 76.38 324 VAL A C 1
ATOM 2544 O O . VAL A 1 324 ? 12.061 -5.767 4.303 1.00 76.38 324 VAL A O 1
ATOM 2547 N N . PRO A 1 325 ? 11.240 -5.743 6.416 1.00 78.00 325 PRO A N 1
ATOM 2548 C CA . PRO A 1 325 ? 11.338 -4.302 6.585 1.00 78.00 325 PRO A CA 1
ATOM 2549 C C . PRO A 1 325 ? 12.759 -3.784 6.365 1.00 78.00 325 PRO A C 1
ATOM 2551 O O . PRO A 1 325 ? 13.724 -4.441 6.768 1.00 78.00 325 PRO A O 1
ATOM 2554 N N . HIS A 1 326 ? 12.873 -2.591 5.783 1.00 77.12 326 HIS A N 1
ATOM 2555 C CA . HIS A 1 326 ? 14.108 -1.800 5.733 1.00 77.12 326 HIS A CA 1
ATOM 2556 C C . HIS A 1 326 ? 15.288 -2.547 5.117 1.00 77.12 326 HIS A C 1
ATOM 2558 O O . HIS A 1 326 ? 16.408 -2.515 5.626 1.00 77.12 326 HIS A O 1
ATOM 2564 N N . HIS A 1 327 ? 15.027 -3.310 4.053 1.00 73.12 327 HIS A N 1
ATOM 2565 C CA . HIS A 1 327 ? 16.032 -4.150 3.385 1.00 73.12 327 HIS A CA 1
ATOM 2566 C C . HIS A 1 327 ? 16.756 -5.114 4.339 1.00 73.12 327 HIS A C 1
ATOM 2568 O O . HIS A 1 327 ? 17.917 -5.462 4.130 1.00 73.12 327 HIS A O 1
ATOM 2574 N N . GLY A 1 328 ? 16.103 -5.489 5.443 1.00 60.25 328 GLY A N 1
ATOM 2575 C CA . GLY A 1 328 ? 16.675 -6.275 6.537 1.00 60.25 328 GLY A CA 1
ATOM 2576 C C . GLY A 1 328 ? 17.777 -5.572 7.337 1.00 60.25 328 GLY A C 1
ATOM 2577 O O . GLY A 1 328 ? 18.424 -6.217 8.165 1.00 60.25 328 GLY A O 1
ATOM 2578 N N . LEU A 1 329 ? 18.009 -4.274 7.122 1.00 57.69 329 LEU A N 1
ATOM 2579 C CA . LEU A 1 329 ? 18.899 -3.463 7.943 1.00 57.69 329 LEU A CA 1
ATOM 2580 C C . LEU A 1 329 ? 18.283 -3.292 9.328 1.00 57.69 329 LEU A C 1
ATOM 2582 O O . LEU A 1 329 ? 17.148 -2.858 9.492 1.00 57.69 329 LEU A O 1
ATOM 2586 N N . THR A 1 330 ? 19.064 -3.591 10.362 1.00 46.19 330 THR A N 1
ATOM 2587 C CA . THR A 1 330 ? 18.583 -3.463 11.739 1.00 46.19 330 THR A CA 1
ATOM 2588 C C . THR A 1 330 ? 18.602 -2.035 12.281 1.00 46.19 330 THR A C 1
ATOM 2590 O O . THR A 1 330 ? 18.256 -1.886 13.443 1.00 46.19 330 THR A O 1
ATOM 2593 N N . THR A 1 331 ? 18.990 -0.992 11.530 1.00 42.69 331 THR A N 1
ATOM 2594 C CA . THR A 1 331 ? 18.991 0.395 12.050 1.00 42.69 331 THR A CA 1
ATOM 2595 C C . THR A 1 331 ? 19.144 1.469 10.960 1.00 42.69 331 THR A C 1
ATOM 2597 O O . THR A 1 331 ? 20.191 1.535 10.309 1.00 42.69 331 THR A O 1
ATOM 2600 N N . GLY A 1 332 ? 18.197 2.411 10.902 1.00 29.92 332 GLY A N 1
ATOM 2601 C CA . GLY A 1 332 ? 18.461 3.792 10.487 1.00 29.92 332 GLY A CA 1
ATOM 2602 C C . GLY A 1 332 ? 19.448 4.473 11.450 1.00 29.92 332 GLY A C 1
ATOM 2603 O O . GLY A 1 332 ? 19.619 4.072 12.608 1.00 29.92 332 GLY A O 1
ATOM 2604 N N . HIS A 1 333 ? 20.153 5.489 10.958 1.00 28.80 333 HIS A N 1
ATOM 2605 C CA . HIS A 1 333 ? 21.400 6.050 11.498 1.00 28.80 333 HIS A CA 1
ATOM 2606 C C . HIS A 1 333 ? 21.394 6.574 12.958 1.00 28.80 333 HIS A C 1
ATOM 2608 O O . HIS A 1 333 ? 22.454 6.950 13.463 1.00 28.80 333 HIS A O 1
ATOM 2614 N N . MET A 1 334 ? 20.273 6.547 13.686 1.00 27.30 334 MET A N 1
ATOM 2615 C CA . MET A 1 334 ? 20.181 7.005 15.083 1.00 27.30 334 MET A CA 1
ATOM 2616 C C . MET A 1 334 ? 19.976 5.900 16.134 1.00 27.30 334 MET A C 1
ATOM 2618 O O . MET A 1 334 ? 20.019 6.178 17.334 1.00 27.30 334 MET A O 1
ATOM 2622 N N . VAL A 1 335 ? 19.844 4.633 15.727 1.00 32.16 335 VAL A N 1
ATOM 2623 C CA . VAL A 1 335 ? 19.586 3.508 16.654 1.00 32.16 335 VAL A CA 1
ATOM 2624 C C . VAL A 1 335 ? 20.868 2.752 17.057 1.00 32.16 335 VAL A C 1
ATOM 2626 O O . VAL A 1 335 ? 20.864 1.962 17.998 1.00 32.16 335 VAL A O 1
ATOM 2629 N N . PHE A 1 336 ? 22.023 3.088 16.468 1.00 30.52 336 PHE A N 1
ATOM 2630 C CA . PHE A 1 336 ? 23.340 2.465 16.719 1.00 30.52 336 PHE A CA 1
ATOM 2631 C C . PHE A 1 336 ? 23.890 2.561 18.159 1.00 30.52 336 PHE A C 1
ATOM 2633 O O . PHE A 1 336 ? 25.014 2.133 18.424 1.00 30.52 336 PHE A O 1
ATOM 2640 N N . LYS A 1 337 ? 23.132 3.107 19.114 1.00 28.56 337 LYS A N 1
ATOM 2641 C CA . LYS A 1 337 ? 23.496 3.105 20.540 1.00 28.56 337 LYS A CA 1
ATOM 2642 C C . LYS A 1 337 ? 22.666 2.158 21.399 1.00 28.56 337 LYS A C 1
ATOM 2644 O O . LYS A 1 337 ? 22.912 2.106 22.603 1.00 28.56 337 LYS A O 1
ATOM 2649 N N . ARG A 1 338 ? 21.693 1.442 20.829 1.00 33.81 338 ARG A N 1
ATOM 2650 C CA . ARG A 1 338 ? 20.720 0.692 21.622 1.00 33.81 338 ARG A CA 1
ATOM 2651 C C . ARG A 1 338 ? 20.829 -0.820 21.376 1.00 33.81 338 ARG A C 1
ATOM 2653 O O . ARG A 1 338 ? 20.886 -1.245 20.225 1.00 33.81 338 ARG A O 1
ATOM 2660 N N . PRO A 1 339 ? 20.941 -1.645 22.431 1.00 36.19 339 PRO A N 1
ATOM 2661 C CA . PRO A 1 339 ? 21.065 -3.094 22.295 1.00 36.19 339 PRO A CA 1
ATOM 2662 C C . PRO A 1 339 ? 19.816 -3.720 21.652 1.00 36.19 339 PRO A C 1
ATOM 2664 O O . PRO A 1 339 ? 18.708 -3.236 21.843 1.00 36.19 339 PRO A O 1
ATOM 2667 N N . MET A 1 340 ? 19.985 -4.850 20.952 1.00 39.72 340 MET A N 1
ATOM 2668 C CA . MET A 1 340 ? 18.919 -5.643 20.300 1.00 39.72 340 MET A CA 1
ATOM 2669 C C . MET A 1 340 ? 17.707 -5.979 21.189 1.00 39.72 340 MET A C 1
ATOM 2671 O O . MET A 1 340 ? 16.623 -6.226 20.671 1.00 39.72 340 MET A O 1
ATOM 2675 N N . SER A 1 341 ? 17.863 -5.949 22.516 1.00 39.91 341 SER A N 1
ATOM 2676 C CA . SER A 1 341 ? 16.759 -6.015 23.483 1.00 39.91 341 SER A CA 1
ATOM 2677 C C . SER A 1 341 ? 15.733 -4.878 23.341 1.00 39.91 341 SER A C 1
ATOM 2679 O O . SER A 1 341 ? 14.689 -4.931 23.982 1.00 39.91 341 SER A O 1
ATOM 2681 N N . GLU A 1 342 ? 16.022 -3.857 22.529 1.00 43.81 342 GLU A N 1
ATOM 2682 C CA . GLU A 1 342 ? 15.142 -2.724 22.229 1.00 43.81 342 GLU A CA 1
ATOM 2683 C C . GLU A 1 342 ? 14.391 -2.832 20.882 1.00 43.81 342 GLU A C 1
ATOM 2685 O O . GLU A 1 342 ? 13.573 -1.961 20.610 1.00 43.81 342 GLU A O 1
ATOM 2690 N N . HIS A 1 343 ? 14.589 -3.895 20.080 1.00 57.00 343 HIS A N 1
ATOM 2691 C CA . HIS A 1 343 ? 13.777 -4.207 18.878 1.00 57.00 343 HIS A CA 1
ATOM 2692 C C . HIS A 1 343 ? 12.626 -5.174 19.201 1.00 57.00 343 HIS A C 1
ATOM 2694 O O . HIS A 1 343 ? 12.429 -6.212 18.559 1.00 57.00 343 HIS A O 1
ATOM 2700 N N . ALA A 1 344 ? 11.931 -4.915 20.304 1.00 66.25 344 ALA A N 1
ATOM 2701 C CA . ALA A 1 344 ? 10.948 -5.843 20.836 1.00 66.25 344 ALA A CA 1
ATOM 2702 C C . ALA A 1 344 ? 9.746 -5.981 19.895 1.00 66.25 344 ALA A C 1
ATOM 2704 O O . ALA A 1 344 ? 9.260 -7.092 19.691 1.00 66.25 344 ALA A O 1
ATOM 2705 N N . TYR A 1 345 ? 9.280 -4.881 19.308 1.00 74.06 345 TYR A N 1
ATOM 2706 C CA . TYR A 1 345 ? 8.059 -4.856 18.519 1.00 74.06 345 TYR A CA 1
ATOM 2707 C C . TYR A 1 345 ? 8.261 -5.383 17.104 1.00 74.06 345 TYR A C 1
ATOM 2709 O O . TYR A 1 345 ? 7.395 -6.123 16.648 1.00 74.06 345 TYR A O 1
ATOM 2717 N N . LEU A 1 346 ? 9.392 -5.121 16.437 1.00 73.44 346 LEU A N 1
ATOM 2718 C CA . LEU A 1 346 ? 9.684 -5.772 15.150 1.00 73.44 346 LEU A CA 1
ATOM 2719 C C . LEU A 1 346 ? 9.662 -7.301 15.282 1.00 73.44 346 LEU A C 1
ATOM 2721 O O . LEU A 1 346 ? 9.011 -7.975 14.487 1.00 73.44 346 LEU A O 1
ATOM 2725 N N . ASN A 1 347 ? 10.264 -7.850 16.343 1.00 68.50 347 ASN A N 1
ATOM 2726 C CA . ASN A 1 347 ? 10.194 -9.287 16.633 1.00 68.50 347 ASN A CA 1
ATOM 2727 C C . ASN A 1 347 ? 8.750 -9.776 16.852 1.00 68.50 347 ASN A C 1
ATOM 2729 O O . ASN A 1 347 ? 8.389 -10.854 16.381 1.00 68.50 347 ASN A O 1
ATOM 2733 N N . ARG A 1 348 ? 7.898 -8.979 17.514 1.00 73.88 348 ARG A N 1
ATOM 2734 C CA . ARG A 1 348 ? 6.467 -9.303 17.656 1.00 73.88 348 ARG A CA 1
ATOM 2735 C C . ARG A 1 348 ? 5.722 -9.284 16.329 1.00 73.88 348 ARG A C 1
ATOM 2737 O O . ARG A 1 348 ? 4.799 -10.075 16.169 1.00 73.88 348 ARG A O 1
ATOM 2744 N N . ILE A 1 349 ? 6.101 -8.422 15.386 1.00 79.44 349 ILE A N 1
ATOM 2745 C CA . ILE A 1 349 ? 5.502 -8.428 14.049 1.00 79.44 349 ILE A CA 1
ATOM 2746 C C . ILE A 1 349 ? 5.833 -9.725 13.330 1.00 79.44 349 ILE A C 1
ATOM 2748 O O . ILE A 1 349 ? 4.909 -10.355 12.835 1.00 79.44 349 ILE A O 1
ATOM 2752 N N . TYR A 1 350 ? 7.082 -10.195 13.355 1.00 74.88 350 TYR A N 1
ATOM 2753 C CA . TYR A 1 350 ? 7.413 -11.514 12.802 1.00 74.88 350 TYR A CA 1
ATOM 2754 C C . TYR A 1 350 ? 6.619 -12.646 13.476 1.00 74.88 350 TYR A C 1
ATOM 2756 O O . TYR A 1 350 ? 6.117 -13.535 12.793 1.00 74.88 350 TYR A O 1
ATOM 2764 N N . GLU A 1 351 ? 6.445 -12.595 14.801 1.00 74.94 351 GLU A N 1
ATOM 2765 C CA . GLU A 1 351 ? 5.657 -13.578 15.559 1.00 74.94 351 GLU A CA 1
ATOM 2766 C C . GLU A 1 351 ? 4.160 -13.562 15.192 1.00 74.94 351 GLU A C 1
ATOM 2768 O O . GLU A 1 351 ? 3.526 -14.617 15.075 1.00 74.94 351 GLU A O 1
ATOM 2773 N N . TYR A 1 352 ? 3.574 -12.373 15.036 1.00 81.81 352 TYR A N 1
ATOM 2774 C CA . TYR A 1 352 ? 2.155 -12.208 14.718 1.00 81.81 352 TYR A CA 1
ATOM 2775 C C . TYR A 1 352 ? 1.879 -12.515 13.247 1.00 81.81 352 TYR A C 1
ATOM 2777 O O . TYR A 1 352 ? 0.939 -13.247 12.942 1.00 81.81 352 TYR A O 1
ATOM 2785 N N . ALA A 1 353 ? 2.732 -12.008 12.357 1.00 79.94 353 ALA A N 1
ATOM 2786 C CA . ALA A 1 353 ? 2.686 -12.277 10.930 1.00 79.94 353 ALA A CA 1
ATOM 2787 C C . ALA A 1 353 ? 2.861 -13.768 10.641 1.00 79.94 353 ALA A C 1
ATOM 2789 O O . ALA A 1 353 ? 2.125 -14.311 9.822 1.00 79.94 353 ALA A O 1
ATOM 2790 N N . SER A 1 354 ? 3.781 -14.428 11.357 1.00 77.38 354 SER A N 1
ATOM 2791 C CA . SER A 1 354 ? 4.069 -15.859 11.235 1.00 77.38 354 SER A CA 1
ATOM 2792 C C . SER A 1 354 ? 4.155 -16.329 9.768 1.00 77.38 354 SER A C 1
ATOM 2794 O O . SER A 1 354 ? 3.457 -17.284 9.416 1.00 77.38 354 SER A O 1
ATOM 2796 N N . PRO A 1 355 ? 4.954 -15.657 8.915 1.00 76.31 355 PRO A N 1
ATOM 2797 C CA . PRO A 1 355 ? 4.925 -15.892 7.479 1.00 76.31 355 PRO A CA 1
ATOM 2798 C C . PRO A 1 355 ? 5.546 -17.235 7.086 1.00 76.31 355 PRO A C 1
ATOM 2800 O O . PRO A 1 355 ? 6.509 -17.693 7.706 1.00 76.31 355 PRO A O 1
ATOM 2803 N N . ASP A 1 356 ? 5.041 -17.816 5.997 1.00 69.88 356 ASP A N 1
ATOM 2804 C CA . ASP A 1 356 ? 5.650 -18.968 5.319 1.00 69.88 356 ASP A CA 1
ATOM 2805 C C . ASP A 1 356 ? 6.820 -18.552 4.408 1.00 69.88 356 ASP A C 1
ATOM 2807 O O . ASP A 1 356 ? 7.643 -19.382 4.019 1.00 69.88 356 ASP A O 1
ATOM 2811 N N . PHE A 1 357 ? 6.892 -17.270 4.031 1.00 66.19 357 PHE A N 1
ATOM 2812 C CA . PHE A 1 357 ? 7.953 -16.711 3.195 1.00 66.19 357 PHE A CA 1
ATOM 2813 C C . PHE A 1 357 ? 8.315 -15.283 3.614 1.00 66.19 357 PHE A C 1
ATOM 2815 O O . PHE A 1 357 ? 7.450 -14.481 3.957 1.00 66.19 357 PHE A O 1
ATOM 2822 N N . ALA A 1 358 ? 9.597 -14.932 3.514 1.00 69.06 358 ALA A N 1
ATOM 2823 C CA . ALA A 1 358 ? 10.077 -13.571 3.721 1.00 69.06 358 ALA A CA 1
ATOM 2824 C C . ALA A 1 358 ? 10.647 -13.018 2.404 1.00 69.06 358 ALA A C 1
ATOM 2826 O O . ALA A 1 358 ? 11.597 -13.575 1.859 1.00 69.06 358 ALA A O 1
ATOM 2827 N N . ALA A 1 359 ? 10.070 -11.937 1.879 1.00 70.12 359 ALA A N 1
ATOM 2828 C CA . ALA A 1 359 ? 10.538 -11.273 0.666 1.00 70.12 359 ALA A CA 1
ATOM 2829 C C . ALA A 1 359 ? 11.616 -10.239 1.023 1.00 70.12 359 ALA A C 1
ATOM 2831 O O . ALA A 1 359 ? 11.320 -9.164 1.544 1.00 70.12 359 ALA A O 1
ATOM 2832 N N . MET A 1 360 ? 12.876 -10.582 0.764 1.00 70.44 360 MET A N 1
ATOM 2833 C CA . MET A 1 360 ? 14.047 -9.750 1.052 1.00 70.44 360 MET A CA 1
ATOM 2834 C C . MET A 1 360 ? 14.536 -9.094 -0.244 1.00 70.44 360 MET A C 1
ATOM 2836 O O . MET A 1 360 ? 14.829 -9.826 -1.190 1.00 70.44 360 MET A O 1
ATOM 2840 N N . PRO A 1 361 ? 14.601 -7.755 -0.343 1.00 61.84 361 PRO A N 1
ATOM 2841 C CA . PRO A 1 361 ? 15.127 -7.111 -1.541 1.00 61.84 361 PRO A CA 1
ATOM 2842 C C . PRO A 1 361 ? 16.621 -7.428 -1.674 1.00 61.84 361 PRO A C 1
ATOM 2844 O O . PRO A 1 361 ? 17.376 -7.347 -0.706 1.00 61.84 361 PRO A O 1
ATOM 2847 N N . MET A 1 362 ? 17.047 -7.811 -2.880 1.00 52.69 362 MET A N 1
ATOM 2848 C CA . MET A 1 362 ? 18.435 -8.155 -3.198 1.00 52.69 362 MET A CA 1
ATOM 2849 C C . MET A 1 362 ? 18.882 -7.387 -4.448 1.00 52.69 362 MET A C 1
ATOM 2851 O O . MET A 1 362 ? 18.124 -7.247 -5.407 1.00 52.69 362 MET A O 1
ATOM 2855 N N . GLY A 1 363 ? 20.122 -6.894 -4.444 1.00 46.97 363 GLY A N 1
ATOM 2856 C CA . GLY A 1 363 ? 20.770 -6.267 -5.599 1.00 46.97 363 GLY A CA 1
ATOM 2857 C C . GLY A 1 363 ? 21.988 -7.073 -6.050 1.00 46.97 363 GLY A C 1
ATOM 2858 O O . GLY A 1 363 ? 22.579 -7.794 -5.249 1.00 46.97 363 GLY A O 1
ATOM 2859 N N . GLU A 1 364 ? 22.398 -6.916 -7.313 1.00 42.16 364 GLU A N 1
ATOM 2860 C CA . GLU A 1 364 ? 23.455 -7.711 -7.982 1.00 42.16 364 GLU A CA 1
ATOM 2861 C C . GLU A 1 364 ? 24.796 -7.796 -7.241 1.00 42.16 364 GLU A C 1
ATOM 2863 O O . GLU A 1 364 ? 25.607 -8.687 -7.479 1.00 42.16 364 GLU A O 1
ATOM 2868 N N . THR A 1 365 ? 25.061 -6.832 -6.371 1.00 38.75 365 THR A N 1
ATOM 2869 C CA . THR A 1 365 ? 26.352 -6.639 -5.710 1.00 38.75 365 THR A CA 1
ATOM 2870 C C . THR A 1 365 ? 26.267 -6.793 -4.195 1.00 38.75 365 THR A C 1
ATOM 2872 O O . THR A 1 365 ? 27.309 -6.870 -3.543 1.00 38.75 365 THR A O 1
ATOM 2875 N N . PHE A 1 366 ? 25.060 -6.906 -3.628 1.00 39.28 366 PHE A N 1
ATOM 2876 C CA . PHE A 1 366 ? 24.882 -7.137 -2.201 1.00 39.28 366 PHE A CA 1
ATOM 2877 C C . PHE A 1 366 ? 25.256 -8.585 -1.873 1.00 39.28 366 PHE A C 1
ATOM 2879 O O . PHE A 1 366 ? 24.458 -9.512 -2.002 1.00 39.28 366 PHE A O 1
ATOM 2886 N N . ASN A 1 367 ? 26.514 -8.776 -1.472 1.00 40.41 367 ASN A N 1
ATOM 2887 C CA . ASN A 1 367 ? 27.009 -10.025 -0.921 1.00 40.41 367 ASN A CA 1
ATOM 2888 C C . ASN A 1 367 ? 27.042 -9.894 0.611 1.00 40.41 367 ASN A C 1
ATOM 2890 O O . ASN A 1 367 ? 28.011 -9.347 1.154 1.00 40.41 367 ASN A O 1
ATOM 2894 N N . PRO A 1 368 ? 26.041 -10.429 1.331 1.00 39.72 368 PRO A N 1
ATOM 2895 C CA . PRO A 1 368 ? 25.983 -10.316 2.783 1.00 39.72 368 PRO A CA 1
ATOM 2896 C C . PRO A 1 368 ? 27.219 -10.927 3.446 1.00 39.72 368 PRO A C 1
ATOM 2898 O O . PRO A 1 368 ? 27.630 -10.479 4.508 1.00 39.72 368 PRO A O 1
ATOM 2901 N N . TYR A 1 369 ? 27.887 -11.888 2.803 1.00 33.69 369 TYR A N 1
ATOM 2902 C CA . TYR A 1 369 ? 29.107 -12.496 3.327 1.00 33.69 369 TYR A CA 1
ATOM 2903 C C . TYR A 1 369 ? 30.322 -11.555 3.323 1.00 33.69 369 TYR A C 1
ATOM 2905 O O . TYR A 1 369 ? 31.173 -11.668 4.208 1.00 33.69 369 TYR A O 1
ATOM 2913 N N . ARG A 1 370 ? 30.426 -10.624 2.362 1.00 34.31 370 ARG A N 1
ATOM 2914 C CA . ARG A 1 370 ? 31.580 -9.712 2.246 1.00 34.31 370 ARG A CA 1
ATOM 2915 C C . ARG A 1 370 ? 31.454 -8.507 3.185 1.00 34.31 370 ARG A C 1
ATOM 2917 O O . ARG A 1 370 ? 32.441 -8.144 3.826 1.00 34.31 370 ARG A O 1
ATOM 2924 N N . ASP A 1 371 ? 30.247 -7.967 3.341 1.00 36.66 371 ASP A N 1
ATOM 2925 C CA . ASP A 1 371 ? 29.990 -6.802 4.200 1.00 36.66 371 ASP A CA 1
ATOM 2926 C C . ASP A 1 371 ? 29.748 -7.160 5.677 1.00 36.66 371 ASP A C 1
ATOM 2928 O O . ASP A 1 371 ? 29.981 -6.328 6.553 1.00 36.66 371 ASP A O 1
ATOM 2932 N N . CYS A 1 372 ? 29.398 -8.415 5.995 1.00 36.28 372 CYS A N 1
ATOM 2933 C CA . CYS A 1 372 ? 29.310 -8.873 7.390 1.00 36.28 372 CYS A CA 1
ATOM 2934 C C . CYS A 1 372 ? 30.677 -9.034 8.081 1.00 36.28 372 CYS A C 1
ATOM 2936 O O . CYS A 1 372 ? 30.745 -9.018 9.312 1.00 36.28 372 CYS A O 1
ATOM 2938 N N . TYR A 1 373 ? 31.766 -9.190 7.318 1.00 33.38 373 TYR A N 1
ATOM 2939 C CA . TYR A 1 373 ? 33.095 -9.520 7.860 1.00 33.38 373 TYR A CA 1
ATOM 2940 C C . TYR A 1 373 ? 34.212 -8.527 7.487 1.00 33.38 373 TYR A C 1
ATOM 2942 O O . TYR A 1 373 ? 35.346 -8.678 7.948 1.00 33.38 373 TYR A O 1
ATOM 2950 N N . GLY A 1 374 ? 33.913 -7.474 6.718 1.00 28.12 374 GLY A N 1
ATOM 2951 C CA . GLY A 1 374 ? 34.865 -6.427 6.338 1.00 28.12 374 GLY A CA 1
ATOM 2952 C C . GLY A 1 374 ? 34.969 -5.275 7.349 1.00 28.12 374 GLY A C 1
ATOM 2953 O O . GLY A 1 374 ? 34.252 -4.290 7.256 1.00 28.12 374 GLY A O 1
ATOM 2954 N N . ASN A 1 375 ? 35.911 -5.372 8.290 1.00 35.03 375 ASN A N 1
ATOM 2955 C CA . ASN A 1 375 ? 36.541 -4.279 9.063 1.00 35.03 375 ASN A CA 1
ATOM 2956 C C . ASN A 1 375 ? 35.714 -3.260 9.878 1.00 35.03 375 ASN A C 1
ATOM 2958 O O . ASN A 1 375 ? 36.322 -2.398 10.503 1.00 35.03 375 ASN A O 1
ATOM 2962 N N . ASN A 1 376 ? 34.396 -3.378 10.001 1.00 32.62 376 ASN A N 1
ATOM 2963 C CA . ASN A 1 376 ? 33.630 -2.866 11.147 1.00 32.62 376 ASN A CA 1
ATOM 2964 C C . ASN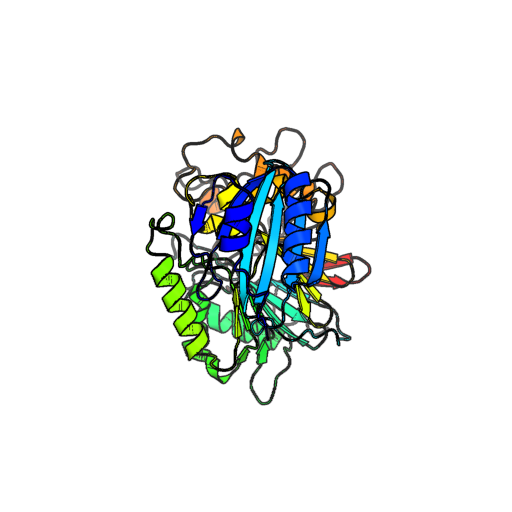 A 1 376 ? 32.290 -3.599 11.175 1.00 32.62 376 ASN A C 1
ATOM 2966 O O . ASN A 1 376 ? 31.606 -3.648 10.163 1.00 32.62 376 ASN A O 1
ATOM 2970 N N . GLN A 1 377 ? 31.943 -4.195 12.316 1.00 31.38 377 GLN A N 1
ATOM 2971 C CA . GLN A 1 377 ? 30.821 -5.122 12.492 1.00 31.38 377 GLN A CA 1
ATOM 2972 C C . GLN A 1 377 ? 29.469 -4.576 11.989 1.00 31.38 377 GLN A C 1
ATOM 2974 O O . GLN A 1 377 ? 28.684 -4.041 12.766 1.00 31.38 377 GLN A O 1
ATOM 2979 N N . ARG A 1 378 ? 29.151 -4.769 10.706 1.00 31.72 378 ARG A N 1
ATOM 2980 C CA . ARG A 1 378 ? 27.782 -4.722 10.184 1.00 31.72 378 ARG A CA 1
ATOM 2981 C C . ARG A 1 378 ? 27.260 -6.150 10.133 1.00 31.72 378 ARG A C 1
ATOM 2983 O O . ARG A 1 378 ? 27.191 -6.773 9.085 1.00 31.72 378 ARG A O 1
ATOM 2990 N N . LYS A 1 379 ? 26.964 -6.704 11.308 1.00 30.56 379 LYS A N 1
ATOM 2991 C CA . LYS A 1 379 ? 26.256 -7.980 11.406 1.00 30.56 379 LYS A CA 1
ATOM 2992 C C . LYS A 1 379 ? 24.805 -7.745 10.997 1.00 30.56 379 LYS A C 1
ATOM 2994 O O . LYS A 1 379 ? 24.085 -7.082 11.736 1.00 30.56 379 LYS A O 1
ATOM 2999 N N . PHE A 1 380 ? 24.364 -8.317 9.882 1.00 32.16 380 PHE A N 1
ATOM 3000 C CA . PHE A 1 380 ? 22.937 -8.581 9.710 1.00 32.16 380 PHE A CA 1
ATOM 3001 C C . PHE A 1 380 ? 22.560 -9.662 10.722 1.00 32.16 380 PHE A C 1
ATOM 3003 O O . PHE A 1 380 ? 23.018 -10.804 10.647 1.00 32.16 380 PHE A O 1
ATOM 3010 N N . VAL A 1 381 ? 21.816 -9.273 11.755 1.00 35.47 381 VAL A N 1
ATOM 3011 C CA . VAL A 1 381 ? 21.491 -10.166 12.864 1.00 35.47 381 VAL A CA 1
ATOM 3012 C C . VAL A 1 381 ? 20.279 -11.018 12.495 1.00 35.47 381 VAL A C 1
ATOM 3014 O O . VAL A 1 381 ? 19.152 -10.690 12.832 1.00 35.47 381 VAL A O 1
ATOM 3017 N N . LEU A 1 382 ? 20.530 -12.169 11.873 1.00 33.62 382 LEU A N 1
ATOM 3018 C CA . LEU A 1 382 ? 19.706 -13.367 12.097 1.00 33.62 382 LEU A CA 1
ATOM 3019 C C . LEU A 1 382 ? 20.337 -14.284 13.166 1.00 33.62 382 LEU A C 1
ATOM 3021 O O . LEU A 1 382 ? 19.856 -15.382 13.411 1.00 33.62 382 LEU A O 1
ATOM 3025 N N . GLU A 1 383 ? 21.423 -13.845 13.819 1.00 27.70 383 GLU A N 1
ATOM 3026 C CA . GLU A 1 383 ? 22.193 -14.665 14.769 1.00 27.70 383 GLU A CA 1
ATOM 3027 C C . GLU A 1 383 ? 21.668 -14.647 16.214 1.00 27.70 383 GLU A C 1
ATOM 3029 O O . GLU A 1 383 ? 22.088 -15.488 16.999 1.00 27.70 383 GLU A O 1
ATOM 3034 N N . ASN A 1 384 ? 20.781 -13.725 16.605 1.00 28.97 384 ASN A N 1
ATOM 3035 C CA . ASN A 1 384 ? 20.310 -13.632 17.996 1.00 28.97 384 ASN A CA 1
ATOM 3036 C C . ASN A 1 384 ? 18.815 -13.288 18.093 1.00 28.97 384 ASN A C 1
ATOM 3038 O O . ASN A 1 384 ? 18.429 -12.320 18.749 1.00 28.97 384 ASN A O 1
ATOM 3042 N N . TYR A 1 385 ? 17.973 -14.118 17.471 1.00 30.64 385 TYR A N 1
ATOM 3043 C CA . TYR A 1 385 ? 16.627 -14.354 18.004 1.00 30.64 385 TYR A CA 1
ATOM 3044 C C . TYR A 1 385 ? 16.753 -14.858 19.458 1.00 30.64 385 TYR A C 1
ATOM 3046 O O . TYR A 1 385 ? 17.756 -15.503 19.784 1.00 30.64 385 TYR A O 1
ATOM 3054 N N . PRO A 1 386 ? 15.802 -14.558 20.360 1.00 25.02 386 PRO A N 1
ATOM 3055 C CA . PRO A 1 386 ? 15.886 -14.959 21.762 1.00 25.02 386 PRO A CA 1
ATOM 3056 C C . PRO A 1 386 ? 15.952 -16.484 21.867 1.00 25.02 386 PRO A C 1
ATOM 3058 O O . PRO A 1 386 ? 14.917 -17.108 21.738 1.00 25.02 386 PRO A O 1
ATOM 3061 N N . GLN A 1 387 ? 17.168 -17.028 22.033 1.00 26.06 387 GLN A N 1
ATOM 3062 C CA . GLN A 1 387 ? 17.636 -18.386 22.398 1.00 26.06 387 GLN A CA 1
ATOM 3063 C C . GLN A 1 387 ? 16.797 -19.654 22.110 1.00 26.06 387 GLN A C 1
ATOM 3065 O O . GLN A 1 387 ? 17.242 -20.745 22.447 1.00 26.06 387 GLN A O 1
ATOM 3070 N N . ASP A 1 388 ? 15.712 -19.567 21.355 1.00 24.98 388 ASP A N 1
ATOM 3071 C CA . ASP A 1 388 ? 14.826 -20.644 20.942 1.00 24.98 388 ASP A CA 1
ATOM 3072 C C . ASP A 1 388 ? 14.501 -20.479 19.447 1.00 24.98 388 ASP A C 1
ATOM 3074 O O . ASP A 1 388 ? 13.362 -20.327 19.026 1.00 24.98 388 ASP A O 1
ATOM 3078 N N . GLY A 1 389 ? 15.559 -20.548 18.630 1.00 26.30 389 GLY A N 1
ATOM 3079 C CA . GLY A 1 389 ? 15.489 -21.151 17.298 1.00 26.30 389 GLY A CA 1
ATOM 3080 C C . GLY A 1 389 ? 15.572 -20.223 16.091 1.00 26.30 389 GLY A C 1
ATOM 3081 O O . GLY A 1 389 ? 14.538 -19.824 15.600 1.00 26.30 389 GLY A O 1
ATOM 3082 N N . TYR A 1 390 ? 16.776 -20.063 15.524 1.00 29.98 390 TYR A N 1
ATOM 3083 C CA . TYR A 1 390 ? 17.064 -20.135 14.078 1.00 29.98 390 TYR A CA 1
ATOM 3084 C C . TYR A 1 390 ? 18.549 -20.519 13.916 1.00 29.98 390 TYR A C 1
ATOM 3086 O O . TYR A 1 390 ? 19.423 -19.868 14.481 1.00 29.98 390 TYR A O 1
ATOM 3094 N N . PHE A 1 391 ? 18.846 -21.599 13.188 1.00 26.92 391 PHE A N 1
ATOM 3095 C CA . PHE A 1 391 ? 20.209 -21.970 12.786 1.00 26.92 391 PHE A CA 1
ATOM 3096 C C . PHE A 1 391 ? 20.288 -21.920 11.259 1.00 26.92 391 PHE A C 1
ATOM 3098 O O . PHE A 1 391 ? 19.425 -22.476 10.582 1.00 26.92 391 PHE A O 1
ATOM 3105 N N . ILE A 1 392 ? 21.346 -21.309 10.723 1.00 32.41 392 ILE A N 1
ATOM 3106 C CA . ILE A 1 392 ? 21.760 -21.524 9.333 1.00 32.41 392 ILE A CA 1
ATOM 3107 C C . ILE A 1 392 ? 22.284 -22.962 9.263 1.00 32.41 392 ILE A C 1
ATOM 3109 O O . ILE A 1 392 ? 23.343 -23.270 9.819 1.00 32.41 392 ILE A O 1
ATOM 3113 N N . ASP A 1 393 ? 21.531 -23.864 8.635 1.00 29.28 393 ASP A N 1
ATOM 3114 C CA . ASP A 1 393 ? 21.963 -25.248 8.460 1.00 29.28 393 ASP A CA 1
ATOM 3115 C C . ASP A 1 393 ? 23.063 -25.326 7.390 1.00 29.28 393 ASP A C 1
ATOM 3117 O O . ASP A 1 393 ? 22.805 -25.386 6.188 1.00 29.28 393 ASP A O 1
ATOM 3121 N N . LYS A 1 394 ? 24.321 -25.353 7.844 1.00 28.67 394 LYS A N 1
ATOM 3122 C CA . LYS A 1 394 ? 25.504 -25.529 6.987 1.00 28.67 394 LYS A CA 1
ATOM 3123 C C . LYS A 1 394 ? 25.525 -26.862 6.230 1.00 28.67 394 LYS A C 1
ATOM 3125 O O . LYS A 1 394 ? 26.324 -26.995 5.311 1.00 28.67 394 LYS A O 1
ATOM 3130 N N . SER A 1 395 ? 24.698 -27.848 6.593 1.00 28.17 395 SER A N 1
ATOM 3131 C CA . SER A 1 395 ? 24.679 -29.157 5.925 1.00 28.17 395 SER A CA 1
ATOM 3132 C C . SER A 1 395 ? 23.936 -29.161 4.585 1.00 28.17 395 SER A C 1
ATOM 3134 O O . SER A 1 395 ? 24.033 -30.137 3.844 1.00 28.17 395 SER A O 1
ATOM 3136 N N . ARG A 1 396 ? 23.228 -28.070 4.250 1.00 30.89 396 ARG A N 1
ATOM 3137 C CA . ARG A 1 396 ? 22.499 -27.897 2.980 1.00 30.89 396 ARG A CA 1
ATOM 3138 C C . ARG A 1 396 ? 23.058 -26.789 2.087 1.00 30.89 396 ARG A C 1
ATOM 3140 O O . ARG A 1 396 ? 22.426 -26.424 1.103 1.00 30.89 396 ARG A O 1
ATOM 3147 N N . VAL A 1 397 ? 24.234 -26.265 2.426 1.00 29.98 397 VAL A N 1
ATOM 3148 C CA . VAL A 1 397 ? 24.953 -25.285 1.609 1.00 29.98 397 VAL A CA 1
ATOM 3149 C C . VAL A 1 397 ? 25.924 -26.053 0.715 1.00 29.98 397 VAL A C 1
ATOM 3151 O O . VAL A 1 397 ? 27.022 -26.400 1.150 1.00 29.98 397 VAL A O 1
ATOM 3154 N N . ASP A 1 398 ? 25.513 -26.354 -0.517 1.00 27.58 398 ASP A N 1
ATOM 3155 C CA . ASP A 1 398 ? 26.448 -26.845 -1.530 1.00 27.58 398 ASP A CA 1
ATOM 3156 C C . ASP A 1 398 ? 27.244 -25.644 -2.058 1.00 27.58 398 ASP A C 1
ATOM 3158 O O . ASP A 1 398 ? 26.713 -24.771 -2.742 1.00 27.58 398 ASP A O 1
ATOM 3162 N N . MET A 1 399 ? 28.506 -25.529 -1.639 1.00 29.41 399 MET A N 1
ATOM 3163 C CA . MET A 1 399 ? 29.396 -24.434 -2.032 1.00 29.41 399 MET A CA 1
ATOM 3164 C C . MET A 1 399 ? 30.072 -24.759 -3.370 1.00 29.41 399 MET A C 1
ATOM 3166 O O . MET A 1 399 ? 31.280 -24.995 -3.431 1.00 29.41 399 MET A O 1
ATOM 3170 N N . GLY A 1 400 ? 29.276 -24.775 -4.439 1.00 23.19 400 GLY A N 1
ATOM 3171 C CA . GLY A 1 400 ? 29.739 -24.607 -5.817 1.00 23.19 400 GLY A CA 1
ATOM 3172 C C . GLY A 1 400 ? 29.690 -23.127 -6.200 1.00 23.19 400 GLY A C 1
ATOM 3173 O O . GLY A 1 400 ? 28.875 -22.378 -5.677 1.00 23.19 400 GLY A O 1
ATOM 3174 N N . TYR A 1 401 ? 30.575 -22.676 -7.084 1.00 24.22 401 TYR A N 1
ATOM 3175 C CA . TYR A 1 401 ? 30.745 -21.261 -7.456 1.00 24.22 401 TYR A CA 1
ATOM 3176 C C . TYR A 1 401 ? 29.586 -20.653 -8.283 1.00 24.22 401 TYR A C 1
ATOM 3178 O O . TYR A 1 401 ? 29.731 -19.542 -8.785 1.00 24.22 401 TYR A O 1
ATOM 3186 N N . ASP A 1 402 ? 28.443 -21.336 -8.363 1.00 23.73 402 ASP A N 1
ATOM 3187 C CA . ASP A 1 402 ? 27.264 -20.966 -9.145 1.00 23.73 402 ASP A CA 1
ATOM 3188 C C . ASP A 1 402 ? 26.024 -20.995 -8.226 1.00 23.73 402 ASP A C 1
ATOM 3190 O O . ASP A 1 402 ? 25.703 -22.043 -7.674 1.00 23.73 402 ASP A O 1
ATOM 3194 N N . GLY A 1 403 ? 25.362 -19.845 -8.025 1.00 28.89 403 GLY A N 1
ATOM 3195 C CA . GLY A 1 403 ? 24.024 -19.699 -7.410 1.00 28.89 403 GLY A CA 1
ATOM 3196 C C . GLY A 1 403 ? 23.769 -20.394 -6.054 1.00 28.89 403 GLY A C 1
ATOM 3197 O O . GLY A 1 403 ? 23.360 -21.549 -5.999 1.00 28.89 403 GLY A O 1
ATOM 3198 N N . ILE A 1 404 ? 23.902 -19.677 -4.928 1.00 31.34 404 ILE A N 1
ATOM 3199 C CA . ILE A 1 404 ? 23.636 -20.238 -3.583 1.00 31.34 404 ILE A CA 1
ATOM 3200 C C . ILE A 1 404 ? 22.212 -19.915 -3.124 1.00 31.34 404 ILE A C 1
ATOM 3202 O O . ILE A 1 404 ? 21.985 -18.808 -2.671 1.00 31.34 404 ILE A O 1
ATOM 3206 N N . ASN A 1 405 ? 21.297 -20.886 -3.084 1.00 33.09 405 ASN A N 1
ATOM 3207 C CA . ASN A 1 405 ? 20.014 -20.755 -2.374 1.00 33.09 405 ASN A CA 1
ATOM 3208 C C . ASN A 1 405 ? 20.188 -21.025 -0.862 1.00 33.09 405 ASN A C 1
ATOM 3210 O O . ASN A 1 405 ? 20.706 -22.081 -0.497 1.00 33.09 405 ASN A O 1
ATOM 3214 N N . VAL A 1 406 ? 19.708 -20.152 0.042 1.00 34.25 406 VAL A N 1
ATOM 3215 C CA . VAL A 1 406 ? 19.668 -20.451 1.494 1.00 34.25 406 VAL A CA 1
ATOM 3216 C C . VAL A 1 406 ? 18.227 -20.581 1.977 1.00 34.25 406 VAL A C 1
ATOM 3218 O O . VAL A 1 406 ? 17.474 -19.624 2.116 1.00 34.25 406 VAL A O 1
ATOM 3221 N N . ILE A 1 407 ? 17.834 -21.806 2.296 1.00 34.81 407 ILE A N 1
ATOM 3222 C CA . ILE A 1 407 ? 16.553 -22.079 2.946 1.00 34.81 407 ILE A CA 1
ATOM 3223 C C . ILE A 1 407 ? 16.829 -22.204 4.444 1.00 34.81 407 ILE A C 1
ATOM 3225 O O . ILE A 1 407 ? 17.419 -23.189 4.888 1.00 34.81 407 ILE A O 1
ATOM 3229 N N . CYS A 1 408 ? 16.408 -21.216 5.227 1.00 36.94 408 CYS A N 1
ATOM 3230 C CA . CYS A 1 408 ? 16.388 -21.314 6.681 1.00 36.94 408 CYS A CA 1
ATOM 3231 C C . CYS A 1 408 ? 15.079 -22.007 7.100 1.00 36.94 408 CYS A C 1
ATOM 3233 O O . CYS A 1 408 ? 13.996 -21.666 6.645 1.00 36.94 408 CYS A O 1
ATOM 3235 N N . SER A 1 409 ? 15.133 -23.015 7.965 1.00 32.06 409 SER A N 1
ATOM 3236 C CA . SER A 1 409 ? 13.917 -23.628 8.521 1.00 32.06 409 SER A CA 1
ATOM 3237 C C . SER A 1 409 ? 13.840 -23.296 10.009 1.00 32.06 409 SER A C 1
ATOM 3239 O O . SER A 1 409 ? 14.781 -23.640 10.730 1.00 32.06 409 SER A O 1
ATOM 3241 N N . PRO A 1 410 ? 12.763 -22.666 10.511 1.00 36.34 410 PRO A N 1
ATOM 3242 C CA . PRO A 1 410 ? 12.484 -22.648 11.939 1.00 36.34 410 PRO A CA 1
ATOM 3243 C C . PRO A 1 410 ? 12.363 -24.068 12.495 1.00 36.34 410 PRO A C 1
ATOM 3245 O O . PRO A 1 410 ? 11.975 -25.009 11.797 1.00 36.34 410 PRO A O 1
ATOM 3248 N N . LYS A 1 411 ? 12.666 -24.201 13.788 1.00 34.34 411 LYS A N 1
ATOM 3249 C CA . LYS A 1 411 ? 12.514 -25.447 14.553 1.00 34.34 411 LYS A CA 1
ATOM 3250 C C . LYS A 1 411 ? 11.044 -25.892 14.673 1.00 34.34 411 LYS A C 1
ATOM 3252 O O . LYS A 1 411 ? 10.803 -27.081 14.847 1.00 34.34 411 LYS A O 1
ATOM 3257 N N . ASP A 1 412 ? 10.099 -24.963 14.488 1.00 34.00 412 ASP A N 1
ATOM 3258 C CA . ASP A 1 412 ? 8.656 -25.167 14.697 1.00 34.00 412 ASP A CA 1
ATOM 3259 C C . ASP A 1 412 ? 7.828 -25.239 13.395 1.00 34.00 412 ASP A C 1
ATOM 3261 O O . ASP A 1 412 ? 6.621 -25.011 13.396 1.00 34.00 412 ASP A O 1
ATOM 3265 N N . GLY A 1 413 ? 8.450 -25.600 12.267 1.00 34.00 413 GLY A N 1
ATOM 3266 C CA . GLY A 1 413 ? 7.722 -26.059 11.073 1.00 34.00 413 GLY A CA 1
ATOM 3267 C C . GLY A 1 413 ? 7.264 -24.991 10.074 1.00 34.00 413 GLY A C 1
ATOM 3268 O O . GLY A 1 413 ? 6.693 -25.356 9.048 1.00 34.00 413 GLY A O 1
ATOM 3269 N N . GLY A 1 414 ? 7.554 -23.708 10.303 1.00 35.53 414 GLY A N 1
ATOM 3270 C CA . GLY A 1 414 ? 7.537 -22.712 9.223 1.00 35.53 414 GLY A CA 1
ATOM 3271 C C . GLY A 1 414 ? 8.660 -22.984 8.213 1.00 35.53 414 GLY A C 1
ATOM 3272 O O . GLY A 1 414 ? 9.660 -23.630 8.539 1.00 35.53 414 GLY A O 1
ATOM 3273 N N . LYS A 1 415 ? 8.523 -22.501 6.980 1.00 40.00 415 LYS A N 1
ATOM 3274 C CA . LYS A 1 415 ? 9.639 -22.419 6.025 1.00 40.00 415 LYS A CA 1
ATOM 3275 C C . LYS A 1 415 ? 10.102 -20.962 6.019 1.00 40.00 415 LYS A C 1
ATOM 3277 O O . LYS A 1 415 ? 9.278 -20.070 6.048 1.00 40.00 415 LYS A O 1
ATOM 3282 N N . VAL A 1 416 ? 11.403 -20.690 6.043 1.00 39.66 416 VAL A N 1
ATOM 3283 C CA . VAL A 1 416 ? 11.942 -19.341 5.805 1.00 39.66 416 VAL A CA 1
ATOM 3284 C C . VAL A 1 416 ? 12.823 -19.441 4.568 1.00 39.66 416 VAL A C 1
ATOM 3286 O O . VAL A 1 416 ? 13.973 -19.870 4.616 1.00 39.66 416 VAL A O 1
ATOM 3289 N N . LEU A 1 417 ? 12.276 -19.088 3.409 1.00 39.38 417 LEU A N 1
ATOM 3290 C CA . LEU A 1 417 ? 13.101 -18.937 2.214 1.00 39.38 417 LEU A CA 1
ATOM 3291 C C . LEU A 1 417 ? 13.799 -17.579 2.269 1.00 39.38 417 LEU A C 1
ATOM 3293 O O . LEU A 1 417 ? 13.151 -16.544 2.171 1.00 39.38 417 LEU A O 1
ATOM 3297 N N . THR A 1 418 ? 15.120 -17.603 2.452 1.00 39.75 418 THR A N 1
ATOM 3298 C CA . THR A 1 418 ? 15.991 -16.443 2.260 1.00 39.75 418 THR A CA 1
ATOM 3299 C C . THR A 1 418 ? 16.710 -16.633 0.934 1.00 39.75 418 THR A C 1
ATOM 3301 O O . THR A 1 418 ? 17.750 -17.280 0.839 1.00 39.75 418 THR A O 1
ATOM 3304 N N . THR A 1 419 ? 16.132 -16.105 -0.132 1.00 38.31 419 THR A N 1
ATOM 3305 C CA . THR A 1 419 ? 16.719 -16.271 -1.457 1.00 38.31 419 THR A CA 1
ATOM 3306 C C . THR A 1 419 ? 17.944 -15.380 -1.590 1.00 38.31 419 THR A C 1
ATOM 3308 O O . THR A 1 419 ? 17.837 -14.172 -1.775 1.00 38.31 419 THR A O 1
ATOM 3311 N N . TYR A 1 420 ? 19.122 -15.990 -1.503 1.00 39.41 420 TYR A N 1
ATOM 3312 C CA . TYR A 1 420 ? 20.319 -15.431 -2.104 1.00 39.41 420 TYR A CA 1
ATOM 3313 C C . TYR A 1 420 ? 20.355 -15.961 -3.524 1.00 39.41 420 TYR A C 1
ATOM 3315 O O . TYR A 1 420 ? 20.238 -17.158 -3.740 1.00 39.41 420 TYR A O 1
ATOM 3323 N N . MET A 1 421 ? 20.496 -15.090 -4.503 1.00 38.38 421 MET A N 1
ATOM 3324 C CA . MET A 1 421 ? 20.976 -15.521 -5.799 1.00 38.38 421 MET A CA 1
ATOM 3325 C C . MET A 1 421 ? 21.925 -14.424 -6.269 1.00 38.38 421 MET A C 1
ATOM 3327 O O . MET A 1 421 ? 21.626 -13.236 -6.152 1.00 38.38 421 MET A O 1
ATOM 3331 N N . MET A 1 422 ? 23.077 -14.821 -6.801 1.00 35.91 422 MET A N 1
ATOM 3332 C CA . MET A 1 422 ? 23.918 -13.970 -7.642 1.00 35.91 422 MET A CA 1
ATOM 3333 C C . MET A 1 422 ? 23.858 -14.577 -9.042 1.00 35.91 422 MET A C 1
ATOM 3335 O O . MET A 1 422 ? 24.205 -15.749 -9.185 1.00 35.91 422 MET A O 1
ATOM 3339 N N . SER A 1 423 ? 23.393 -13.829 -10.048 1.00 36.91 423 SER A N 1
ATOM 3340 C CA . SER A 1 423 ? 23.483 -14.307 -11.427 1.00 36.91 423 SER A CA 1
ATOM 3341 C C . SER A 1 423 ? 24.943 -14.178 -11.859 1.00 36.91 423 SER A C 1
ATOM 3343 O O . SER A 1 423 ? 25.593 -13.159 -11.600 1.00 36.91 423 SER A O 1
ATOM 3345 N N . SER A 1 424 ? 25.483 -15.218 -12.497 1.00 37.97 424 SER A N 1
ATOM 3346 C CA . SER A 1 424 ? 26.830 -15.190 -13.089 1.00 37.97 424 SER A CA 1
ATOM 3347 C C . SER A 1 424 ? 26.981 -14.077 -14.132 1.00 37.97 424 SER A C 1
ATOM 3349 O O . SER A 1 424 ? 28.091 -13.610 -14.393 1.00 37.97 424 SER A O 1
ATOM 3351 N N . ASP A 1 425 ? 25.850 -13.624 -14.676 1.00 38.22 425 ASP A N 1
ATOM 3352 C CA . ASP A 1 425 ? 25.772 -12.802 -15.877 1.00 38.22 425 ASP A CA 1
ATOM 3353 C C . ASP A 1 425 ? 25.472 -11.320 -15.584 1.00 38.22 425 ASP A C 1
ATOM 3355 O O . ASP A 1 425 ? 25.439 -10.521 -16.516 1.00 38.22 425 ASP A O 1
ATOM 3359 N N . ARG A 1 426 ? 25.323 -10.922 -14.305 1.00 45.84 426 ARG A N 1
ATOM 3360 C CA . ARG A 1 426 ? 24.901 -9.560 -13.898 1.00 45.84 426 ARG A CA 1
ATOM 3361 C C . ARG A 1 426 ? 23.572 -9.131 -14.537 1.00 45.84 426 ARG A C 1
ATOM 3363 O O . ARG A 1 426 ? 23.414 -7.994 -14.965 1.00 45.84 426 ARG A O 1
ATOM 3370 N N . GLU A 1 427 ? 22.650 -10.079 -14.657 1.00 44.75 427 GLU A N 1
ATOM 3371 C CA . GLU A 1 427 ? 21.259 -9.812 -15.016 1.00 44.75 427 GLU A CA 1
ATOM 3372 C C . GLU A 1 427 ? 20.435 -9.599 -13.731 1.00 44.75 427 GLU A C 1
ATOM 3374 O O . GLU A 1 427 ? 20.633 -10.360 -12.766 1.00 44.75 427 GLU A O 1
ATOM 3379 N N . PRO A 1 428 ? 19.486 -8.638 -13.711 1.00 48.00 428 PRO A N 1
ATOM 3380 C CA . PRO A 1 428 ? 18.618 -8.402 -12.566 1.00 48.00 428 PRO A CA 1
ATOM 3381 C C . PRO A 1 428 ? 17.782 -9.647 -12.287 1.00 48.00 428 PRO A C 1
ATOM 3383 O O . PRO A 1 428 ? 16.949 -10.054 -13.102 1.00 48.00 428 PRO A O 1
ATOM 3386 N N . MET A 1 429 ? 17.979 -10.251 -11.120 1.00 55.34 429 MET A N 1
ATOM 3387 C CA . MET A 1 429 ? 17.143 -11.367 -10.696 1.00 55.34 429 MET A CA 1
ATOM 3388 C C . MET A 1 429 ? 15.879 -10.886 -10.020 1.00 55.34 429 MET A C 1
ATOM 3390 O O . MET A 1 429 ? 15.852 -9.853 -9.353 1.00 55.34 429 MET A O 1
ATOM 3394 N N . ALA A 1 430 ? 14.825 -11.666 -10.205 1.00 63.66 430 ALA A N 1
ATOM 3395 C CA . ALA A 1 430 ? 13.520 -11.368 -9.666 1.00 63.66 430 ALA A CA 1
ATOM 3396 C C . ALA A 1 430 ? 12.917 -12.615 -9.026 1.00 63.66 430 ALA A C 1
ATOM 3398 O O . ALA A 1 430 ? 13.136 -13.742 -9.483 1.00 63.66 430 ALA A O 1
ATOM 3399 N N . THR A 1 431 ? 12.138 -12.383 -7.976 1.00 69.88 431 THR A N 1
ATOM 3400 C CA . THR A 1 431 ? 11.390 -13.422 -7.270 1.00 69.88 431 THR A CA 1
ATOM 3401 C C . THR A 1 431 ? 9.915 -13.229 -7.570 1.00 69.88 431 THR A C 1
ATOM 3403 O O . THR A 1 431 ? 9.389 -12.132 -7.382 1.00 69.88 431 THR A O 1
ATOM 3406 N N . VAL A 1 432 ? 9.240 -14.282 -8.030 1.00 75.06 432 VAL A N 1
ATOM 3407 C CA . VAL A 1 432 ? 7.796 -14.259 -8.288 1.00 75.06 432 VAL A CA 1
ATOM 3408 C C . VAL A 1 432 ? 7.078 -15.089 -7.238 1.00 75.06 432 VAL A C 1
ATOM 3410 O O . VAL A 1 432 ? 7.330 -16.285 -7.104 1.00 75.06 432 VAL A O 1
ATOM 3413 N N . PHE A 1 433 ? 6.136 -14.466 -6.544 1.00 78.00 433 PHE A N 1
ATOM 3414 C CA . PHE A 1 433 ? 5.176 -15.116 -5.664 1.00 78.00 433 PHE A CA 1
ATOM 3415 C C . PHE A 1 433 ? 3.849 -15.254 -6.416 1.00 78.00 433 PHE A C 1
ATOM 3417 O O . PHE A 1 433 ? 3.262 -14.249 -6.821 1.00 78.00 433 PHE A O 1
ATOM 3424 N N . SER A 1 434 ? 3.374 -16.482 -6.622 1.00 80.94 434 SER A N 1
ATOM 3425 C CA . SER A 1 434 ? 2.059 -16.743 -7.230 1.00 80.94 434 SER A CA 1
ATOM 3426 C C . SER A 1 434 ? 1.089 -17.214 -6.149 1.00 80.94 434 SER A C 1
ATOM 3428 O O . SER A 1 434 ? 1.392 -18.156 -5.408 1.00 80.94 434 SER A O 1
ATOM 3430 N N . PHE A 1 435 ? -0.034 -16.507 -6.014 1.00 81.00 435 PHE A N 1
ATOM 3431 C CA . PHE A 1 435 ? -0.992 -16.686 -4.925 1.00 81.00 435 PHE A CA 1
ATOM 3432 C C . PHE A 1 435 ? -2.167 -17.557 -5.380 1.00 81.00 435 PHE A C 1
ATOM 3434 O O . PHE A 1 435 ? -3.230 -17.065 -5.775 1.00 81.00 435 PHE A O 1
ATOM 3441 N N . GLY A 1 436 ? -1.975 -18.871 -5.296 1.00 78.69 436 GLY A N 1
ATOM 3442 C CA . GLY A 1 436 ? -2.991 -19.866 -5.614 1.00 78.69 436 GLY A CA 1
ATOM 3443 C C . GLY A 1 436 ? -3.917 -20.168 -4.432 1.00 78.69 436 GLY A C 1
ATOM 3444 O O . GLY A 1 436 ? -3.599 -19.919 -3.268 1.00 78.69 436 GLY A O 1
ATOM 3445 N N . LYS A 1 437 ? -5.068 -20.789 -4.719 1.00 77.50 437 LYS A N 1
ATOM 3446 C CA . LYS A 1 437 ? -6.022 -21.232 -3.680 1.00 77.50 437 LYS A CA 1
ATOM 3447 C C . LYS A 1 437 ? -5.379 -22.220 -2.695 1.00 77.50 437 LYS A C 1
ATOM 3449 O O . LYS A 1 437 ? -5.577 -22.127 -1.483 1.00 77.50 437 LYS A O 1
ATOM 3454 N N . ASP A 1 438 ? -4.547 -23.120 -3.209 1.00 76.75 438 ASP A N 1
ATOM 3455 C CA . ASP A 1 438 ? -3.932 -24.195 -2.424 1.00 76.75 438 ASP A CA 1
ATOM 3456 C C . ASP A 1 438 ? -2.650 -23.764 -1.686 1.00 76.75 438 ASP A C 1
ATOM 3458 O O . ASP A 1 438 ? -2.163 -24.496 -0.825 1.00 76.75 438 ASP A O 1
ATOM 3462 N N . GLY A 1 439 ? -2.121 -22.565 -1.958 1.00 73.88 439 GLY A N 1
ATOM 3463 C CA . GLY A 1 439 ? -0.915 -22.043 -1.316 1.00 73.88 439 GLY A CA 1
ATOM 3464 C C . GLY A 1 439 ? -0.209 -20.968 -2.136 1.00 73.88 439 GLY A C 1
ATOM 3465 O O . GLY A 1 439 ? -0.556 -20.718 -3.290 1.00 73.88 439 GLY A O 1
ATOM 3466 N N . VAL A 1 440 ? 0.815 -20.361 -1.537 1.00 70.88 440 VAL A N 1
ATOM 3467 C CA . VAL A 1 440 ? 1.751 -19.487 -2.252 1.00 70.88 440 VAL A CA 1
ATOM 3468 C C . VAL A 1 440 ? 2.876 -20.336 -2.837 1.00 70.88 440 VAL A C 1
ATOM 3470 O O . VAL A 1 440 ? 3.488 -21.143 -2.135 1.00 70.88 440 VAL A O 1
ATOM 3473 N N . SER A 1 441 ? 3.151 -20.156 -4.128 1.00 74.25 441 SER A N 1
ATOM 3474 C CA . SER A 1 441 ? 4.321 -20.736 -4.789 1.00 74.25 441 SER A CA 1
ATOM 3475 C C . SER A 1 441 ? 5.352 -19.654 -5.085 1.00 74.25 441 SER A C 1
ATOM 3477 O O . SER A 1 441 ? 4.996 -18.514 -5.385 1.00 74.25 441 SER A O 1
ATOM 3479 N N . VAL A 1 442 ? 6.632 -20.012 -4.983 1.00 69.06 442 VAL A N 1
ATOM 3480 C CA . VAL A 1 442 ? 7.747 -19.094 -5.225 1.00 69.06 442 VAL A CA 1
ATOM 3481 C C . VAL A 1 442 ? 8.557 -19.607 -6.400 1.00 69.06 442 VAL A C 1
ATOM 3483 O O . VAL A 1 442 ? 8.961 -20.771 -6.419 1.00 69.06 442 VAL A O 1
ATOM 3486 N N . GLN A 1 443 ? 8.779 -18.735 -7.374 1.00 68.75 443 GLN A N 1
ATOM 3487 C CA . GLN A 1 443 ? 9.635 -18.992 -8.520 1.00 68.75 443 GLN A CA 1
ATOM 3488 C C . GLN A 1 443 ? 10.818 -18.033 -8.493 1.00 68.75 443 GLN A C 1
ATOM 3490 O O . GLN A 1 443 ? 10.670 -16.824 -8.300 1.00 68.75 443 GLN A O 1
ATOM 3495 N N . PHE A 1 444 ? 11.991 -18.614 -8.699 1.00 60.91 444 PHE A N 1
ATOM 3496 C CA . PHE A 1 444 ? 13.268 -17.932 -8.771 1.00 60.91 444 PHE A CA 1
ATOM 3497 C C . PHE A 1 444 ? 13.724 -17.922 -10.215 1.00 60.91 444 PHE A C 1
ATOM 3499 O O . PHE A 1 444 ? 13.630 -18.946 -10.892 1.00 60.91 444 PHE A O 1
ATOM 3506 N N . ASN A 1 445 ? 14.174 -16.771 -10.698 1.00 55.22 445 ASN A N 1
ATOM 3507 C CA . ASN A 1 445 ? 14.608 -16.669 -12.076 1.00 55.22 445 ASN A CA 1
ATOM 3508 C C . ASN A 1 445 ? 16.135 -16.745 -12.174 1.00 55.22 445 ASN A C 1
ATOM 3510 O O . ASN A 1 445 ? 16.807 -15.767 -11.860 1.00 55.22 445 ASN A O 1
ATOM 3514 N N . ASP A 1 446 ? 16.647 -17.883 -12.653 1.00 43.19 446 ASP A N 1
ATOM 3515 C CA . ASP A 1 446 ? 18.050 -18.046 -13.061 1.00 43.19 446 ASP A CA 1
ATOM 3516 C C . ASP A 1 446 ? 18.279 -17.632 -14.529 1.00 43.19 446 ASP A C 1
ATOM 3518 O O . ASP A 1 446 ? 19.422 -17.537 -14.956 1.00 43.19 446 ASP A O 1
ATOM 3522 N N . THR A 1 447 ? 17.229 -17.399 -15.336 1.00 42.22 447 THR A N 1
ATOM 3523 C CA . THR A 1 447 ? 17.301 -16.814 -16.697 1.00 42.22 447 THR A CA 1
ATOM 3524 C C . THR A 1 447 ? 15.907 -16.687 -17.332 1.00 42.22 447 THR A C 1
ATOM 3526 O O . THR A 1 447 ? 15.103 -17.614 -17.288 1.00 42.22 447 THR A O 1
ATOM 3529 N N . LEU A 1 448 ? 15.681 -15.575 -18.048 1.00 42.62 448 LEU A N 1
ATOM 3530 C CA . LEU A 1 448 ? 14.493 -15.146 -18.823 1.00 42.62 448 LEU A CA 1
ATOM 3531 C C . LEU A 1 448 ? 13.723 -16.181 -19.692 1.00 42.62 448 LEU A C 1
ATOM 3533 O O . LEU A 1 448 ? 12.719 -15.807 -20.292 1.00 42.62 448 LEU A O 1
ATOM 3537 N N . SER A 1 449 ? 14.142 -17.441 -19.816 1.00 31.64 449 SER A N 1
ATOM 3538 C CA . SER A 1 449 ? 13.592 -18.399 -20.794 1.00 31.64 449 SER A CA 1
ATOM 3539 C C . SER A 1 449 ? 12.581 -19.415 -20.242 1.00 31.64 449 SER A C 1
ATOM 3541 O O . SER A 1 449 ? 11.865 -20.028 -21.030 1.00 31.64 449 SER A O 1
ATOM 3543 N N . SER A 1 450 ? 12.456 -19.577 -18.922 1.00 34.19 450 SER A N 1
ATOM 3544 C CA . SER A 1 450 ? 11.609 -20.620 -18.312 1.00 34.19 450 SER A CA 1
ATOM 3545 C C . SER A 1 450 ? 10.188 -20.176 -17.934 1.00 34.19 450 SER A C 1
ATOM 3547 O O . SER A 1 450 ? 9.415 -20.985 -17.436 1.00 34.19 450 SER A O 1
ATOM 3549 N N . PHE A 1 451 ? 9.807 -18.917 -18.183 1.00 33.81 451 PHE A N 1
ATOM 3550 C CA . PHE A 1 451 ? 8.485 -18.386 -17.800 1.00 33.81 451 PHE A CA 1
ATOM 3551 C C . PHE A 1 451 ? 7.361 -18.718 -18.804 1.00 33.81 451 PHE A C 1
ATOM 3553 O O . PHE A 1 451 ? 6.187 -18.520 -18.502 1.00 33.81 451 PHE A O 1
ATOM 3560 N N . LEU A 1 452 ? 7.714 -19.209 -19.999 1.00 32.78 452 LEU A N 1
ATOM 3561 C CA . LEU A 1 452 ? 6.780 -19.510 -21.096 1.00 32.78 452 LEU A CA 1
ATOM 3562 C C . LEU A 1 452 ? 6.434 -21.007 -21.234 1.00 32.78 452 LEU A C 1
ATOM 3564 O O . LEU A 1 452 ? 5.704 -21.376 -22.156 1.00 32.78 452 LEU A O 1
ATOM 3568 N N . SER A 1 453 ? 6.955 -21.864 -20.352 1.00 28.11 453 SER A N 1
ATOM 3569 C CA . SER A 1 453 ? 6.679 -23.310 -20.298 1.00 28.11 453 SER A CA 1
ATOM 3570 C C . SER A 1 453 ? 6.025 -23.686 -18.983 1.00 28.11 453 SER A C 1
ATOM 3572 O O . SER A 1 453 ? 5.105 -24.530 -19.011 1.00 28.11 453 SER A O 1
#

Sequence (453 aa):
MNTIYDVCAIELARKLNSFTKVFPCSKGANEMITYLVSENTLGDFLCTAGECGFIKVSEDIDEKHIFYTLESKRERMYVLYLKSCEELKLIWENIEKLPATDTDGQSEVKVLQLGIGNYGKHTDNPMVGMGYIIKLANSHAIIVDGGYDTEGCADNLFASLERLEIARNKERFIIDAWYITHLDGDHIGILKSFFSKYSDNVAVGSFVQNFQVGDPAINEYNYKQVGDDYITLMESACPDAKVITAHPSCVFNYAGASIRILYTAEMYYSLFSRLMDGNDASLIFMLETNGRKMLFMGDGGEVSARCLYSAYGKDTLKCDVLQVPHHGLTTGHMVFKRPMSEHAYLNRIYEYASPDFAAMPMGETFNPYRDCYGNNQRKFVLENYPQDGYFIDKSRVDMGYDGINVICSPKDGGKVLTTYMMSSDREPMATVFSFGKDGVSVQFNDTLSSFLS

Foldseek 3Di:
DDPDAPQPVVNLVVVLPFDWDWWQQDDFWHTKIKGQAAPVSVVVSVVVVVVRQWDWPDWDDDPFWTWTWIDHPFKIWIWIAGNLRSMIMIIMGTPPQAFDADAAADAFKKKKWWQEWPPPDPPPDIDFAGKIWIQFRNLATEIFFQFALDLVSLVRVVVVSVLSVRDDDPQAREHAEYEFFFLDRGGNNNLNNNLVPCLVRHAYAEYEFRQRLIDPLVVPPNSNVSVVVSVVSCCVSHVNHRYHYDDAQDWHHDHQKIKGFHDACSLLVSPDDGDPDRLCRTGWIWIDGLNFIETESEQNALSRLVSSVSRDALVVLAGQEYECHNLLQNDDPPCVVDDPVSRVRVVVSCVSNVYLEYHHHHHQNPDVVCVCPPDDHPDSPPPDDPPQWWDQPPVPFPPDPAFTWGWIATPPGRTYGPGDGHAPVNDIKMWMWTQHNVGIDIDTDNDSPPSVD

Secondary structure (DSSP, 8-state):
--------HHHHHHHTTS--EEE--BTTEEEEEEEE--HHHHHHHHHHHHHTT-EEEEEEE-SSEEEEEEE-SSEEEEEEEEGGGTEEEEEEEEGGGSPPP-----SPPEEEEP--B-TTT-TTS-PBP-EEEEE-TTS-EEEEE---SSHHHHHHHHHHHHHTT--EETTEEEEEEEE---S-TTTTTHHHHHHHHHGGGEEE-EEEE---TT-TT-TTTTHHHHHHHHHHHHHHH-TTSEEEE--TT-EEEETTEEEEEEE-HHHHTTT-SS---GGGG--EEEEEETTEEEEE-TT--HHHHHHHHHH--HHHH--SEEEPGGGG-S--TT-TTS-GGG-HHHHHHHHHH--SEEE----TT--HHHHTTSSS------S-SSSS-----GGG----SS---EEE--TTS--EEE-----TT-PPP-EEEEEETTEEEEEE-SSTTSTT-

pLDDT: mean 70.88, std 22.74, range [23.19, 98.5]